Protein AF-A0A7W1PG65-F1 (afdb_monomer)

Radius of gyration: 30.09 Å; Cα contacts (8 Å, |Δi|>4): 967; chains: 1; bounding box: 56×56×86 Å

pLDDT: mean 92.21, std 12.31, range [27.03, 98.88]

Solvent-accessible surface area (backbone atoms only — not comparable to full-atom values): 22136 Å² total; per-residue (Å²): 130,80,83,74,76,66,41,77,38,62,62,54,50,77,65,29,26,29,30,35,31,19,58,15,12,37,74,85,54,93,57,28,61,59,46,25,44,50,52,31,43,74,68,37,28,43,66,41,75,30,93,40,30,85,30,73,40,89,72,18,4,36,56,71,66,46,26,41,44,36,52,42,50,47,47,66,37,87,79,42,52,29,37,36,26,39,37,32,68,46,60,35,75,79,37,58,92,73,56,55,49,68,48,34,58,76,48,54,42,35,40,34,22,36,54,37,41,28,44,54,47,28,32,40,37,62,72,45,36,36,35,28,29,42,22,78,34,41,32,52,83,73,35,77,59,20,48,52,12,40,42,21,44,43,46,67,63,45,70,20,60,40,71,31,81,86,34,42,62,59,26,61,46,70,32,67,20,29,30,31,70,38,23,42,71,52,54,42,70,28,58,94,45,92,39,29,67,73,28,77,42,9,30,37,34,37,18,42,66,61,53,41,56,71,56,55,45,52,41,52,50,50,36,45,74,71,50,42,56,77,36,39,35,26,41,38,29,22,35,75,36,75,54,56,88,75,65,98,81,63,85,72,52,67,65,54,54,50,33,53,50,25,62,74,72,72,24,19,18,30,37,46,35,48,33,52,89,58,65,57,26,37,20,43,54,33,56,40,43,27,38,40,32,13,74,75,29,28,37,41,58,62,39,76,86,54,63,80,66,71,84,88,81,68,79,88,72,49,75,67,51,52,42,53,52,27,51,74,74,38,54,68,42,48,51,67,54,53,50,52,37,58,76,70,65,58,87,62,46,43,36,35,35,42,52,70,77,58,48,77,77,39,38,58,72,85,50,47,80,47,34,62,95,51,32,90,84,42,44,76,84,74,46,65,51,83,47,38,34,41,25,24,17,66,60,20,54,66,13,19,51,49,33,54,49,40,42,76,74,57,29,78,40,49,27,17,26,47,43,14,51,53,44,29,52,72,76,71,59,68,70,77

Structure (mmCIF, N/CA/C/O backbone):
data_AF-A0A7W1PG65-F1
#
_entry.id   AF-A0A7W1PG65-F1
#
loop_
_atom_site.group_PDB
_atom_site.id
_atom_site.type_symbol
_atom_site.label_atom_id
_atom_site.label_alt_id
_atom_site.label_comp_id
_atom_site.label_asym_id
_atom_site.label_entity_id
_atom_site.label_seq_id
_atom_site.pdbx_PDB_ins_code
_atom_site.Cartn_x
_atom_site.Cartn_y
_atom_site.Cartn_z
_atom_site.occupancy
_atom_site.B_iso_or_equiv
_atom_site.auth_seq_id
_atom_site.auth_comp_id
_atom_site.auth_asym_id
_atom_site.auth_atom_id
_atom_site.pdbx_PDB_model_num
ATOM 1 N N . MET A 1 1 ? -21.928 -4.713 -13.321 1.00 31.09 1 MET A N 1
ATOM 2 C CA . MET A 1 1 ? -21.247 -5.974 -12.970 1.00 31.09 1 MET A CA 1
ATOM 3 C C . MET A 1 1 ? -21.295 -6.088 -11.460 1.00 31.09 1 MET A C 1
ATOM 5 O O . MET A 1 1 ? -20.977 -5.119 -10.789 1.00 31.09 1 MET A O 1
ATOM 9 N N . THR A 1 2 ? -21.825 -7.189 -10.935 1.00 27.03 2 THR A N 1
ATOM 10 C CA . THR A 1 2 ? -21.865 -7.468 -9.493 1.00 27.03 2 THR A CA 1
ATOM 11 C C . THR A 1 2 ? -20.446 -7.431 -8.938 1.00 27.03 2 THR A C 1
ATOM 13 O O . THR A 1 2 ? -19.561 -8.009 -9.564 1.00 27.03 2 THR A O 1
ATOM 16 N N . ALA A 1 3 ? -20.232 -6.740 -7.814 1.00 34.78 3 ALA A N 1
ATOM 17 C CA . ALA A 1 3 ? -18.939 -6.634 -7.149 1.00 34.78 3 ALA A CA 1
ATOM 18 C C . ALA A 1 3 ? -18.306 -8.028 -7.017 1.00 34.78 3 ALA A C 1
ATOM 20 O O . ALA A 1 3 ? -18.750 -8.833 -6.201 1.00 34.78 3 ALA A O 1
ATOM 21 N N . SER A 1 4 ? -17.309 -8.325 -7.855 1.00 45.22 4 SER A N 1
ATOM 22 C CA . SER A 1 4 ? -16.544 -9.562 -7.743 1.00 45.22 4 SER A CA 1
ATOM 23 C C . SER A 1 4 ? -15.959 -9.591 -6.334 1.00 45.22 4 SER A C 1
ATOM 25 O O . SER A 1 4 ? -15.348 -8.610 -5.881 1.00 45.22 4 SER A O 1
ATOM 27 N N . SER A 1 5 ? -16.212 -10.677 -5.604 1.00 55.34 5 SER A N 1
ATOM 28 C CA . SER A 1 5 ? -15.537 -10.947 -4.340 1.00 55.34 5 SER A CA 1
ATOM 29 C C . SER A 1 5 ? -14.040 -10.919 -4.624 1.00 55.34 5 SER A C 1
ATOM 31 O O . SER A 1 5 ? -13.564 -11.672 -5.475 1.00 55.34 5 SER A O 1
ATOM 33 N N . LEU A 1 6 ? -13.322 -9.985 -4.002 1.00 72.56 6 LEU A N 1
ATOM 34 C CA . LEU A 1 6 ? -11.877 -9.927 -4.162 1.00 72.56 6 LEU A CA 1
ATOM 35 C C . LEU A 1 6 ? -11.263 -11.087 -3.381 1.00 72.56 6 LEU A C 1
ATOM 37 O O . LEU A 1 6 ? -11.648 -11.323 -2.235 1.00 72.56 6 LEU A O 1
ATOM 41 N N . HIS A 1 7 ? -10.329 -11.797 -3.995 1.00 85.50 7 HIS A N 1
ATOM 42 C CA . HIS A 1 7 ? -9.645 -12.924 -3.380 1.00 85.50 7 HIS A CA 1
ATOM 43 C C . HIS A 1 7 ? -8.402 -12.419 -2.648 1.00 85.50 7 HIS A C 1
ATOM 45 O O . HIS A 1 7 ? -7.651 -11.604 -3.181 1.00 85.50 7 HIS A O 1
ATOM 51 N N . LEU A 1 8 ? -8.192 -12.890 -1.422 1.00 89.81 8 LEU A N 1
ATOM 52 C CA . LEU A 1 8 ? -6.935 -12.693 -0.704 1.00 89.81 8 LEU A CA 1
ATOM 53 C C . LEU A 1 8 ? -5.980 -13.834 -1.073 1.00 89.81 8 LEU A C 1
ATOM 55 O O . LEU A 1 8 ? -6.418 -14.989 -1.078 1.00 89.81 8 LEU A O 1
ATOM 59 N N . PRO A 1 9 ? -4.704 -13.549 -1.376 1.00 92.56 9 PRO A N 1
ATOM 60 C CA . PRO A 1 9 ? -3.720 -14.605 -1.535 1.00 92.56 9 PRO A CA 1
ATOM 61 C C . PRO A 1 9 ? -3.403 -15.273 -0.180 1.00 92.56 9 PRO A C 1
ATOM 63 O O . PRO A 1 9 ? -3.652 -14.682 0.877 1.00 92.56 9 PRO A O 1
ATOM 66 N N . PRO A 1 10 ? -2.839 -16.494 -0.187 1.00 93.31 10 PRO A N 1
ATOM 67 C CA . PRO A 1 10 ? -2.336 -17.144 1.020 1.00 93.31 10 PRO A CA 1
ATOM 68 C C . PRO A 1 10 ? -1.275 -16.296 1.733 1.00 93.31 10 PRO A C 1
ATOM 70 O O . PRO A 1 10 ? -0.536 -15.544 1.101 1.00 93.31 10 PRO A O 1
ATOM 73 N N . ARG A 1 11 ? -1.171 -16.445 3.057 1.00 94.62 11 ARG A N 1
ATOM 74 C CA . ARG A 1 11 ? -0.132 -15.782 3.862 1.00 94.62 11 ARG A CA 1
ATOM 75 C C . ARG A 1 11 ? 1.231 -16.446 3.647 1.00 94.62 11 ARG A C 1
ATOM 77 O O . ARG A 1 11 ? 1.309 -17.663 3.488 1.00 94.62 11 ARG A O 1
ATOM 84 N N . LEU A 1 12 ? 2.306 -15.665 3.726 1.00 96.19 12 LEU A N 1
ATOM 85 C CA . LEU A 1 12 ? 3.687 -16.148 3.648 1.00 96.19 12 LEU A CA 1
ATOM 86 C C . LEU A 1 12 ? 4.168 -16.627 5.021 1.00 96.19 12 LEU A C 1
ATOM 88 O O . LEU A 1 12 ? 4.660 -15.844 5.834 1.00 96.19 12 LEU A O 1
ATOM 92 N N . ALA A 1 13 ? 4.023 -17.924 5.285 1.00 91.12 13 ALA A N 1
ATOM 93 C CA . ALA A 1 13 ? 4.517 -18.549 6.509 1.00 91.12 13 ALA A CA 1
ATOM 94 C C . ALA A 1 13 ? 6.058 -18.634 6.551 1.00 91.12 13 ALA A C 1
ATOM 96 O O . ALA A 1 13 ? 6.752 -18.426 5.554 1.00 91.12 13 ALA A O 1
ATOM 97 N N . ALA A 1 14 ? 6.612 -18.986 7.714 1.00 94.62 14 ALA A N 1
ATOM 98 C CA . ALA A 1 14 ? 8.021 -19.360 7.802 1.00 94.62 14 ALA A CA 1
ATOM 99 C C . ALA A 1 14 ? 8.307 -20.568 6.889 1.00 94.62 14 ALA A C 1
ATOM 101 O O . ALA A 1 14 ? 7.537 -21.526 6.856 1.00 94.62 14 ALA A O 1
ATOM 102 N N . GLY A 1 15 ? 9.413 -20.513 6.152 1.00 97.00 15 GLY A N 1
ATOM 103 C CA . GLY A 1 15 ? 9.781 -21.466 5.107 1.00 97.00 15 GLY A CA 1
ATOM 104 C C . GLY A 1 15 ? 9.175 -21.171 3.732 1.00 97.00 15 GLY A C 1
ATOM 105 O O . GLY A 1 15 ? 9.498 -21.894 2.795 1.00 97.00 15 GLY A O 1
ATOM 106 N N . ALA A 1 16 ? 8.335 -20.136 3.589 1.00 98.06 16 ALA A N 1
ATOM 107 C CA . ALA A 1 16 ? 7.751 -19.776 2.298 1.00 98.06 16 ALA A CA 1
ATOM 108 C C . ALA A 1 16 ? 8.834 -19.467 1.260 1.00 98.06 16 ALA A C 1
ATOM 110 O O . ALA A 1 16 ? 9.805 -18.762 1.542 1.00 98.06 16 ALA A O 1
ATOM 111 N N . ARG A 1 17 ? 8.642 -19.967 0.045 1.00 98.62 17 ARG A N 1
ATOM 112 C CA . ARG A 1 17 ? 9.521 -19.743 -1.098 1.00 98.62 17 ARG A CA 1
ATOM 113 C C . ARG A 1 17 ? 9.091 -18.495 -1.840 1.00 98.62 17 ARG A C 1
ATOM 115 O O . ARG A 1 17 ? 8.013 -18.454 -2.431 1.00 98.62 17 ARG A O 1
ATOM 122 N N . VAL A 1 18 ? 9.934 -17.471 -1.817 1.00 98.75 18 VAL A N 1
ATOM 123 C CA . VAL A 1 18 ? 9.610 -16.162 -2.388 1.00 98.75 18 VAL A CA 1
ATOM 124 C C . VAL A 1 18 ? 10.493 -15.889 -3.592 1.00 98.75 18 VAL A C 1
ATOM 126 O O . VAL A 1 18 ? 11.718 -15.850 -3.485 1.00 98.75 18 VAL A O 1
ATOM 129 N N . ALA A 1 19 ? 9.858 -15.674 -4.740 1.00 98.75 19 ALA A N 1
ATOM 130 C CA . ALA A 1 19 ? 10.539 -15.279 -5.959 1.00 98.75 19 ALA A CA 1
ATOM 131 C C . ALA A 1 19 ? 10.988 -13.818 -5.875 1.00 98.75 19 ALA A C 1
ATOM 133 O O . ALA A 1 19 ? 10.170 -12.926 -5.641 1.00 98.75 19 ALA A O 1
ATOM 134 N N . LEU A 1 20 ? 12.272 -13.572 -6.112 1.00 98.81 20 LEU A N 1
ATOM 135 C CA . LEU A 1 20 ? 12.859 -12.245 -6.235 1.00 98.81 20 LEU A CA 1
ATOM 136 C C . LEU A 1 20 ? 13.036 -11.923 -7.718 1.00 98.81 20 LEU A C 1
ATOM 138 O O . LEU A 1 20 ? 13.908 -12.486 -8.380 1.00 98.81 20 LEU A O 1
ATOM 142 N N . ILE A 1 21 ? 12.204 -11.020 -8.236 1.00 98.69 21 ILE A N 1
ATOM 143 C CA . ILE A 1 21 ? 12.174 -10.668 -9.664 1.00 98.69 21 ILE A CA 1
ATOM 144 C C . ILE A 1 21 ? 12.350 -9.165 -9.876 1.00 98.69 21 ILE A C 1
ATOM 146 O O . ILE A 1 21 ? 11.999 -8.357 -9.015 1.00 98.69 21 ILE A O 1
ATOM 150 N N . ALA A 1 22 ? 12.843 -8.765 -11.045 1.00 98.12 22 ALA A N 1
ATOM 151 C CA . ALA A 1 22 ? 12.948 -7.364 -11.445 1.00 98.12 22 ALA A CA 1
ATOM 152 C C . ALA A 1 22 ? 12.111 -7.128 -12.716 1.00 98.12 22 ALA A C 1
ATOM 154 O O . ALA A 1 22 ? 12.645 -7.245 -13.814 1.00 98.12 22 ALA A O 1
ATOM 155 N N . PRO A 1 23 ? 10.808 -6.802 -12.620 1.00 97.88 23 PRO A N 1
ATOM 156 C CA . PRO A 1 23 ? 9.946 -6.661 -13.801 1.00 97.88 23 PRO A CA 1
ATOM 157 C C . PRO A 1 23 ? 10.122 -5.314 -14.535 1.00 97.88 23 PRO A C 1
ATOM 159 O O . PRO A 1 23 ? 9.550 -5.101 -15.606 1.00 97.88 23 PRO A O 1
ATOM 162 N N . ALA A 1 24 ? 10.907 -4.398 -13.964 1.00 97.62 24 ALA A N 1
ATOM 163 C CA . ALA A 1 24 ? 11.056 -3.013 -14.400 1.00 97.62 24 ALA A CA 1
ATOM 164 C C . ALA A 1 24 ? 12.532 -2.674 -14.709 1.00 97.62 24 ALA A C 1
ATOM 166 O O . ALA A 1 24 ? 13.124 -3.223 -15.641 1.00 97.62 24 ALA A O 1
ATOM 167 N N . GLY A 1 25 ? 13.128 -1.760 -13.935 1.00 96.75 25 GLY A N 1
ATOM 168 C CA . GLY A 1 25 ? 14.518 -1.340 -14.078 1.00 96.75 25 GLY A CA 1
ATOM 169 C C . GLY A 1 25 ? 15.526 -2.301 -13.430 1.00 96.75 25 GLY A C 1
ATOM 170 O O . GLY A 1 25 ? 15.161 -3.088 -12.555 1.00 96.75 25 GLY A O 1
ATOM 171 N N . PRO A 1 26 ? 16.813 -2.212 -13.815 1.00 96.50 26 PRO A N 1
ATOM 172 C CA . PRO A 1 26 ? 17.882 -3.054 -13.281 1.00 96.50 26 PRO A CA 1
ATOM 173 C C . PRO A 1 26 ? 18.218 -2.664 -11.842 1.00 96.50 26 PRO A C 1
ATOM 175 O O . PRO A 1 26 ? 18.005 -1.518 -11.445 1.00 96.50 26 PRO A O 1
ATOM 178 N N . LEU A 1 27 ? 18.825 -3.560 -11.067 1.00 95.31 27 LEU A N 1
ATOM 179 C CA . LEU A 1 27 ? 19.454 -3.186 -9.793 1.00 95.31 27 LEU A CA 1
ATOM 180 C C . LEU A 1 27 ? 20.550 -2.120 -10.018 1.00 95.31 27 LEU A C 1
ATOM 182 O O . LEU A 1 27 ? 21.120 -2.023 -11.111 1.00 95.31 27 LEU A O 1
ATOM 186 N N . ALA A 1 28 ? 20.778 -1.240 -9.038 1.00 87.81 28 ALA A N 1
ATOM 187 C CA . ALA A 1 28 ? 21.775 -0.163 -9.163 1.00 87.81 28 ALA A CA 1
ATOM 188 C C . ALA A 1 28 ? 22.987 -0.365 -8.259 1.00 87.81 28 ALA A C 1
ATOM 190 O O . ALA A 1 28 ? 24.082 -0.003 -8.676 1.00 87.81 28 ALA A O 1
ATOM 191 N N . GLY A 1 29 ? 22.782 -0.885 -7.050 1.00 85.06 29 GLY A N 1
ATOM 192 C CA . GLY A 1 29 ? 23.858 -1.193 -6.119 1.00 85.06 29 GLY A CA 1
ATOM 193 C C . GLY A 1 29 ? 24.353 -2.621 -6.296 1.00 85.06 29 GLY A C 1
ATOM 194 O O . GLY A 1 29 ? 23.552 -3.524 -6.539 1.00 85.06 29 GLY A O 1
ATOM 195 N N . ASP A 1 30 ? 25.657 -2.815 -6.120 1.00 82.75 30 ASP A N 1
ATOM 196 C CA . ASP A 1 30 ? 26.291 -4.136 -6.194 1.00 82.75 30 ASP A CA 1
ATOM 197 C C . ASP A 1 30 ? 25.733 -5.093 -5.118 1.00 82.75 30 ASP A C 1
ATOM 199 O O . ASP A 1 30 ? 25.504 -6.265 -5.400 1.00 82.75 30 ASP A O 1
ATOM 203 N N . ASP A 1 31 ? 25.369 -4.563 -3.944 1.00 92.69 31 ASP A N 1
ATOM 204 C CA . ASP A 1 31 ? 24.824 -5.335 -2.815 1.00 92.69 31 ASP A CA 1
ATOM 205 C C . ASP A 1 31 ? 23.279 -5.403 -2.800 1.00 92.69 31 ASP A C 1
ATOM 207 O O . ASP A 1 31 ? 22.676 -5.907 -1.849 1.00 92.69 31 ASP A O 1
ATOM 211 N N . ASP A 1 32 ? 22.592 -4.859 -3.815 1.00 95.06 32 ASP A N 1
ATOM 212 C CA . ASP A 1 32 ? 21.120 -4.786 -3.827 1.00 95.06 32 ASP A CA 1
ATOM 213 C C . ASP A 1 32 ? 20.474 -6.181 -3.750 1.00 95.06 32 ASP A C 1
ATOM 215 O O . ASP A 1 32 ? 19.460 -6.363 -3.068 1.00 95.06 32 ASP A O 1
ATOM 219 N N . LEU A 1 33 ? 21.048 -7.158 -4.461 1.00 96.56 33 LEU A N 1
ATOM 220 C CA . LEU A 1 33 ? 20.536 -8.527 -4.500 1.00 96.56 33 LEU A CA 1
ATOM 221 C C . LEU A 1 33 ? 20.838 -9.277 -3.202 1.00 96.56 33 LEU A C 1
ATOM 223 O O . LEU A 1 33 ? 19.946 -9.929 -2.658 1.00 96.56 33 LEU A O 1
ATOM 227 N N . ASP A 1 34 ? 22.057 -9.142 -2.684 1.00 96.94 34 ASP A N 1
ATOM 228 C CA . ASP A 1 34 ? 22.465 -9.769 -1.426 1.00 96.94 34 ASP A CA 1
ATOM 229 C C . ASP A 1 34 ? 21.595 -9.273 -0.271 1.00 96.94 34 ASP A C 1
ATOM 231 O O . ASP A 1 34 ? 21.036 -10.077 0.477 1.00 96.94 34 ASP A O 1
ATOM 235 N N . ARG A 1 35 ? 21.335 -7.962 -0.208 1.00 96.75 35 ARG A N 1
ATOM 236 C CA . ARG A 1 35 ? 20.408 -7.383 0.771 1.00 96.75 35 ARG A CA 1
ATOM 237 C C . ARG A 1 35 ? 18.989 -7.938 0.630 1.00 96.75 35 ARG A C 1
ATOM 239 O O . ARG A 1 35 ? 18.352 -8.240 1.639 1.00 96.75 35 ARG A O 1
ATOM 246 N N . ALA A 1 36 ? 18.486 -8.115 -0.592 1.00 97.94 36 ALA A N 1
ATOM 247 C CA . ALA A 1 36 ? 17.164 -8.709 -0.813 1.00 97.94 36 ALA A CA 1
ATOM 248 C C . ALA A 1 36 ? 17.087 -10.167 -0.327 1.00 97.94 36 ALA A C 1
ATOM 250 O O . ALA A 1 36 ? 16.095 -10.577 0.289 1.00 97.94 36 ALA A O 1
ATOM 251 N N . VAL A 1 37 ? 18.146 -10.944 -0.563 1.00 98.38 37 VAL A N 1
ATOM 252 C CA . VAL A 1 37 ? 18.284 -12.326 -0.087 1.00 98.38 37 VAL A CA 1
ATOM 253 C C . VAL A 1 37 ? 18.341 -12.373 1.441 1.00 98.38 37 VAL A C 1
ATOM 255 O O . VAL A 1 37 ? 17.622 -13.162 2.059 1.00 98.38 37 VAL A O 1
ATOM 258 N N . GLU A 1 38 ? 19.151 -11.521 2.066 1.00 97.88 38 GLU A N 1
ATOM 259 C CA . GLU A 1 38 ? 19.276 -11.429 3.524 1.00 97.88 38 GLU A CA 1
ATOM 260 C C . GLU A 1 38 ? 17.960 -11.025 4.189 1.00 97.88 38 GLU A C 1
ATOM 262 O O . GLU A 1 38 ? 17.533 -11.668 5.149 1.00 97.88 38 GLU A O 1
ATOM 267 N N . GLN A 1 39 ? 17.270 -10.019 3.650 1.00 97.25 39 GLN A N 1
ATOM 268 C CA . GLN A 1 39 ? 15.973 -9.575 4.161 1.00 97.25 39 GLN A CA 1
ATOM 269 C C . GLN A 1 39 ? 14.904 -10.665 4.041 1.00 97.25 39 GLN A C 1
ATOM 271 O O . GLN A 1 39 ? 14.134 -10.870 4.980 1.00 97.25 39 GLN A O 1
ATOM 276 N N . SER A 1 40 ? 14.887 -11.409 2.932 1.00 97.94 40 SER A N 1
ATOM 277 C CA . SER A 1 40 ? 13.977 -12.548 2.756 1.00 97.94 40 SER A CA 1
ATOM 278 C C . SER A 1 40 ? 14.241 -13.636 3.800 1.00 97.94 40 SER A C 1
ATOM 280 O O . SER A 1 40 ? 13.318 -14.095 4.471 1.00 97.94 40 SER A O 1
ATOM 282 N N . ARG A 1 41 ? 15.512 -13.986 4.029 1.00 98.00 41 ARG A N 1
ATOM 283 C CA . ARG A 1 41 ? 15.900 -14.956 5.067 1.00 98.00 41 ARG A CA 1
ATOM 284 C C . ARG A 1 41 ? 15.568 -14.466 6.477 1.00 98.00 41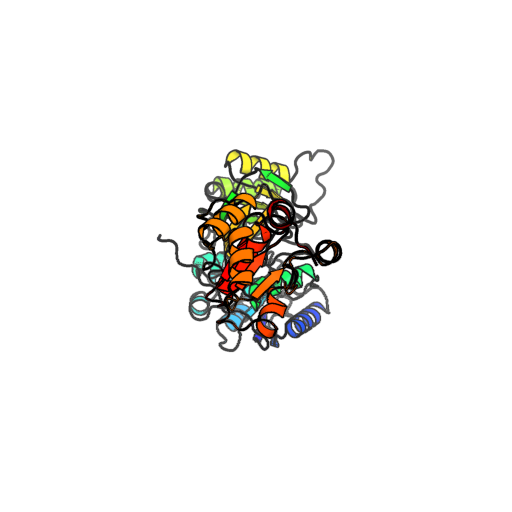 ARG A C 1
ATOM 286 O O . ARG A 1 41 ? 15.125 -15.259 7.302 1.00 98.00 41 ARG A O 1
ATOM 293 N N . ALA A 1 42 ? 15.720 -13.171 6.753 1.00 95.88 42 ALA A N 1
ATOM 294 C CA . ALA A 1 42 ? 15.357 -12.564 8.037 1.00 95.88 42 ALA A CA 1
ATOM 295 C C . ALA A 1 42 ? 13.840 -12.584 8.307 1.00 95.88 42 ALA A C 1
ATOM 297 O O . ALA A 1 42 ? 13.411 -12.586 9.464 1.00 95.88 42 ALA A O 1
ATOM 298 N N . LEU A 1 43 ? 13.024 -12.632 7.251 1.00 96.44 43 LEU A N 1
ATOM 299 C CA . LEU A 1 43 ? 11.579 -12.873 7.321 1.00 96.44 43 LEU A CA 1
ATOM 300 C C . LEU A 1 43 ? 11.225 -14.363 7.468 1.00 96.44 43 LEU A C 1
ATOM 302 O O . LEU A 1 43 ? 10.059 -14.699 7.662 1.00 96.44 43 LEU A O 1
ATOM 306 N N . GLY A 1 44 ? 12.225 -15.249 7.440 1.00 97.12 44 GLY A N 1
ATOM 307 C CA . GLY A 1 44 ? 12.053 -16.696 7.501 1.00 97.12 44 GLY A CA 1
ATOM 308 C C . GLY A 1 44 ? 11.696 -17.321 6.155 1.00 97.12 44 GLY A C 1
ATOM 309 O O . GLY A 1 44 ? 11.219 -18.449 6.144 1.00 97.12 44 GLY A O 1
ATOM 310 N N . TRP A 1 45 ? 11.893 -16.617 5.041 1.00 98.38 45 TRP A N 1
ATOM 311 C CA . TRP A 1 45 ? 11.577 -17.097 3.696 1.00 98.38 45 TRP A CA 1
ATOM 312 C C . TRP A 1 45 ? 12.804 -17.686 2.990 1.00 98.38 45 TRP A C 1
ATOM 314 O O . TRP A 1 45 ? 13.948 -17.329 3.279 1.00 98.38 45 TRP A O 1
ATOM 324 N N . GLU A 1 46 ? 12.555 -18.576 2.034 1.00 98.44 46 GLU A N 1
ATOM 325 C CA . GLU A 1 46 ? 13.543 -19.121 1.104 1.00 98.44 46 GLU A CA 1
ATOM 326 C C . GLU A 1 46 ? 13.525 -18.281 -0.191 1.00 98.44 46 GLU A C 1
ATOM 328 O O . GLU A 1 46 ? 12.579 -18.391 -0.975 1.00 98.44 46 GLU A O 1
ATOM 333 N N . PRO A 1 47 ? 14.519 -17.401 -0.430 1.00 98.38 47 PRO A N 1
ATOM 334 C CA . PRO A 1 47 ? 14.542 -16.578 -1.634 1.00 98.38 47 PRO A CA 1
ATOM 335 C C . PRO A 1 47 ? 14.943 -17.397 -2.866 1.00 98.38 47 PRO A C 1
ATOM 337 O O . PRO A 1 47 ? 15.972 -18.075 -2.861 1.00 98.38 47 PRO A O 1
ATOM 340 N N . LEU A 1 48 ? 14.166 -17.267 -3.941 1.00 98.38 48 LEU A N 1
ATOM 341 C CA . LEU A 1 48 ? 14.435 -17.844 -5.258 1.00 98.38 48 LEU A CA 1
ATOM 342 C C . LEU A 1 48 ? 14.616 -16.706 -6.263 1.00 98.38 48 LEU A C 1
ATOM 344 O O . LEU A 1 48 ? 13.695 -15.935 -6.511 1.00 98.38 48 LEU A O 1
ATOM 348 N N . ILE A 1 49 ? 15.815 -16.560 -6.812 1.00 98.44 49 ILE A N 1
ATOM 349 C CA . ILE A 1 49 ? 16.153 -15.437 -7.693 1.00 98.44 49 ILE A CA 1
ATOM 350 C C . ILE A 1 49 ? 15.687 -15.769 -9.115 1.00 98.44 49 ILE A C 1
ATOM 352 O O . ILE A 1 49 ? 15.977 -16.858 -9.603 1.00 98.44 49 ILE A O 1
ATOM 356 N N . GLY A 1 50 ? 14.968 -14.846 -9.761 1.00 97.81 50 GLY A N 1
ATOM 357 C CA . GLY A 1 50 ? 14.575 -14.987 -11.167 1.00 97.81 50 GLY A CA 1
ATOM 358 C C . GLY A 1 50 ? 15.785 -15.033 -12.104 1.00 97.81 50 GLY A C 1
ATOM 359 O O . GLY A 1 50 ? 16.820 -14.423 -11.819 1.00 97.81 50 GLY A O 1
ATOM 360 N N . ASP A 1 51 ? 15.649 -15.724 -13.234 1.00 97.94 51 ASP A N 1
ATOM 361 C CA . ASP A 1 51 ? 16.742 -15.976 -14.183 1.00 97.94 51 ASP A CA 1
ATOM 362 C C . ASP A 1 51 ? 17.366 -14.672 -14.709 1.00 97.94 51 ASP A C 1
ATOM 364 O O . ASP A 1 51 ? 18.569 -14.596 -14.974 1.00 97.94 51 ASP A O 1
ATOM 368 N N . HIS A 1 52 ? 16.552 -13.621 -14.829 1.00 97.31 52 HIS A N 1
ATOM 369 C CA . HIS A 1 52 ? 16.941 -12.315 -15.357 1.00 97.31 52 HIS A CA 1
ATOM 370 C C . HIS A 1 52 ? 16.909 -11.196 -14.306 1.00 97.31 52 HIS A C 1
ATOM 372 O O . HIS A 1 52 ? 17.118 -10.025 -14.631 1.00 97.31 52 HIS A O 1
ATOM 378 N N . ALA A 1 53 ? 16.728 -11.539 -13.029 1.00 95.94 53 ALA A N 1
ATOM 379 C CA . ALA A 1 53 ? 16.550 -10.589 -11.933 1.00 95.94 53 ALA A CA 1
ATOM 380 C C . ALA A 1 53 ? 17.752 -9.646 -11.716 1.00 95.94 53 ALA A C 1
ATOM 382 O O . ALA A 1 53 ? 17.574 -8.490 -11.329 1.00 95.94 53 ALA A O 1
ATOM 383 N N . ALA A 1 54 ? 18.970 -10.127 -11.992 1.00 95.19 54 ALA A N 1
ATOM 384 C CA . ALA A 1 54 ? 20.218 -9.360 -11.903 1.00 95.19 54 ALA A CA 1
ATOM 385 C C . ALA A 1 54 ? 20.669 -8.763 -13.252 1.00 95.19 54 ALA A C 1
ATOM 387 O O . ALA A 1 54 ? 21.765 -8.209 -13.359 1.00 95.19 54 ALA A O 1
ATOM 388 N N . GLY A 1 55 ? 19.857 -8.907 -14.300 1.00 94.56 55 GLY A N 1
ATOM 389 C CA . GLY A 1 55 ? 20.207 -8.460 -15.637 1.00 94.56 55 GLY A CA 1
ATOM 390 C C . GLY A 1 55 ? 20.237 -6.936 -15.783 1.00 94.56 55 GLY A C 1
ATOM 391 O O . GLY A 1 55 ? 19.762 -6.163 -14.943 1.00 94.56 55 GLY A O 1
ATOM 392 N N . ARG A 1 56 ? 20.784 -6.498 -16.919 1.00 95.31 56 ARG A N 1
ATOM 393 C CA . ARG A 1 56 ? 20.722 -5.108 -17.370 1.00 95.31 56 ARG A CA 1
ATOM 394 C C . ARG A 1 56 ? 20.560 -5.061 -18.880 1.00 95.31 56 ARG A C 1
ATOM 396 O O . ARG A 1 56 ? 21.411 -5.543 -19.622 1.00 95.31 56 ARG A O 1
ATOM 403 N N . HIS A 1 57 ? 19.511 -4.389 -19.327 1.00 94.00 57 HIS A N 1
ATOM 404 C CA . HIS A 1 57 ? 19.265 -4.083 -20.726 1.00 94.00 57 HIS A CA 1
ATOM 405 C C . HIS A 1 57 ? 18.802 -2.630 -20.854 1.00 94.00 57 HIS A C 1
ATOM 407 O O . HIS A 1 57 ? 17.624 -2.317 -20.698 1.00 94.00 57 HIS A O 1
ATOM 413 N N . THR A 1 58 ? 19.732 -1.716 -21.145 1.00 93.00 58 THR A N 1
ATOM 414 C CA . THR A 1 58 ? 19.486 -0.260 -21.138 1.00 93.00 58 THR A CA 1
ATOM 415 C C . THR A 1 58 ? 18.970 0.227 -19.770 1.00 93.00 58 THR A C 1
ATOM 417 O O . THR A 1 58 ? 19.666 0.050 -18.770 1.00 93.00 58 THR A O 1
ATOM 420 N N . TYR A 1 59 ? 17.779 0.826 -19.707 1.00 93.56 59 TYR A N 1
ATOM 421 C CA . TYR A 1 59 ? 17.100 1.227 -18.471 1.00 93.56 59 TYR A CA 1
ATOM 422 C C . TYR A 1 59 ? 16.184 0.131 -17.888 1.00 93.56 59 TYR A C 1
ATOM 424 O O . TYR A 1 59 ? 15.538 0.371 -16.870 1.00 93.56 59 TYR A O 1
ATOM 432 N N . PHE A 1 60 ? 16.162 -1.071 -18.478 1.00 97.06 60 PHE A N 1
ATOM 433 C CA . PHE A 1 60 ? 15.441 -2.252 -17.987 1.00 97.06 60 PHE A CA 1
ATOM 434 C C . PHE A 1 60 ? 16.387 -3.277 -17.334 1.00 97.06 60 PHE A C 1
ATOM 436 O O . PHE A 1 60 ? 17.591 -3.279 -17.598 1.00 97.06 60 PHE A O 1
ATOM 443 N N . SER A 1 61 ? 15.855 -4.176 -16.504 1.00 96.06 61 SER A N 1
ATOM 444 C CA . SER A 1 61 ? 16.578 -5.359 -15.987 1.00 96.06 61 SER A CA 1
ATOM 445 C C . SER A 1 61 ? 16.788 -6.453 -17.046 1.00 96.06 61 SER A C 1
ATOM 447 O O . SER A 1 61 ? 17.704 -7.255 -16.949 1.00 96.06 61 SER A O 1
ATOM 449 N N . GLY A 1 62 ? 15.994 -6.454 -18.110 1.00 97.44 62 GLY A N 1
ATOM 450 C CA . GLY A 1 62 ? 16.086 -7.384 -19.234 1.00 97.44 62 GLY A CA 1
ATOM 451 C C . GLY A 1 62 ? 15.207 -6.896 -20.379 1.00 97.44 62 GLY A C 1
ATOM 452 O O . GLY A 1 62 ? 14.493 -5.895 -20.234 1.00 97.44 62 GLY A O 1
ATOM 453 N N . ASP A 1 63 ? 15.233 -7.576 -21.520 1.00 97.94 63 ASP A N 1
ATOM 454 C CA . ASP A 1 63 ? 14.234 -7.305 -22.558 1.00 97.94 63 ASP A CA 1
ATOM 455 C C . ASP A 1 63 ? 12.803 -7.653 -22.073 1.00 97.94 63 ASP A C 1
ATOM 457 O O . ASP A 1 63 ? 12.604 -8.160 -20.963 1.00 97.94 63 ASP A O 1
ATOM 461 N N . ASP A 1 64 ? 11.775 -7.306 -22.857 1.00 98.50 64 ASP A N 1
ATOM 462 C CA . ASP A 1 64 ? 10.380 -7.567 -22.463 1.00 98.50 64 ASP A CA 1
ATOM 463 C C . ASP A 1 64 ? 10.114 -9.067 -22.233 1.00 98.50 64 ASP A C 1
ATOM 465 O O . ASP A 1 64 ? 9.397 -9.419 -21.300 1.00 98.50 64 ASP A O 1
ATOM 469 N N . ALA A 1 65 ? 10.707 -9.951 -23.044 1.00 98.44 65 ALA A N 1
ATOM 470 C CA . ALA A 1 65 ? 10.486 -11.391 -22.953 1.00 98.44 65 ALA A CA 1
ATOM 471 C C . ALA A 1 65 ? 11.139 -11.983 -21.698 1.00 98.44 65 ALA A C 1
ATOM 473 O O . ALA A 1 65 ? 10.522 -12.793 -21.015 1.00 98.44 65 ALA A O 1
ATOM 474 N N . GLN A 1 66 ? 12.346 -11.536 -21.358 1.00 98.62 66 GLN A N 1
ATOM 475 C CA . GLN A 1 66 ? 13.086 -11.945 -20.165 1.00 98.62 66 GLN A CA 1
ATOM 476 C C . GLN A 1 66 ? 12.383 -11.520 -18.874 1.00 98.62 66 GLN A C 1
ATOM 478 O O . GLN A 1 66 ? 12.172 -12.332 -17.975 1.00 98.62 66 GLN A O 1
ATOM 483 N N . ARG A 1 67 ? 11.969 -10.250 -18.782 1.00 98.62 67 ARG A N 1
ATOM 484 C CA . ARG A 1 67 ? 11.260 -9.745 -17.595 1.00 98.62 67 ARG A CA 1
ATOM 485 C C . ARG A 1 67 ? 9.893 -10.401 -17.430 1.00 98.62 67 ARG A C 1
ATOM 487 O O . ARG A 1 67 ? 9.472 -10.672 -16.307 1.00 98.62 67 ARG A O 1
ATOM 494 N N . LEU A 1 68 ? 9.207 -10.662 -18.544 1.00 98.75 68 LEU A N 1
ATOM 495 C CA . LEU A 1 68 ? 7.944 -11.387 -18.529 1.00 98.75 68 LEU A CA 1
ATOM 496 C C . LEU A 1 68 ? 8.131 -12.863 -18.155 1.00 98.75 68 LEU A C 1
ATOM 498 O O . LEU A 1 68 ? 7.305 -13.397 -17.419 1.00 98.75 68 LEU A O 1
ATOM 502 N N . HIS A 1 69 ? 9.203 -13.505 -18.630 1.00 98.69 69 HIS A N 1
ATOM 503 C CA . HIS A 1 69 ? 9.560 -14.879 -18.273 1.00 98.69 69 HIS A CA 1
ATOM 504 C C . HIS A 1 69 ? 9.716 -15.027 -16.763 1.00 98.69 69 HIS A C 1
ATOM 506 O O . HIS A 1 69 ? 9.013 -15.847 -16.185 1.00 98.69 69 HIS A O 1
ATOM 512 N N . ASP A 1 70 ? 10.525 -14.187 -16.110 1.00 98.56 70 ASP A N 1
ATOM 513 C CA . ASP A 1 70 ? 10.710 -14.242 -14.651 1.00 98.56 70 ASP A CA 1
ATOM 514 C C . ASP A 1 70 ? 9.377 -14.117 -13.893 1.00 98.56 70 ASP A C 1
ATOM 516 O O . ASP A 1 70 ? 9.106 -14.872 -12.955 1.00 98.56 70 ASP A O 1
ATOM 520 N N . LEU A 1 71 ? 8.515 -13.184 -14.313 1.00 98.69 71 LEU A N 1
ATOM 521 C CA . LEU A 1 71 ? 7.208 -12.972 -13.691 1.00 98.69 71 LEU A CA 1
ATOM 522 C C . LEU A 1 71 ? 6.271 -14.173 -13.897 1.00 98.69 71 LEU A C 1
ATOM 524 O O . LEU A 1 71 ? 5.706 -14.683 -12.931 1.00 98.69 71 LEU A O 1
ATOM 528 N N . ASN A 1 72 ? 6.112 -14.646 -15.133 1.00 98.69 72 ASN A N 1
ATOM 529 C CA . ASN A 1 72 ? 5.211 -15.757 -15.440 1.00 98.69 72 ASN A CA 1
ATOM 530 C C . ASN A 1 72 ? 5.729 -17.096 -14.900 1.00 98.69 72 ASN A C 1
ATOM 532 O O . ASN A 1 72 ? 4.925 -17.914 -14.457 1.00 98.69 72 ASN A O 1
ATOM 536 N N . ALA A 1 73 ? 7.045 -17.311 -14.867 1.00 98.38 73 ALA A N 1
ATOM 537 C CA . ALA A 1 73 ? 7.651 -18.470 -14.221 1.00 98.38 73 ALA A CA 1
ATOM 538 C C . AL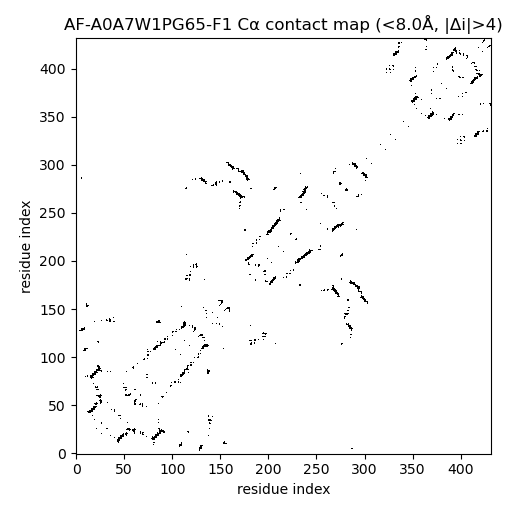A A 1 73 ? 7.342 -18.471 -12.718 1.00 98.38 73 ALA A C 1
ATOM 540 O O . ALA A 1 73 ? 6.906 -19.490 -12.183 1.00 98.38 73 ALA A O 1
ATOM 541 N N . ALA A 1 74 ? 7.469 -17.321 -12.047 1.00 98.31 74 ALA A N 1
ATOM 542 C CA . ALA A 1 74 ? 7.119 -17.200 -10.634 1.00 98.31 74 ALA A CA 1
ATOM 543 C C . ALA A 1 74 ? 5.624 -17.455 -10.365 1.00 98.31 74 ALA A C 1
ATOM 545 O O . ALA A 1 74 ? 5.263 -18.125 -9.391 1.00 98.31 74 ALA A O 1
ATOM 546 N N . ILE A 1 75 ? 4.749 -16.969 -11.250 1.00 98.31 75 ILE A N 1
ATOM 547 C CA . ILE A 1 75 ? 3.305 -17.229 -11.190 1.00 98.31 75 ILE A CA 1
ATOM 548 C C . ILE A 1 75 ? 3.025 -18.732 -11.344 1.00 98.31 75 ILE A C 1
ATOM 550 O O . ILE A 1 75 ? 2.366 -19.314 -10.483 1.00 98.31 75 ILE A O 1
ATOM 554 N N . ALA A 1 76 ? 3.558 -19.367 -12.390 1.00 96.19 76 ALA A N 1
ATOM 555 C CA . ALA A 1 76 ? 3.234 -20.743 -12.770 1.00 96.19 76 ALA A CA 1
ATOM 556 C C . ALA A 1 76 ? 3.876 -21.827 -11.892 1.00 96.19 76 ALA A C 1
ATOM 558 O O . ALA A 1 76 ? 3.403 -22.960 -11.878 1.00 96.19 76 ALA A O 1
ATOM 559 N N . HIS A 1 77 ? 4.956 -21.522 -11.175 1.00 94.81 77 HIS A N 1
ATOM 560 C CA . HIS A 1 77 ? 5.680 -22.533 -10.411 1.00 94.81 77 HIS A CA 1
ATOM 561 C C . HIS A 1 77 ? 4.978 -22.862 -9.082 1.00 94.81 77 HIS A C 1
ATOM 563 O O . HIS A 1 77 ? 4.975 -22.043 -8.163 1.00 94.81 77 HIS A O 1
ATOM 569 N N . ASP A 1 78 ? 4.450 -24.076 -8.923 1.00 91.56 78 ASP A N 1
ATOM 570 C CA . ASP A 1 78 ? 3.687 -24.488 -7.726 1.00 91.56 78 ASP A CA 1
ATOM 571 C C . ASP A 1 78 ? 4.455 -24.349 -6.406 1.00 91.56 78 ASP A C 1
ATOM 573 O O . ASP A 1 78 ? 3.860 -24.105 -5.364 1.00 91.56 78 ASP A O 1
ATOM 577 N N . ALA A 1 79 ? 5.782 -24.485 -6.441 1.00 92.31 79 ALA A N 1
ATOM 578 C CA . ALA A 1 79 ? 6.604 -24.365 -5.238 1.00 92.31 79 ALA A CA 1
ATOM 579 C C . ALA A 1 79 ? 6.958 -22.922 -4.840 1.00 92.31 79 ALA A C 1
ATOM 581 O O . ALA A 1 79 ? 7.726 -22.757 -3.903 1.00 92.31 79 ALA A O 1
ATOM 582 N N . ILE A 1 80 ? 6.502 -21.904 -5.577 1.00 97.38 80 ILE A N 1
ATOM 583 C CA . ILE A 1 80 ? 6.693 -20.494 -5.211 1.00 97.38 80 ILE A CA 1
ATOM 584 C C . ILE A 1 80 ? 5.441 -20.031 -4.472 1.00 97.38 80 ILE A C 1
ATOM 586 O O . ILE A 1 80 ? 4.358 -20.056 -5.044 1.00 97.38 80 ILE A O 1
ATOM 590 N N . ASP A 1 81 ? 5.595 -19.563 -3.241 1.00 98.19 81 ASP A N 1
ATOM 591 C CA . ASP A 1 81 ? 4.493 -19.117 -2.386 1.00 98.19 81 ASP A CA 1
ATOM 592 C C . ASP A 1 81 ? 4.193 -17.622 -2.553 1.00 98.19 81 ASP A C 1
ATOM 594 O O . ASP A 1 81 ? 3.062 -17.191 -2.340 1.00 98.19 81 ASP A O 1
ATOM 598 N N . GLY A 1 82 ? 5.185 -16.820 -2.957 1.00 98.38 82 GLY A N 1
ATOM 599 C CA . GLY A 1 82 ? 5.047 -15.371 -3.120 1.00 98.38 82 GLY A CA 1
ATOM 600 C C . GLY A 1 82 ? 6.042 -14.761 -4.099 1.00 98.38 82 GLY A C 1
ATOM 601 O O . GLY A 1 82 ? 7.046 -15.372 -4.457 1.00 98.38 82 GLY A O 1
ATOM 602 N N . ILE A 1 83 ? 5.763 -13.531 -4.524 1.00 98.88 83 ILE A N 1
ATOM 603 C CA . ILE A 1 83 ? 6.570 -12.763 -5.473 1.00 98.88 83 ILE A CA 1
ATOM 604 C C . ILE A 1 83 ? 6.907 -11.415 -4.840 1.00 98.88 83 ILE A C 1
ATOM 606 O O . ILE A 1 83 ? 6.014 -10.639 -4.492 1.00 98.88 83 ILE A O 1
ATOM 610 N N . TRP A 1 84 ? 8.195 -11.105 -4.727 1.00 98.81 84 TRP A N 1
ATOM 611 C CA . TRP A 1 84 ? 8.671 -9.838 -4.188 1.00 98.81 84 TRP A CA 1
ATOM 612 C C . TRP A 1 84 ? 9.557 -9.126 -5.205 1.00 98.81 84 TRP A C 1
ATOM 614 O O . TRP A 1 84 ? 10.628 -9.597 -5.590 1.00 98.81 84 TRP A O 1
ATOM 624 N N . CYS A 1 85 ? 9.087 -7.970 -5.668 1.00 98.69 85 CYS A N 1
ATOM 625 C CA . CYS A 1 85 ? 9.796 -7.188 -6.664 1.00 98.69 85 CYS A CA 1
ATOM 626 C C . CYS A 1 85 ? 11.060 -6.568 -6.055 1.00 98.69 85 CYS A C 1
ATOM 628 O O . CYS A 1 85 ? 11.024 -5.873 -5.036 1.00 98.69 85 CYS A O 1
ATOM 630 N N . LEU A 1 86 ? 12.185 -6.783 -6.728 1.00 98.19 86 LEU A N 1
ATOM 631 C CA . LEU A 1 86 ? 13.483 -6.222 -6.379 1.00 98.19 86 LEU A CA 1
ATOM 632 C C . LEU A 1 86 ? 13.516 -4.713 -6.603 1.00 98.19 86 LEU A C 1
ATOM 634 O O . LEU A 1 86 ? 14.119 -3.987 -5.818 1.00 98.19 86 LEU A O 1
ATOM 638 N N . ARG A 1 87 ? 12.885 -4.218 -7.670 1.00 94.50 87 ARG A N 1
ATOM 639 C CA . ARG A 1 87 ? 12.890 -2.797 -8.025 1.00 94.50 87 ARG A CA 1
ATOM 640 C C . ARG A 1 87 ? 11.729 -2.443 -8.954 1.00 94.50 87 ARG A C 1
ATOM 642 O O . ARG A 1 87 ? 11.334 -3.244 -9.795 1.00 94.50 87 ARG A O 1
ATOM 649 N N . GLY A 1 88 ? 11.254 -1.204 -8.824 1.00 92.81 88 GLY A N 1
ATOM 650 C CA . GLY A 1 88 ? 10.470 -0.507 -9.844 1.00 92.81 88 GLY A CA 1
ATOM 651 C C . GLY A 1 88 ? 11.374 0.111 -10.919 1.00 92.81 88 GLY A C 1
ATOM 652 O O . GLY A 1 88 ? 12.335 -0.506 -11.376 1.00 92.81 88 GLY A O 1
ATOM 653 N N . GLY A 1 89 ? 11.113 1.356 -11.306 1.00 93.31 89 GLY A N 1
ATOM 654 C CA . GLY A 1 89 ? 11.834 2.031 -12.384 1.00 93.31 89 GLY A CA 1
ATOM 655 C C . GLY A 1 89 ? 10.880 2.341 -13.521 1.00 93.31 89 GLY A C 1
ATOM 656 O O . GLY A 1 89 ? 10.000 3.169 -13.347 1.00 93.31 89 GLY A O 1
ATOM 657 N N . TYR A 1 90 ? 11.060 1.695 -14.666 1.00 96.06 90 TYR A N 1
ATOM 658 C CA . TYR A 1 90 ? 10.184 1.889 -15.813 1.00 96.06 90 TYR A CA 1
ATOM 659 C C . TYR A 1 90 ? 10.118 0.617 -16.657 1.00 96.06 90 TYR A C 1
ATOM 661 O O . TYR A 1 90 ? 11.116 -0.094 -16.794 1.00 96.06 90 TYR A O 1
ATOM 669 N N . GLY A 1 91 ? 8.967 0.376 -17.285 1.00 96.56 91 GLY A N 1
ATOM 670 C CA . GLY A 1 91 ? 8.805 -0.644 -18.319 1.00 96.56 91 GLY A CA 1
ATOM 671 C C . GLY A 1 91 ? 7.778 -1.724 -18.027 1.00 96.56 91 GLY A C 1
ATOM 672 O O . GLY A 1 91 ? 7.567 -2.570 -18.895 1.00 96.56 91 GLY A O 1
ATOM 673 N N . VAL A 1 92 ? 7.130 -1.715 -16.862 1.00 98.25 92 VAL A N 1
ATOM 674 C CA . VAL A 1 92 ? 6.141 -2.741 -16.494 1.00 98.25 92 VAL A CA 1
ATOM 675 C C . VAL A 1 92 ? 4.907 -2.703 -17.394 1.00 98.25 92 VAL A C 1
ATOM 677 O O . VAL A 1 92 ? 4.390 -3.755 -17.760 1.00 98.25 92 VAL A O 1
ATOM 680 N N . MET A 1 93 ? 4.464 -1.517 -17.829 1.00 98.00 93 MET A N 1
ATOM 681 C CA . MET A 1 93 ? 3.302 -1.386 -18.724 1.00 98.00 93 MET A CA 1
ATOM 682 C C . MET A 1 93 ? 3.453 -2.175 -20.036 1.00 98.00 93 MET A C 1
ATOM 684 O O . MET A 1 93 ? 2.458 -2.592 -20.619 1.00 98.00 93 MET A O 1
ATOM 688 N N . ARG A 1 94 ? 4.692 -2.416 -20.486 1.00 97.88 94 ARG A N 1
ATOM 689 C CA . ARG A 1 94 ? 5.003 -3.190 -21.700 1.00 97.88 94 ARG A CA 1
ATOM 690 C C . ARG A 1 94 ? 4.713 -4.683 -21.545 1.00 97.88 94 ARG A C 1
ATOM 692 O O . ARG A 1 94 ? 4.619 -5.388 -22.541 1.00 97.88 94 ARG A O 1
ATOM 699 N N . LEU A 1 95 ? 4.610 -5.157 -20.304 1.00 98.56 95 LEU A N 1
ATOM 700 C CA . LEU A 1 95 ? 4.480 -6.573 -19.978 1.00 98.56 95 LEU A CA 1
ATOM 701 C C . LEU A 1 95 ? 3.023 -7.003 -19.780 1.00 98.56 95 LEU A C 1
ATOM 703 O O . LEU A 1 95 ? 2.751 -8.197 -19.823 1.00 98.56 95 LEU A O 1
ATOM 707 N N . LEU A 1 96 ? 2.097 -6.058 -19.562 1.00 98.69 96 LEU A N 1
ATOM 708 C CA . LEU A 1 96 ? 0.748 -6.347 -19.054 1.00 98.69 96 LEU A CA 1
ATOM 709 C C . LEU A 1 96 ? -0.016 -7.353 -19.925 1.00 98.69 96 LEU A C 1
ATOM 711 O O . LEU A 1 96 ? -0.551 -8.323 -19.405 1.00 98.69 96 LEU A O 1
ATOM 715 N N . ASP A 1 97 ? 0.008 -7.197 -21.249 1.00 98.12 97 ASP A N 1
ATOM 716 C CA . ASP A 1 97 ? -0.696 -8.115 -22.158 1.00 98.12 97 ASP A CA 1
ATOM 717 C C . ASP A 1 97 ? -0.152 -9.553 -22.135 1.00 98.12 97 ASP A C 1
ATOM 719 O O . ASP A 1 97 ? -0.853 -10.479 -22.539 1.00 98.12 97 ASP A O 1
ATOM 723 N N . GLY A 1 98 ? 1.083 -9.748 -21.667 1.00 98.50 98 GLY A N 1
ATOM 724 C CA . GLY A 1 98 ? 1.739 -11.049 -21.613 1.00 98.50 98 GLY A CA 1
ATOM 725 C C . GLY A 1 98 ? 1.649 -11.764 -20.264 1.00 98.50 98 GLY A C 1
ATOM 726 O O . GLY A 1 98 ? 2.069 -12.919 -20.180 1.00 98.50 98 GLY A O 1
ATOM 727 N N . ILE A 1 99 ? 1.154 -11.113 -19.206 1.00 98.69 99 ILE A N 1
ATOM 728 C CA . ILE A 1 99 ? 1.069 -11.724 -17.870 1.00 98.69 99 ILE A CA 1
ATOM 729 C C . ILE A 1 99 ? 0.029 -12.851 -17.884 1.00 98.69 99 ILE A C 1
ATOM 731 O O . ILE A 1 99 ? -1.098 -12.668 -18.350 1.00 98.69 99 ILE A O 1
ATOM 735 N N . ASP A 1 100 ? 0.375 -14.011 -17.324 1.00 98.00 100 ASP A N 1
ATOM 736 C CA . ASP A 1 100 ? -0.537 -15.154 -17.218 1.00 98.00 100 ASP A CA 1
ATOM 737 C C . ASP A 1 100 ? -1.537 -14.978 -16.058 1.00 98.00 100 ASP A C 1
ATOM 739 O O . ASP A 1 100 ? -1.446 -15.580 -14.983 1.00 98.00 100 ASP A O 1
ATOM 743 N N . TYR A 1 101 ? -2.521 -14.103 -16.278 1.00 97.94 101 TYR A N 1
ATOM 744 C CA . TYR A 1 101 ? -3.587 -13.816 -15.316 1.00 97.94 101 TYR A CA 1
ATOM 745 C C . TYR A 1 101 ? -4.461 -15.037 -15.006 1.00 97.94 101 TYR A C 1
ATOM 747 O O . TYR A 1 101 ? -5.023 -15.143 -13.915 1.00 97.94 101 TYR A O 1
ATOM 755 N N . ASP A 1 102 ? -4.605 -15.961 -15.954 1.00 96.62 102 ASP A N 1
ATOM 756 C CA . ASP A 1 102 ? -5.384 -17.182 -15.767 1.00 96.62 102 ASP A CA 1
ATOM 757 C C . ASP A 1 102 ? -4.701 -18.107 -14.765 1.00 96.62 102 ASP A C 1
ATOM 759 O O . ASP A 1 102 ? -5.363 -18.650 -13.876 1.00 96.62 102 ASP A O 1
ATOM 763 N N . MET A 1 103 ? -3.381 -18.254 -14.877 1.00 96.75 103 MET A N 1
ATOM 764 C CA . MET A 1 103 ? -2.585 -18.987 -13.905 1.00 96.75 103 MET A CA 1
ATOM 765 C C . MET A 1 103 ? -2.612 -18.309 -12.536 1.00 96.75 103 MET A C 1
ATOM 767 O O . MET A 1 103 ? -2.899 -18.973 -11.542 1.00 96.75 103 MET A O 1
ATOM 771 N N . LEU A 1 104 ? -2.432 -16.985 -12.479 1.00 96.19 104 LEU A N 1
ATOM 772 C CA . LEU A 1 104 ? -2.457 -16.245 -11.213 1.00 96.19 104 LEU A CA 1
ATOM 773 C C . LEU A 1 104 ? -3.819 -16.328 -10.500 1.00 96.19 104 LEU A C 1
ATOM 775 O O . LEU A 1 104 ? -3.871 -16.367 -9.275 1.00 96.19 104 LEU A O 1
ATOM 779 N N . ARG A 1 105 ? -4.936 -16.401 -11.239 1.00 94.25 105 ARG A N 1
ATOM 780 C CA . ARG A 1 105 ? -6.266 -16.648 -10.649 1.00 94.25 105 ARG A CA 1
ATOM 781 C C . ARG A 1 105 ? -6.410 -18.051 -10.065 1.00 94.25 105 ARG A C 1
ATOM 783 O O . ARG A 1 105 ? -7.090 -18.210 -9.056 1.00 94.25 105 ARG A O 1
ATOM 790 N N . ARG A 1 106 ? -5.831 -19.067 -10.714 1.00 92.38 106 ARG A N 1
ATOM 791 C CA . ARG A 1 106 ? -5.880 -20.462 -10.238 1.00 92.38 106 ARG A CA 1
ATOM 792 C C . ARG A 1 106 ? -4.955 -20.688 -9.044 1.00 92.38 106 ARG A C 1
ATOM 794 O O . ARG A 1 106 ? -5.314 -21.433 -8.139 1.00 92.38 106 ARG A O 1
ATOM 801 N N . HIS A 1 107 ? -3.809 -20.016 -9.040 1.00 92.50 107 HIS A N 1
ATOM 802 C CA . HIS A 1 107 ? -2.770 -20.118 -8.023 1.00 92.50 107 HIS A CA 1
ATOM 803 C C . HIS A 1 107 ? -2.461 -18.719 -7.469 1.00 92.50 107 HIS A C 1
ATOM 805 O O . HIS A 1 107 ? -1.435 -18.129 -7.816 1.00 92.50 107 HIS A O 1
ATOM 811 N N . PRO A 1 108 ? -3.364 -18.149 -6.648 1.00 94.62 108 PRO A N 1
ATOM 812 C CA . PRO A 1 108 ? -3.175 -16.818 -6.090 1.00 94.62 108 PRO A CA 1
ATOM 813 C C . PRO A 1 108 ? -1.968 -16.798 -5.154 1.00 94.62 108 PRO A C 1
ATOM 815 O O . PRO A 1 108 ? -1.834 -17.659 -4.287 1.00 94.62 108 PRO A O 1
ATOM 818 N N . LYS A 1 109 ? -1.108 -15.790 -5.312 1.00 95.81 109 LYS A N 1
ATOM 819 C CA . LYS A 1 109 ? 0.122 -15.608 -4.529 1.00 95.81 109 LYS A CA 1
ATOM 820 C C . LYS A 1 109 ? 0.301 -14.133 -4.167 1.00 95.81 109 LYS A C 1
ATOM 822 O O . LYS A 1 109 ? -0.073 -13.279 -4.978 1.00 95.81 109 LYS A O 1
ATOM 827 N N . PRO A 1 110 ? 0.869 -13.797 -2.995 1.00 97.50 110 PRO A N 1
ATOM 828 C CA . PRO A 1 110 ? 1.204 -12.419 -2.659 1.00 97.50 110 PRO A CA 1
ATOM 829 C C . PRO A 1 110 ? 2.190 -11.837 -3.670 1.00 97.50 110 PRO A C 1
ATOM 831 O O . PRO A 1 110 ? 3.222 -12.444 -3.949 1.00 97.50 110 PRO A O 1
ATOM 834 N N . LEU A 1 111 ? 1.879 -10.650 -4.191 1.00 98.62 111 LEU A N 1
ATOM 835 C CA . LEU A 1 111 ? 2.763 -9.876 -5.060 1.00 98.62 111 LEU A CA 1
ATOM 836 C C . LEU A 1 111 ? 3.077 -8.543 -4.390 1.00 98.62 111 LEU A C 1
ATOM 838 O O . LEU A 1 111 ? 2.163 -7.762 -4.128 1.00 98.62 111 LEU A O 1
ATOM 842 N N . ILE A 1 112 ? 4.356 -8.295 -4.108 1.00 98.75 112 ILE A N 1
ATOM 843 C CA . ILE A 1 112 ? 4.816 -7.178 -3.275 1.00 98.75 112 ILE A CA 1
ATOM 844 C C . ILE A 1 112 ? 5.726 -6.249 -4.089 1.00 98.75 112 ILE A C 1
ATOM 846 O O . ILE A 1 112 ? 6.678 -6.703 -4.728 1.00 98.75 112 ILE A O 1
ATOM 850 N N . GLY A 1 113 ? 5.451 -4.945 -4.045 1.00 98.38 113 GLY A N 1
ATOM 851 C CA . GLY A 1 113 ? 6.282 -3.888 -4.634 1.00 98.38 113 GLY A CA 1
ATOM 852 C C . GLY A 1 113 ? 5.527 -2.561 -4.741 1.00 98.38 113 GLY A C 1
ATOM 853 O O . GLY A 1 113 ? 4.337 -2.510 -4.472 1.00 98.38 113 GLY A O 1
ATOM 854 N N . TYR A 1 114 ? 6.180 -1.482 -5.158 1.00 98.19 114 TYR A N 1
ATOM 855 C CA . TYR A 1 114 ? 5.581 -0.147 -5.339 1.00 98.19 114 TYR A CA 1
ATOM 856 C C . TYR A 1 114 ? 6.109 0.567 -6.603 1.00 98.19 114 TYR A C 1
ATOM 858 O O . TYR A 1 114 ? 6.742 -0.072 -7.445 1.00 98.19 114 TYR A O 1
ATOM 866 N N . SER A 1 115 ? 5.869 1.872 -6.786 1.00 97.44 115 SER A N 1
ATOM 867 C CA . SER A 1 115 ? 6.389 2.627 -7.945 1.00 97.44 115 SER A CA 1
ATOM 868 C C . SER A 1 115 ? 5.872 2.042 -9.279 1.00 97.44 115 SER A C 1
ATOM 870 O O . SER A 1 115 ? 4.673 1.793 -9.393 1.00 97.44 115 SER A O 1
ATOM 872 N N . ASP A 1 116 ? 6.729 1.753 -10.266 1.00 98.25 116 ASP A N 1
ATOM 873 C CA . ASP A 1 116 ? 6.351 1.164 -11.574 1.00 98.25 116 ASP A CA 1
ATOM 874 C C . ASP A 1 116 ? 5.565 -0.164 -11.468 1.00 98.25 116 ASP A C 1
ATOM 876 O O . ASP A 1 116 ? 4.740 -0.487 -12.324 1.00 98.25 116 ASP A O 1
ATOM 880 N N . VAL A 1 117 ? 5.735 -0.911 -10.365 1.00 98.62 117 VAL A N 1
ATOM 881 C CA . VAL A 1 117 ? 4.972 -2.145 -10.073 1.00 98.62 117 VAL A CA 1
ATOM 882 C C . VAL A 1 117 ? 3.474 -1.860 -9.872 1.00 98.62 117 VAL A C 1
ATOM 884 O O . VAL A 1 117 ? 2.651 -2.764 -10.010 1.00 98.62 117 VAL A O 1
ATOM 887 N N . THR A 1 118 ? 3.084 -0.598 -9.654 1.00 98.81 118 THR A N 1
ATOM 888 C CA . THR A 1 118 ? 1.681 -0.141 -9.660 1.00 98.81 118 THR A CA 1
ATOM 889 C C . THR A 1 118 ? 0.920 -0.631 -10.893 1.00 98.81 118 THR A C 1
ATOM 891 O O . THR A 1 118 ? -0.246 -1.002 -10.773 1.00 98.81 118 THR A O 1
ATOM 894 N N . ALA A 1 119 ? 1.567 -0.716 -12.060 1.00 98.75 119 ALA A N 1
ATOM 895 C CA . ALA A 1 119 ? 0.923 -1.230 -13.265 1.00 98.75 119 ALA A CA 1
ATOM 896 C C . ALA A 1 119 ? 0.566 -2.725 -13.179 1.00 98.75 119 ALA A C 1
ATOM 898 O O . ALA A 1 119 ? -0.507 -3.118 -13.639 1.00 98.75 119 ALA A O 1
ATOM 899 N N . ILE A 1 120 ? 1.399 -3.548 -12.529 1.00 98.62 120 ILE A N 1
ATOM 900 C CA . ILE A 1 120 ? 1.042 -4.943 -12.231 1.00 98.62 120 ILE A CA 1
ATOM 901 C C . ILE A 1 120 ? -0.113 -4.979 -11.236 1.00 98.62 120 ILE A C 1
ATOM 903 O O . ILE A 1 120 ? -1.077 -5.698 -11.471 1.00 98.62 120 ILE A O 1
ATOM 907 N N . HIS A 1 121 ? -0.064 -4.184 -10.165 1.00 98.56 121 HIS A N 1
ATOM 908 C CA . HIS A 1 121 ? -1.129 -4.165 -9.156 1.00 98.56 121 HIS A CA 1
ATOM 909 C C . HIS A 1 121 ? -2.495 -3.803 -9.744 1.00 98.56 121 HIS A C 1
ATOM 911 O O . HIS A 1 121 ? -3.488 -4.484 -9.485 1.00 98.56 121 HIS A O 1
ATOM 917 N N . ALA A 1 122 ? -2.540 -2.768 -10.585 1.00 98.06 122 ALA A N 1
ATOM 918 C CA . ALA A 1 122 ? -3.749 -2.361 -11.290 1.00 98.06 122 ALA A CA 1
ATOM 919 C C . ALA A 1 122 ? -4.283 -3.489 -12.185 1.00 98.06 122 ALA A C 1
ATOM 921 O O . ALA A 1 122 ? -5.468 -3.826 -12.134 1.00 98.06 122 ALA A O 1
ATOM 922 N N . ALA A 1 123 ? -3.397 -4.134 -12.948 1.00 97.94 123 ALA A N 1
ATOM 923 C CA . ALA A 1 123 ? -3.780 -5.214 -13.841 1.00 97.94 123 ALA A CA 1
ATOM 924 C C . ALA A 1 123 ? -4.224 -6.484 -13.097 1.00 97.94 123 ALA A C 1
ATOM 926 O O . ALA A 1 123 ? -5.208 -7.106 -13.490 1.00 97.94 123 ALA A O 1
ATOM 927 N N . VAL A 1 124 ? -3.559 -6.853 -12.000 1.00 97.25 124 VAL A N 1
ATOM 928 C CA . VAL A 1 124 ? -3.950 -7.978 -11.135 1.00 97.25 124 VAL A CA 1
ATOM 929 C C . VAL A 1 124 ? -5.328 -7.730 -10.527 1.00 97.25 124 VAL A C 1
ATOM 931 O O . VAL A 1 124 ? -6.182 -8.616 -10.567 1.00 97.25 124 VAL A O 1
ATOM 934 N N . SER A 1 125 ? -5.599 -6.517 -10.044 1.00 95.31 125 SER A N 1
ATOM 935 C CA . SER A 1 125 ? -6.931 -6.155 -9.554 1.00 95.31 125 SER A CA 1
ATOM 936 C C . SER A 1 125 ? -7.989 -6.286 -10.660 1.00 95.31 125 SER A C 1
ATOM 938 O O . SER A 1 125 ? -8.978 -7.000 -10.489 1.00 95.31 125 SER A O 1
ATOM 940 N N . ALA A 1 126 ? -7.744 -5.696 -11.835 1.00 94.00 126 ALA A N 1
ATOM 941 C CA . ALA A 1 126 ? -8.698 -5.669 -12.946 1.00 94.00 126 ALA A CA 1
ATOM 942 C C . ALA A 1 126 ? -8.956 -7.047 -13.586 1.00 94.00 126 ALA A C 1
ATOM 944 O O . ALA A 1 126 ? -10.080 -7.348 -13.990 1.00 94.00 126 ALA A O 1
ATOM 945 N N . ARG A 1 127 ? -7.922 -7.887 -13.711 1.00 95.44 127 ARG A 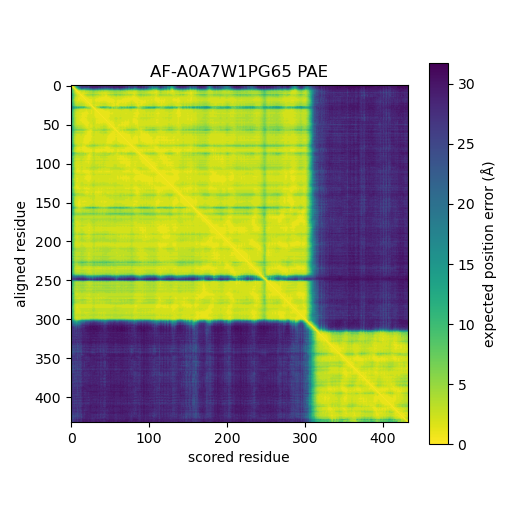N 1
ATOM 946 C CA . ARG A 1 127 ? -7.982 -9.163 -14.446 1.00 95.44 127 ARG A CA 1
ATOM 947 C C . ARG A 1 127 ? -8.203 -10.366 -13.542 1.00 95.44 127 ARG A C 1
ATOM 949 O O . ARG A 1 127 ? -8.816 -11.340 -13.979 1.00 95.44 127 ARG A O 1
ATOM 956 N N . CYS A 1 128 ? -7.720 -10.301 -12.304 1.00 94.56 128 CYS A N 1
ATOM 957 C CA . CYS A 1 128 ? -7.786 -11.416 -11.366 1.00 94.56 128 CYS A CA 1
ATOM 958 C C . CYS A 1 128 ? -8.783 -11.189 -10.230 1.00 94.56 128 CYS A C 1
ATOM 960 O O . CYS A 1 128 ? -9.246 -12.166 -9.644 1.00 94.56 128 CYS A O 1
ATOM 962 N N . GLY A 1 129 ? -9.109 -9.934 -9.899 1.00 93.25 129 GLY A N 1
ATOM 963 C CA . GLY A 1 129 ? -9.831 -9.627 -8.667 1.00 93.25 129 GLY A CA 1
ATOM 964 C C . GLY A 1 129 ? -9.085 -10.166 -7.442 1.00 93.25 129 GLY A C 1
ATOM 965 O O . GLY A 1 129 ? -9.713 -10.734 -6.551 1.00 93.25 129 GLY A O 1
ATOM 966 N N . LEU A 1 130 ? -7.753 -10.062 -7.448 1.00 94.81 130 LEU A N 1
ATOM 967 C CA . LEU A 1 130 ? -6.845 -10.572 -6.420 1.00 94.81 130 LEU A CA 1
ATOM 968 C C . LEU A 1 130 ? -6.198 -9.395 -5.683 1.00 94.81 130 LEU A C 1
ATOM 970 O O . LEU A 1 130 ? -5.826 -8.407 -6.314 1.00 94.81 130 LEU A O 1
ATOM 974 N N . VAL A 1 131 ? -6.050 -9.512 -4.363 1.00 95.81 131 VAL A N 1
ATOM 975 C CA . VAL A 1 131 ? -5.281 -8.553 -3.560 1.00 95.81 131 VAL A CA 1
ATOM 976 C C . VAL A 1 131 ? -3.789 -8.700 -3.845 1.00 95.81 131 VAL A C 1
ATOM 978 O O . VAL A 1 131 ? -3.233 -9.795 -3.762 1.00 95.81 131 VAL A O 1
ATOM 981 N N . SER A 1 132 ? -3.135 -7.577 -4.123 1.00 97.81 132 SER A N 1
ATOM 982 C CA . SER A 1 132 ? -1.679 -7.441 -4.172 1.00 97.81 132 SER A CA 1
ATOM 983 C C . SER A 1 132 ? -1.219 -6.368 -3.184 1.00 97.81 132 SER A C 1
ATOM 985 O O . SER A 1 132 ? -2.038 -5.660 -2.603 1.00 97.81 132 SER A O 1
ATOM 987 N N . TYR A 1 133 ? 0.085 -6.250 -2.949 1.00 98.38 133 TYR A N 1
ATOM 988 C CA . TYR A 1 133 ? 0.616 -5.439 -1.857 1.00 98.38 133 TYR A CA 1
ATOM 989 C C . TYR A 1 133 ? 1.508 -4.316 -2.385 1.00 98.38 133 TYR A C 1
ATOM 991 O O . TYR A 1 133 ? 2.620 -4.557 -2.864 1.00 98.38 133 TYR A O 1
ATOM 999 N N . HIS A 1 134 ? 1.029 -3.074 -2.261 1.00 98.62 134 HIS A N 1
ATOM 1000 C CA . HIS A 1 134 ? 1.875 -1.896 -2.427 1.00 98.62 134 HIS A CA 1
ATOM 1001 C C . HIS A 1 134 ? 2.750 -1.753 -1.191 1.00 98.62 134 HIS A C 1
ATOM 1003 O O . HIS A 1 134 ? 2.265 -1.367 -0.133 1.00 98.62 134 HIS A O 1
ATOM 1009 N N . GLY A 1 135 ? 4.020 -2.112 -1.304 1.00 96.94 135 GLY A N 1
ATOM 1010 C CA . GLY A 1 135 ? 4.922 -2.185 -0.162 1.00 96.94 135 GLY A CA 1
ATOM 1011 C C . GLY A 1 135 ? 6.384 -2.166 -0.586 1.00 96.94 135 GLY A C 1
ATOM 1012 O O . GLY A 1 135 ? 6.673 -2.108 -1.785 1.00 96.94 135 GLY A O 1
ATOM 1013 N N . PRO A 1 136 ? 7.309 -2.218 0.384 1.00 97.00 136 PRO A N 1
ATOM 1014 C CA . PRO A 1 136 ? 8.727 -1.972 0.156 1.00 97.00 136 PRO A CA 1
ATOM 1015 C C . PRO A 1 136 ? 9.322 -2.928 -0.884 1.00 97.00 136 PRO A C 1
ATOM 1017 O O . PRO A 1 136 ? 8.955 -4.099 -0.962 1.00 97.00 136 PRO A O 1
ATOM 1020 N N . MET A 1 137 ? 10.275 -2.433 -1.677 1.00 97.19 137 MET A N 1
ATOM 1021 C CA . MET A 1 137 ? 11.036 -3.258 -2.623 1.00 97.19 137 MET A CA 1
ATOM 1022 C C . MET A 1 137 ? 12.024 -4.150 -1.882 1.00 97.19 137 MET A C 1
ATOM 1024 O O . MET A 1 137 ? 12.682 -3.680 -0.955 1.00 97.19 137 MET A O 1
ATOM 1028 N N . ALA A 1 138 ? 12.214 -5.385 -2.348 1.00 97.44 138 ALA A N 1
ATOM 1029 C CA . ALA A 1 138 ? 13.093 -6.348 -1.685 1.00 97.44 138 ALA A CA 1
ATOM 1030 C C . ALA A 1 138 ? 14.538 -5.845 -1.571 1.00 97.44 138 ALA A C 1
ATOM 1032 O O . ALA A 1 138 ? 15.196 -6.077 -0.561 1.00 97.44 138 ALA A O 1
ATOM 1033 N N . ARG A 1 139 ? 15.019 -5.100 -2.578 1.00 94.88 139 ARG A N 1
ATOM 1034 C CA . ARG A 1 139 ? 16.372 -4.537 -2.559 1.00 94.88 139 ARG A CA 1
ATOM 1035 C C . ARG A 1 139 ? 16.559 -3.445 -1.517 1.00 94.88 139 ARG A C 1
ATOM 1037 O O . ARG A 1 139 ? 17.698 -3.080 -1.287 1.00 94.88 139 ARG A O 1
ATOM 1044 N N . ALA A 1 140 ? 15.511 -2.774 -1.043 1.00 92.56 140 ALA A N 1
ATOM 1045 C CA . ALA A 1 140 ? 15.661 -1.548 -0.259 1.00 92.56 140 ALA A CA 1
ATOM 1046 C C . ALA A 1 140 ? 15.818 -1.890 1.231 1.00 92.56 140 ALA A C 1
ATOM 1048 O O . ALA A 1 140 ? 15.151 -2.825 1.683 1.00 92.56 140 ALA A O 1
ATOM 1049 N N . PRO A 1 141 ? 16.648 -1.150 1.994 1.00 92.06 141 PRO A N 1
ATOM 1050 C CA . PRO A 1 141 ? 16.714 -1.320 3.441 1.00 92.06 141 PRO A CA 1
ATOM 1051 C C . PRO A 1 141 ? 15.325 -1.198 4.072 1.00 92.06 141 PRO A C 1
ATOM 1053 O O . PRO A 1 141 ? 14.591 -0.251 3.796 1.00 92.06 141 PRO A O 1
ATOM 1056 N N . LEU A 1 142 ? 14.964 -2.154 4.927 1.00 93.38 142 LEU A N 1
ATOM 1057 C CA . LEU A 1 142 ? 13.693 -2.132 5.647 1.00 93.38 142 LEU A CA 1
ATOM 1058 C C . LEU A 1 142 ? 13.859 -1.465 7.008 1.00 93.38 142 LEU A C 1
ATOM 1060 O O . LEU A 1 142 ? 14.541 -1.993 7.889 1.00 93.38 142 LEU A O 1
ATOM 1064 N N . SER A 1 143 ? 13.175 -0.341 7.210 1.00 95.62 143 SER A N 1
ATOM 1065 C CA . SER A 1 143 ? 13.053 0.246 8.540 1.00 95.62 143 SER A CA 1
ATOM 1066 C C . SER A 1 143 ? 12.264 -0.680 9.473 1.00 95.62 143 SER A C 1
ATOM 1068 O O . SER A 1 143 ? 11.493 -1.544 9.042 1.00 95.62 143 SER A O 1
ATOM 1070 N N . ALA A 1 144 ? 12.401 -0.481 10.787 1.00 96.12 144 ALA A N 1
ATOM 1071 C CA . ALA A 1 144 ? 11.603 -1.230 11.757 1.00 96.12 144 ALA A CA 1
ATOM 1072 C C . ALA A 1 144 ? 10.092 -1.006 11.557 1.00 96.12 144 ALA A C 1
ATOM 1074 O O . ALA A 1 144 ? 9.298 -1.907 11.824 1.00 96.12 144 ALA A O 1
ATOM 1075 N N . PHE A 1 145 ? 9.692 0.182 11.093 1.00 96.44 145 PHE A N 1
ATOM 1076 C CA . PHE A 1 145 ? 8.307 0.499 10.761 1.00 96.44 145 PHE A CA 1
ATOM 1077 C C . PHE A 1 145 ? 7.833 -0.285 9.533 1.00 96.44 145 PHE A C 1
ATOM 1079 O O . PHE A 1 145 ? 6.847 -1.019 9.634 1.00 96.44 145 PHE A O 1
ATOM 1086 N N . GLY A 1 146 ? 8.574 -0.207 8.422 1.00 96.25 146 GLY A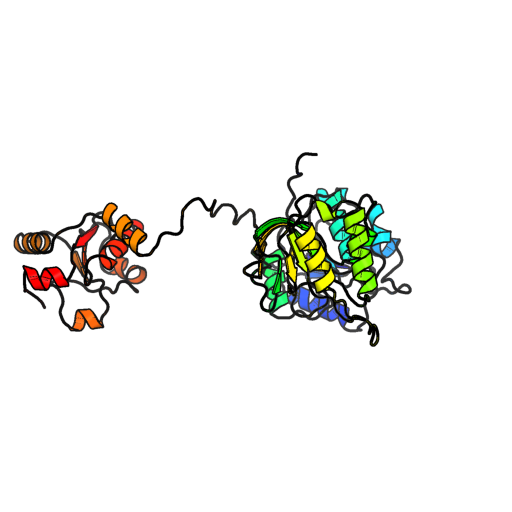 N 1
ATOM 1087 C CA . GLY A 1 146 ? 8.239 -0.921 7.189 1.00 96.25 146 GLY A CA 1
ATOM 1088 C C . GLY A 1 146 ? 8.214 -2.436 7.383 1.00 96.25 146 GLY A C 1
ATOM 1089 O O . GLY A 1 146 ? 7.288 -3.106 6.935 1.00 96.25 146 GLY A O 1
ATOM 1090 N N . MET A 1 147 ? 9.165 -2.974 8.151 1.00 96.25 147 MET A N 1
ATOM 1091 C CA . MET A 1 147 ? 9.215 -4.390 8.523 1.00 96.25 147 MET A CA 1
ATOM 1092 C C . MET A 1 147 ? 7.958 -4.838 9.283 1.00 96.25 147 MET A C 1
ATOM 1094 O O . MET A 1 147 ? 7.397 -5.887 8.973 1.00 96.25 147 MET A O 1
ATOM 1098 N N . ARG A 1 148 ? 7.496 -4.060 10.274 1.00 96.38 148 ARG A N 1
ATOM 1099 C CA . ARG A 1 148 ? 6.266 -4.385 11.017 1.00 96.38 148 ARG A CA 1
ATOM 1100 C C . ARG A 1 148 ? 5.043 -4.369 10.107 1.00 96.38 148 ARG A C 1
ATOM 1102 O O . ARG A 1 148 ? 4.256 -5.306 10.148 1.00 96.38 148 ARG A O 1
ATOM 1109 N N . SER A 1 149 ? 4.908 -3.335 9.278 1.00 97.06 149 SER A N 1
ATOM 1110 C CA . SER A 1 149 ? 3.771 -3.213 8.363 1.00 97.06 149 SER A CA 1
ATOM 1111 C C . SER A 1 149 ? 3.748 -4.333 7.313 1.00 97.06 149 SER A C 1
ATOM 1113 O O . SER A 1 149 ? 2.697 -4.924 7.067 1.00 97.06 149 SER A O 1
ATOM 1115 N N . LEU A 1 150 ? 4.910 -4.696 6.758 1.00 97.44 150 LEU A N 1
ATOM 1116 C CA . LEU A 1 150 ? 5.044 -5.814 5.825 1.00 97.44 150 LEU A CA 1
ATOM 1117 C C . LEU A 1 150 ? 4.613 -7.136 6.472 1.00 97.44 150 LEU A C 1
ATOM 1119 O O . LEU A 1 150 ? 3.776 -7.841 5.913 1.00 97.44 150 LEU A O 1
ATOM 1123 N N . LYS A 1 151 ? 5.132 -7.453 7.667 1.00 96.44 151 LYS A N 1
ATOM 1124 C CA . LYS A 1 151 ? 4.757 -8.670 8.410 1.00 96.44 151 LYS A CA 1
ATOM 1125 C C . LYS A 1 151 ? 3.258 -8.730 8.691 1.00 96.44 151 LYS A C 1
ATOM 1127 O O . LYS A 1 151 ? 2.643 -9.762 8.416 1.00 96.44 151 LYS A O 1
ATOM 1132 N N . ALA A 1 152 ? 2.674 -7.623 9.151 1.00 95.50 152 ALA A N 1
ATOM 1133 C CA . ALA A 1 152 ? 1.238 -7.523 9.387 1.00 95.50 152 ALA A CA 1
ATOM 1134 C C . ALA A 1 152 ? 0.438 -7.868 8.118 1.00 95.50 152 ALA A C 1
ATOM 1136 O O . ALA A 1 152 ? -0.443 -8.727 8.157 1.00 95.50 152 ALA A O 1
ATOM 1137 N N . ALA A 1 153 ? 0.812 -7.284 6.974 1.00 95.19 153 ALA A N 1
ATOM 1138 C CA . ALA A 1 153 ? 0.099 -7.459 5.711 1.00 95.19 153 ALA A CA 1
ATOM 1139 C C . ALA A 1 153 ? 0.180 -8.884 5.141 1.00 95.19 153 ALA A C 1
ATOM 1141 O O . ALA A 1 153 ? -0.842 -9.435 4.725 1.00 95.19 153 ALA A O 1
ATOM 1142 N N . VAL A 1 154 ? 1.386 -9.466 5.074 1.00 95.81 154 VAL A N 1
ATOM 1143 C CA . VAL A 1 154 ? 1.630 -10.672 4.254 1.00 95.81 154 VAL A CA 1
ATOM 1144 C C . VAL A 1 154 ? 1.889 -11.943 5.058 1.00 95.81 154 VAL A C 1
ATOM 1146 O O . VAL A 1 154 ? 1.715 -13.029 4.515 1.00 95.81 154 VAL A O 1
ATOM 1149 N N . ILE A 1 155 ? 2.276 -11.841 6.333 1.00 95.19 155 ILE A N 1
ATOM 1150 C CA . ILE A 1 155 ? 2.533 -13.004 7.204 1.00 95.19 155 ILE A CA 1
ATOM 1151 C C . ILE A 1 155 ? 1.371 -13.207 8.169 1.00 95.19 155 ILE A C 1
ATOM 1153 O O . ILE A 1 155 ? 0.823 -14.301 8.286 1.00 95.19 155 ILE A O 1
ATOM 1157 N N . GLU A 1 156 ? 0.989 -12.145 8.870 1.00 92.25 156 GLU A N 1
ATOM 1158 C CA . GLU A 1 156 ? 0.007 -12.212 9.951 1.00 92.25 156 GLU A CA 1
ATOM 1159 C C . GLU A 1 156 ? -1.422 -12.086 9.423 1.00 92.25 156 GLU A C 1
ATOM 1161 O O . GLU A 1 156 ? -2.341 -12.615 10.042 1.00 92.25 156 GLU A O 1
ATOM 1166 N N . GLY A 1 157 ? -1.615 -11.435 8.270 1.00 83.88 157 GLY A N 1
ATOM 1167 C CA . GLY A 1 157 ? -2.939 -11.114 7.736 1.00 83.88 157 GLY A CA 1
ATOM 1168 C C . GLY A 1 157 ? -3.720 -10.178 8.660 1.00 83.88 157 GLY A C 1
ATOM 1169 O O . GLY A 1 157 ? -4.933 -10.337 8.800 1.00 83.88 157 GLY A O 1
ATOM 1170 N N . GLY A 1 158 ? -3.012 -9.260 9.319 1.00 83.69 158 GLY A N 1
ATOM 1171 C CA . GLY A 1 158 ? -3.540 -8.257 10.236 1.00 83.69 158 GLY A CA 1
ATOM 1172 C C . GLY A 1 158 ? -3.334 -6.833 9.722 1.00 83.69 158 GLY A C 1
ATOM 1173 O O . GLY A 1 158 ? -2.798 -6.616 8.637 1.00 83.69 158 GLY A O 1
ATOM 1174 N N . GLU A 1 159 ? -3.763 -5.866 10.532 1.00 90.38 159 GLU A N 1
ATOM 1175 C CA . GLU A 1 159 ? -3.783 -4.448 10.170 1.00 90.38 159 GLU A CA 1
ATOM 1176 C C . GLU A 1 159 ? -2.370 -3.919 9.873 1.00 90.38 159 GLU A C 1
ATOM 1178 O O . GLU A 1 159 ? -1.550 -3.748 10.777 1.00 90.38 159 GLU A O 1
ATOM 1183 N N . SER A 1 160 ? -2.095 -3.645 8.597 1.00 93.75 160 SER A N 1
ATOM 1184 C CA . SER A 1 160 ? -0.806 -3.126 8.130 1.00 93.75 160 SER A CA 1
ATOM 1185 C C . SER A 1 160 ? -0.757 -1.601 8.033 1.00 93.75 160 SER A C 1
ATOM 1187 O O . SER A 1 160 ? 0.330 -1.034 7.878 1.00 93.75 160 SER A O 1
ATOM 1189 N N . CYS A 1 161 ? -1.907 -0.938 8.149 1.00 95.75 161 CYS A N 1
ATOM 1190 C CA . CYS A 1 161 ? -2.043 0.513 8.204 1.00 95.75 161 CYS A CA 1
ATOM 1191 C C . CYS A 1 161 ? -2.389 0.965 9.636 1.00 95.75 161 CYS A C 1
ATOM 1193 O O . CYS A 1 161 ? -2.261 0.218 10.605 1.00 95.75 161 CYS A O 1
ATOM 1195 N N . GLY A 1 162 ? -2.792 2.218 9.814 1.00 95.44 162 GLY A N 1
ATOM 1196 C CA . GLY A 1 162 ? -3.287 2.696 11.097 1.00 95.44 162 GLY A CA 1
ATOM 1197 C C . GLY A 1 162 ? -3.365 4.208 11.139 1.00 95.44 162 GLY A C 1
ATOM 1198 O O . GLY A 1 162 ? -3.695 4.860 10.148 1.00 95.44 162 GLY A O 1
ATOM 1199 N N . LYS A 1 163 ? -3.047 4.775 12.301 1.00 96.81 163 LYS A N 1
ATOM 1200 C CA . LYS A 1 163 ? -2.897 6.220 12.437 1.00 96.81 163 LYS A CA 1
ATOM 1201 C C . LYS A 1 163 ? -1.637 6.665 11.695 1.00 96.81 163 LYS A C 1
ATOM 1203 O O . LYS A 1 163 ? -0.555 6.145 11.959 1.00 96.81 163 LYS A O 1
ATOM 1208 N N . ALA A 1 164 ? -1.783 7.606 10.770 1.00 95.50 164 ALA A N 1
ATOM 1209 C CA . ALA A 1 164 ? -0.655 8.231 10.094 1.00 95.50 164 ALA A CA 1
ATOM 1210 C C . ALA A 1 164 ? -0.122 9.373 10.966 1.00 95.50 164 ALA A C 1
ATOM 1212 O O . ALA A 1 164 ? -0.612 10.503 10.913 1.00 95.50 164 ALA A O 1
ATOM 1213 N N . ASP A 1 165 ? 0.868 9.078 11.802 1.00 91.31 165 ASP A N 1
ATOM 1214 C CA . ASP A 1 165 ? 1.500 10.106 12.622 1.00 91.31 165 ASP A CA 1
ATOM 1215 C C . ASP A 1 165 ? 2.194 11.150 11.730 1.00 91.31 165 ASP A C 1
ATOM 1217 O O . ASP A 1 165 ? 2.979 10.817 10.846 1.00 91.31 165 ASP A O 1
ATOM 1221 N N . GLY A 1 166 ? 1.879 12.430 11.944 1.00 90.25 166 GLY A N 1
ATOM 1222 C CA . GLY A 1 166 ? 2.382 13.538 11.121 1.00 90.25 166 GLY A CA 1
ATOM 1223 C C . GLY A 1 166 ? 1.557 13.844 9.864 1.00 90.25 166 GLY A C 1
ATOM 1224 O O . GLY A 1 166 ? 1.820 14.861 9.213 1.00 90.25 166 GLY A O 1
ATOM 1225 N N . ALA A 1 167 ? 0.537 13.035 9.553 1.00 96.75 167 ALA A N 1
ATOM 1226 C CA . ALA A 1 167 ? -0.417 13.354 8.499 1.00 96.75 167 ALA A CA 1
ATOM 1227 C C . ALA A 1 167 ? -1.344 14.515 8.891 1.00 96.75 167 ALA A C 1
ATOM 1229 O O . ALA A 1 167 ? -1.501 14.870 10.062 1.00 96.75 167 ALA A O 1
ATOM 1230 N N . ARG A 1 168 ? -1.953 15.125 7.875 1.00 97.94 168 ARG A N 1
ATOM 1231 C CA . ARG A 1 168 ? -2.834 16.287 7.988 1.00 97.94 168 ARG A CA 1
ATOM 1232 C C . ARG A 1 168 ? -4.149 16.029 7.274 1.00 97.94 168 ARG A C 1
ATOM 1234 O O . ARG A 1 168 ? -4.163 15.532 6.149 1.00 97.94 168 ARG A O 1
ATOM 1241 N N . THR A 1 169 ? -5.242 16.467 7.882 1.00 98.62 169 THR A N 1
ATOM 1242 C CA . THR A 1 169 ? -6.555 16.523 7.238 1.00 98.62 169 THR A CA 1
ATOM 1243 C C . THR A 1 169 ? -6.579 17.649 6.203 1.00 98.62 169 THR A C 1
ATOM 1245 O O . THR A 1 169 ? -6.369 18.815 6.540 1.00 98.62 169 THR A O 1
ATOM 1248 N N . LEU A 1 170 ? -6.858 17.314 4.942 1.00 98.31 170 LEU A N 1
ATOM 1249 C CA . LEU A 1 170 ? -7.134 18.291 3.882 1.00 98.31 170 LEU A CA 1
ATOM 1250 C C . LEU A 1 170 ? -8.639 18.533 3.724 1.00 98.31 170 LEU A C 1
ATOM 1252 O O . LEU A 1 170 ? -9.055 19.663 3.474 1.00 98.31 170 LEU A O 1
ATOM 1256 N N . HIS A 1 171 ? -9.443 17.484 3.912 1.00 98.69 171 HIS A N 1
ATOM 1257 C CA . HIS A 1 171 ? -10.900 17.543 3.975 1.00 98.69 171 HIS A CA 1
ATOM 1258 C C . HIS A 1 171 ? -11.403 16.478 4.956 1.00 98.69 171 HIS A C 1
ATOM 1260 O O . HIS A 1 171 ? -11.000 15.320 4.858 1.00 98.69 171 HIS A O 1
ATOM 1266 N N . GLY A 1 172 ? -12.244 16.871 5.912 1.00 98.38 172 GLY A N 1
ATOM 1267 C CA . GLY A 1 172 ? -12.701 15.993 6.991 1.00 98.38 172 GLY A CA 1
ATOM 1268 C C . GLY A 1 172 ? -13.709 14.927 6.555 1.00 98.38 172 GLY A C 1
ATOM 1269 O O . GLY A 1 172 ? -14.166 14.902 5.406 1.00 98.38 172 GLY A O 1
ATOM 1270 N N . GLY A 1 173 ? -14.075 14.076 7.510 1.00 98.25 173 GLY A N 1
ATOM 1271 C CA . GLY A 1 173 ? -15.069 13.017 7.361 1.00 98.25 173 GLY A CA 1
ATOM 1272 C C . GLY A 1 173 ? -14.494 11.601 7.299 1.00 98.25 173 GLY A C 1
ATOM 1273 O O . GLY A 1 173 ? -13.288 11.366 7.398 1.00 98.25 173 GLY A O 1
ATOM 1274 N N . THR A 1 174 ? -15.390 10.634 7.111 1.00 98.44 174 THR A N 1
ATOM 1275 C CA . THR A 1 174 ? -15.065 9.205 7.088 1.00 98.44 174 THR A CA 1
ATOM 1276 C C . THR A 1 174 ? -15.592 8.567 5.810 1.00 98.44 174 THR A C 1
ATOM 1278 O O . THR A 1 174 ? -16.708 8.860 5.381 1.00 98.44 174 THR A O 1
ATOM 1281 N N . ALA A 1 175 ? -14.821 7.656 5.226 1.00 97.88 175 ALA A N 1
ATOM 1282 C CA . ALA A 1 175 ? -15.251 6.849 4.092 1.00 97.88 175 ALA A CA 1
ATOM 1283 C C . ALA A 1 175 ? -14.786 5.404 4.240 1.00 97.88 175 ALA A C 1
ATOM 1285 O O . ALA A 1 175 ? -13.720 5.133 4.786 1.00 97.88 175 ALA A O 1
ATOM 1286 N N . THR A 1 176 ? -15.573 4.479 3.698 1.00 97.56 176 THR A N 1
ATOM 1287 C CA . THR A 1 176 ? -15.208 3.068 3.569 1.00 97.56 176 THR A CA 1
ATOM 1288 C C . THR A 1 176 ? -15.264 2.692 2.099 1.00 97.56 176 THR A C 1
ATOM 1290 O O . THR A 1 176 ? -16.252 2.973 1.424 1.00 97.56 176 THR A O 1
ATOM 1293 N N . GLY A 1 177 ? -14.214 2.046 1.608 1.00 95.81 177 GLY A N 1
ATOM 1294 C CA . GLY A 1 177 ? -14.069 1.698 0.201 1.00 95.81 177 GLY A CA 1
ATOM 1295 C C . GLY A 1 177 ? -12.916 0.733 -0.017 1.00 95.81 177 GLY A C 1
ATOM 1296 O O . GLY A 1 177 ? -12.131 0.475 0.893 1.00 95.81 177 GLY A O 1
ATOM 1297 N N . ARG A 1 178 ? -12.805 0.170 -1.220 1.00 95.31 178 ARG A N 1
ATOM 1298 C CA . ARG A 1 178 ? -11.635 -0.648 -1.575 1.00 95.31 178 ARG A CA 1
ATOM 1299 C C . ARG A 1 178 ? -10.410 0.247 -1.710 1.00 95.31 178 ARG A C 1
ATOM 1301 O O . ARG A 1 178 ? -10.515 1.318 -2.299 1.00 95.31 178 ARG A O 1
ATOM 1308 N N . LEU A 1 179 ? -9.265 -0.187 -1.196 1.00 97.50 179 LEU A N 1
ATOM 1309 C CA . LEU A 1 179 ? -8.000 0.484 -1.469 1.00 97.50 179 LEU A CA 1
ATOM 1310 C C . LEU A 1 179 ? -7.669 0.353 -2.951 1.00 97.50 179 LEU A C 1
ATOM 1312 O O . LEU A 1 179 ? -7.650 -0.750 -3.490 1.00 97.50 179 LEU A O 1
ATOM 1316 N N . ALA A 1 180 ? -7.381 1.463 -3.609 1.00 97.75 180 ALA A N 1
ATOM 1317 C CA . ALA A 1 180 ? -6.934 1.475 -4.993 1.00 97.75 180 ALA A CA 1
ATOM 1318 C C . ALA A 1 180 ? -5.914 2.597 -5.182 1.00 97.75 180 ALA A C 1
ATOM 1320 O O . ALA A 1 180 ? -5.969 3.595 -4.471 1.00 97.75 180 ALA A O 1
ATOM 1321 N N . GLY A 1 181 ? -4.985 2.449 -6.123 1.00 97.88 181 GLY A N 1
ATOM 1322 C CA . GLY A 1 181 ? -3.992 3.482 -6.417 1.00 97.88 181 GLY A CA 1
ATOM 1323 C C . GLY A 1 181 ? -2.560 2.967 -6.424 1.00 97.88 181 GLY A C 1
ATOM 1324 O O . GLY A 1 181 ? -2.309 1.831 -6.828 1.00 97.88 181 GLY A O 1
ATOM 1325 N N . GLY A 1 182 ? -1.627 3.827 -6.023 1.00 98.44 182 GLY A N 1
ATOM 1326 C CA . GLY A 1 182 ? -0.186 3.604 -6.125 1.00 98.44 182 GLY A CA 1
ATOM 1327 C C . GLY A 1 182 ? 0.532 4.845 -6.640 1.00 98.44 182 GLY A C 1
ATOM 1328 O O . GLY A 1 182 ? 0.192 5.965 -6.261 1.00 98.44 182 GLY A O 1
ATOM 1329 N N . ASN A 1 183 ? 1.510 4.641 -7.519 1.00 98.69 183 ASN A N 1
ATOM 1330 C CA . ASN A 1 183 ? 2.231 5.740 -8.148 1.00 98.69 183 ASN A CA 1
ATOM 1331 C C . ASN A 1 183 ? 1.313 6.543 -9.087 1.00 98.69 183 ASN A C 1
ATOM 1333 O O . ASN A 1 183 ? 0.728 5.969 -10.011 1.00 98.69 183 ASN A O 1
ATOM 1337 N N . LEU A 1 184 ? 1.187 7.855 -8.873 1.00 98.44 184 LEU A N 1
ATOM 1338 C CA . LEU A 1 184 ? 0.253 8.708 -9.611 1.00 98.44 184 LEU A CA 1
ATOM 1339 C C . LEU A 1 184 ? 0.523 8.711 -11.119 1.00 98.44 184 LEU A C 1
ATOM 1341 O O . LEU A 1 184 ? -0.432 8.568 -11.889 1.00 98.44 184 LEU A O 1
ATOM 1345 N N . ALA A 1 185 ? 1.779 8.819 -11.551 1.00 98.31 185 ALA A N 1
ATOM 1346 C CA . ALA A 1 185 ? 2.123 8.757 -12.967 1.00 98.31 185 ALA A CA 1
ATOM 1347 C C . ALA A 1 185 ? 1.645 7.464 -13.635 1.00 98.31 185 ALA A C 1
ATOM 1349 O O . ALA A 1 185 ? 1.080 7.513 -14.734 1.00 98.31 185 ALA A O 1
ATOM 1350 N N . LEU A 1 186 ? 1.773 6.317 -12.964 1.00 98.50 186 LEU A N 1
ATOM 1351 C CA . LEU A 1 186 ? 1.267 5.042 -13.477 1.00 98.50 186 LEU A CA 1
ATOM 1352 C C . LEU A 1 186 ? -0.266 4.971 -13.448 1.00 98.50 186 LEU A C 1
ATOM 1354 O O . LEU A 1 186 ? -0.869 4.562 -14.441 1.00 98.50 186 LEU A O 1
ATOM 1358 N N . VAL A 1 187 ? -0.913 5.404 -12.360 1.00 98.31 187 VAL A N 1
ATOM 1359 C CA . VAL A 1 187 ? -2.386 5.430 -12.259 1.00 98.31 187 VAL A CA 1
ATOM 1360 C C . VAL A 1 187 ? -2.990 6.291 -13.376 1.00 98.31 187 VAL A C 1
ATOM 1362 O O . VAL A 1 187 ? -3.935 5.870 -14.046 1.00 98.31 187 VAL A O 1
ATOM 1365 N N . ALA A 1 188 ? -2.416 7.469 -13.632 1.00 98.06 188 ALA A N 1
ATOM 1366 C CA . ALA A 1 188 ? -2.832 8.338 -14.724 1.00 98.06 188 ALA A CA 1
ATOM 1367 C C . ALA A 1 188 ? -2.563 7.696 -16.094 1.00 98.06 188 ALA A C 1
ATOM 1369 O O . ALA A 1 188 ? -3.461 7.657 -16.935 1.00 98.06 188 ALA A O 1
ATOM 1370 N N . SER A 1 189 ? -1.369 7.136 -16.313 1.00 97.94 189 SER A N 1
ATOM 1371 C CA . SER A 1 189 ? -0.974 6.538 -17.601 1.00 97.94 189 SER A CA 1
ATOM 1372 C C . SER A 1 189 ? -1.818 5.326 -18.007 1.00 97.94 189 SER A C 1
ATOM 1374 O O . SER A 1 189 ? -1.953 5.046 -19.196 1.00 97.94 189 SER A O 1
ATOM 1376 N N . LEU A 1 190 ? -2.415 4.618 -17.045 1.00 97.69 190 LEU A N 1
ATOM 1377 C CA . LEU A 1 190 ? -3.293 3.472 -17.304 1.00 97.69 190 LEU A CA 1
ATOM 1378 C C . LEU A 1 190 ? -4.733 3.864 -17.660 1.00 97.69 190 LEU A C 1
ATOM 1380 O O . LEU A 1 190 ? -5.518 2.997 -18.058 1.00 97.69 190 LEU A O 1
ATOM 1384 N N . CYS A 1 191 ? -5.106 5.140 -17.538 1.00 95.19 191 CYS A N 1
ATOM 1385 C CA . CYS A 1 191 ? -6.448 5.607 -17.880 1.00 95.19 191 CYS A CA 1
ATOM 1386 C C . CYS A 1 191 ? -6.817 5.272 -19.329 1.00 95.19 191 CYS A C 1
ATOM 1388 O O . CYS A 1 191 ? -6.055 5.522 -20.258 1.00 95.19 191 CYS A O 1
ATOM 1390 N N . GLY A 1 192 ? -8.021 4.729 -19.523 1.00 93.25 192 GLY A N 1
ATOM 1391 C CA . GLY A 1 192 ? -8.514 4.335 -20.846 1.00 93.25 192 GLY A CA 1
ATOM 1392 C C . GLY A 1 192 ? -7.964 3.002 -21.364 1.00 93.25 192 GLY A C 1
ATOM 1393 O O . GLY A 1 192 ? -8.339 2.584 -22.456 1.00 93.25 192 GLY A O 1
ATOM 1394 N N . THR A 1 193 ? -7.121 2.310 -20.593 1.00 96.88 193 THR A N 1
ATOM 1395 C CA . THR A 1 193 ? -6.666 0.948 -20.910 1.00 96.88 193 THR A CA 1
ATOM 1396 C C . THR A 1 193 ? -7.539 -0.107 -20.211 1.00 96.88 193 THR A C 1
ATOM 1398 O O . THR A 1 193 ? -8.209 0.209 -19.224 1.00 96.88 193 THR A O 1
ATOM 1401 N N . PRO A 1 194 ? -7.498 -1.387 -20.637 1.00 96.50 194 PRO A N 1
ATOM 1402 C CA . PRO A 1 194 ? -8.128 -2.494 -19.904 1.00 96.50 194 PRO A CA 1
ATOM 1403 C C . PRO A 1 194 ? -7.570 -2.728 -18.490 1.00 96.50 194 PRO A C 1
ATOM 1405 O O . PRO A 1 194 ? -8.126 -3.528 -17.742 1.00 96.50 194 PRO A O 1
ATOM 1408 N N . TYR A 1 195 ? -6.465 -2.064 -18.144 1.00 97.62 195 TYR A N 1
ATOM 1409 C CA . TYR A 1 195 ? -5.766 -2.164 -16.864 1.00 97.62 195 TYR A CA 1
ATOM 1410 C C . TYR A 1 195 ? -5.945 -0.905 -16.005 1.00 97.62 195 TYR A C 1
ATOM 1412 O O . TYR A 1 195 ? -5.236 -0.734 -15.016 1.00 97.62 195 TYR A O 1
ATOM 1420 N N . ALA A 1 196 ? -6.856 -0.004 -16.395 1.00 96.81 196 ALA A N 1
ATOM 1421 C CA . ALA A 1 196 ? -7.178 1.184 -15.618 1.00 96.81 196 ALA A CA 1
ATOM 1422 C C . ALA A 1 196 ? -7.599 0.800 -14.192 1.00 96.81 196 ALA A C 1
ATOM 1424 O O . ALA A 1 196 ? -8.346 -0.158 -13.983 1.00 96.81 196 ALA A O 1
ATOM 1425 N N . VAL A 1 197 ? -7.126 1.570 -13.213 1.00 96.75 197 VAL A N 1
ATOM 1426 C CA . VAL A 1 197 ? -7.496 1.376 -11.809 1.00 96.75 197 VAL A CA 1
ATOM 1427 C C . VAL A 1 197 ? -8.991 1.650 -11.644 1.00 96.75 197 VAL A C 1
ATOM 1429 O O . VAL A 1 197 ? -9.475 2.710 -12.043 1.00 96.75 197 VAL A O 1
ATOM 1432 N N . ASP A 1 198 ? -9.717 0.706 -11.045 1.00 94.25 198 ASP A N 1
ATOM 1433 C CA . ASP A 1 198 ? -11.123 0.905 -10.700 1.00 94.25 198 ASP A CA 1
ATOM 1434 C C . ASP A 1 198 ? -11.237 1.820 -9.476 1.00 94.25 198 ASP A C 1
ATOM 1436 O O . ASP A 1 198 ? -10.766 1.497 -8.384 1.00 94.25 198 ASP A O 1
ATOM 1440 N N . LEU A 1 199 ? -11.838 2.987 -9.694 1.00 95.88 199 LEU A N 1
ATOM 1441 C CA . LEU A 1 199 ? -11.991 4.047 -8.703 1.00 95.88 199 LEU A CA 1
ATOM 1442 C C . LEU A 1 199 ? -13.419 4.142 -8.147 1.00 95.88 199 LEU A C 1
ATOM 1444 O O . LEU A 1 199 ? -13.682 4.976 -7.282 1.00 95.88 199 LEU A O 1
ATOM 1448 N N . ASP A 1 200 ? -14.350 3.307 -8.621 1.00 94.94 200 ASP A N 1
ATOM 1449 C CA . ASP A 1 200 ? -15.753 3.360 -8.206 1.00 94.94 200 ASP A CA 1
ATOM 1450 C C . ASP A 1 200 ? -15.912 2.943 -6.732 1.00 94.94 200 ASP A C 1
ATOM 1452 O O . ASP A 1 200 ? -15.703 1.788 -6.353 1.00 94.94 200 ASP A O 1
ATOM 1456 N N . GLY A 1 201 ? -16.223 3.913 -5.867 1.00 95.94 201 GLY A N 1
ATOM 1457 C CA . GLY A 1 201 ? -16.309 3.731 -4.418 1.00 95.94 201 GLY A CA 1
ATOM 1458 C C . GLY A 1 201 ? -14.969 3.433 -3.735 1.00 95.94 201 GLY A C 1
ATOM 1459 O O . GLY A 1 201 ? -14.956 2.941 -2.605 1.00 95.94 201 GLY A O 1
ATOM 1460 N N . ALA A 1 202 ? -13.837 3.687 -4.397 1.00 97.38 202 ALA A N 1
ATOM 1461 C CA . ALA A 1 202 ? -12.516 3.380 -3.858 1.00 97.38 202 ALA A CA 1
ATOM 1462 C C . ALA A 1 202 ? -12.023 4.441 -2.860 1.00 97.38 202 ALA A C 1
ATOM 1464 O O . ALA A 1 202 ? -12.319 5.630 -2.989 1.00 97.38 202 ALA A O 1
ATOM 1465 N N . ILE A 1 203 ? -11.204 4.020 -1.896 1.00 98.44 203 ILE A N 1
ATOM 1466 C CA . ILE A 1 203 ? -10.276 4.919 -1.206 1.00 98.44 203 ILE A CA 1
ATOM 1467 C C . ILE A 1 203 ? -9.006 4.945 -2.052 1.00 98.44 203 ILE A C 1
ATOM 1469 O O . ILE A 1 203 ? -8.248 3.971 -2.085 1.00 98.44 203 ILE A O 1
ATOM 1473 N N . LEU A 1 204 ? -8.811 6.051 -2.765 1.00 98.56 204 LEU A N 1
ATOM 1474 C CA . LEU A 1 204 ? -7.683 6.233 -3.663 1.00 98.56 204 LEU A CA 1
ATOM 1475 C C . LEU A 1 204 ? -6.470 6.745 -2.887 1.00 98.56 204 LEU A C 1
ATOM 1477 O O . LEU A 1 204 ? -6.511 7.841 -2.326 1.00 98.56 204 LEU A O 1
ATOM 1481 N N . PHE A 1 205 ? -5.384 5.975 -2.886 1.00 98.62 205 PHE A N 1
ATOM 1482 C CA . PHE A 1 205 ? -4.102 6.406 -2.337 1.00 98.62 205 PHE A CA 1
ATOM 1483 C C . PHE A 1 205 ? -3.095 6.706 -3.446 1.00 98.62 205 PHE A C 1
ATOM 1485 O O . PHE A 1 205 ? -3.013 5.977 -4.437 1.00 98.62 205 PHE A O 1
ATOM 1492 N N . LEU A 1 206 ? -2.341 7.792 -3.298 1.00 98.62 206 LEU A N 1
ATOM 1493 C CA . LEU A 1 206 ? -1.435 8.273 -4.338 1.00 98.62 206 LEU A CA 1
ATOM 1494 C C . LEU A 1 206 ? -0.120 8.768 -3.754 1.00 98.62 206 LEU A C 1
ATOM 1496 O O . LEU A 1 206 ? -0.102 9.495 -2.764 1.00 98.62 206 LEU A O 1
ATOM 1500 N N . GLU A 1 207 ? 0.965 8.396 -4.413 1.00 98.38 207 GLU A N 1
ATOM 1501 C CA . GLU A 1 207 ? 2.332 8.837 -4.144 1.00 98.38 207 GLU A CA 1
ATOM 1502 C C . GLU A 1 207 ? 3.044 9.096 -5.472 1.00 98.38 207 GLU A C 1
ATOM 1504 O O . GLU A 1 207 ? 2.612 8.589 -6.510 1.00 98.38 207 GLU A O 1
ATOM 1509 N N . ASP A 1 208 ? 4.109 9.892 -5.469 1.00 98.06 208 ASP A N 1
ATOM 1510 C CA . ASP A 1 208 ? 4.959 10.037 -6.652 1.00 98.06 208 ASP A CA 1
ATOM 1511 C C . ASP A 1 208 ? 6.365 10.527 -6.289 1.00 98.06 208 ASP A C 1
ATOM 1513 O O . ASP A 1 208 ? 6.628 10.953 -5.163 1.00 98.06 208 ASP A O 1
ATOM 1517 N N . VAL A 1 209 ? 7.281 10.481 -7.253 1.00 96.88 209 VAL A N 1
ATOM 1518 C CA . VAL A 1 209 ? 8.666 10.925 -7.079 1.00 96.88 209 VAL A CA 1
ATOM 1519 C C . VAL A 1 209 ? 9.147 11.673 -8.316 1.00 96.88 209 VAL A C 1
ATOM 1521 O O . VAL A 1 209 ? 8.863 11.274 -9.442 1.00 96.88 209 VAL A O 1
ATOM 1524 N N . ASN A 1 210 ? 9.921 12.741 -8.113 1.00 95.12 210 ASN A N 1
ATOM 1525 C CA . ASN A 1 210 ? 10.597 13.477 -9.184 1.00 95.12 210 ASN A CA 1
ATOM 1526 C C . ASN A 1 210 ? 9.647 14.072 -10.248 1.00 95.12 210 ASN A C 1
ATOM 1528 O O . ASN A 1 210 ? 9.998 14.203 -11.423 1.00 95.12 210 ASN A O 1
ATOM 1532 N N . GLU A 1 211 ? 8.443 14.480 -9.843 1.00 94.88 211 GLU A N 1
ATOM 1533 C CA . GLU A 1 211 ? 7.477 15.125 -10.735 1.00 94.88 211 GLU A CA 1
ATOM 1534 C C . GLU A 1 211 ? 7.216 16.575 -10.312 1.00 94.88 211 GLU A C 1
ATOM 1536 O O . GLU A 1 211 ? 6.870 16.829 -9.171 1.00 94.88 211 GLU A O 1
ATOM 1541 N N . PRO A 1 212 ? 7.342 17.581 -11.188 1.00 93.75 212 PRO A N 1
ATOM 1542 C CA . PRO A 1 212 ? 6.985 18.955 -10.850 1.00 93.75 212 PRO A CA 1
ATOM 1543 C C . PRO A 1 212 ? 5.479 19.124 -10.562 1.00 93.75 212 PRO A C 1
ATOM 1545 O O . PRO A 1 212 ? 4.639 18.455 -11.169 1.00 93.75 212 PRO A O 1
ATOM 1548 N N . VAL A 1 213 ? 5.107 20.084 -9.701 1.00 93.06 213 VAL A N 1
ATOM 1549 C CA . VAL A 1 213 ? 3.712 20.260 -9.225 1.00 93.06 213 VAL A CA 1
ATOM 1550 C C . VAL A 1 213 ? 2.700 20.421 -10.366 1.00 93.06 213 VAL A C 1
ATOM 1552 O O . VAL A 1 213 ? 1.607 19.862 -10.299 1.00 93.06 213 VAL A O 1
ATOM 1555 N N . TYR A 1 214 ? 3.051 21.125 -11.448 1.00 92.38 214 TYR A N 1
ATOM 1556 C CA . TYR A 1 214 ? 2.146 21.294 -12.595 1.00 92.38 214 TYR A CA 1
ATOM 1557 C C . TYR A 1 214 ? 1.842 19.969 -13.320 1.00 92.38 214 TYR A C 1
ATOM 1559 O O . TYR A 1 214 ? 0.790 19.825 -13.942 1.00 92.38 214 TYR A O 1
ATOM 1567 N N . ARG A 1 215 ? 2.751 18.984 -13.267 1.00 94.94 215 ARG A N 1
ATOM 1568 C CA . ARG A 1 215 ? 2.497 17.647 -13.819 1.00 94.94 215 ARG A CA 1
ATOM 1569 C C . ARG A 1 215 ? 1.615 16.828 -12.898 1.00 94.94 215 ARG A C 1
ATOM 1571 O O . ARG A 1 215 ? 0.727 16.153 -13.407 1.00 94.94 215 ARG A O 1
ATOM 1578 N N . ILE A 1 216 ? 1.810 16.942 -11.584 1.00 95.38 216 ILE A N 1
ATOM 1579 C CA . ILE A 1 216 ? 0.902 16.355 -10.591 1.00 95.38 216 ILE A CA 1
ATOM 1580 C C . ILE A 1 216 ? -0.525 16.861 -10.822 1.00 95.38 216 ILE A C 1
ATOM 1582 O O . ILE A 1 216 ? -1.437 16.050 -10.965 1.00 95.38 216 ILE A O 1
ATOM 1586 N N . ASP A 1 217 ? -0.710 18.181 -10.949 1.00 94.62 217 ASP A N 1
ATOM 1587 C CA . ASP A 1 217 ? -2.015 18.778 -11.266 1.00 94.62 217 ASP A CA 1
ATOM 1588 C C . ASP A 1 217 ? -2.577 18.218 -12.579 1.00 94.62 217 ASP A C 1
ATOM 1590 O O . ASP A 1 217 ? -3.683 17.687 -12.608 1.00 94.62 217 ASP A O 1
ATOM 1594 N N . ARG A 1 218 ? -1.788 18.211 -13.661 1.00 96.00 218 ARG A N 1
ATOM 1595 C CA . ARG A 1 218 ? -2.226 17.650 -14.948 1.00 96.00 218 ARG A CA 1
ATOM 1596 C C . ARG A 1 218 ? -2.685 16.191 -14.842 1.00 96.00 218 ARG A C 1
ATOM 1598 O O . ARG A 1 218 ? -3.685 15.829 -15.460 1.00 96.00 218 ARG A O 1
ATOM 1605 N N . MET A 1 219 ? -1.977 15.359 -14.080 1.00 97.00 219 MET A N 1
ATOM 1606 C CA . MET A 1 219 ? -2.356 13.960 -13.855 1.00 97.00 219 MET A CA 1
ATOM 1607 C C . MET A 1 219 ? -3.654 13.858 -13.047 1.00 97.00 219 MET A C 1
ATOM 1609 O O . MET A 1 219 ? -4.532 13.073 -13.396 1.00 97.00 219 MET A O 1
ATOM 1613 N N . PHE A 1 220 ? -3.839 14.722 -12.050 1.00 93.19 220 PHE A N 1
ATOM 1614 C CA . PHE A 1 220 ? -5.101 14.863 -11.322 1.00 93.19 220 PHE A CA 1
ATOM 1615 C C . PHE A 1 220 ? -6.270 15.249 -12.224 1.00 93.19 220 PHE A C 1
ATOM 1617 O O . PHE A 1 220 ? -7.325 14.609 -12.191 1.00 93.19 220 PHE A O 1
ATOM 1624 N N . GLN A 1 221 ? -6.072 16.250 -13.082 1.00 94.50 221 GLN A N 1
ATOM 1625 C CA . GLN A 1 221 ? -7.079 16.667 -14.051 1.00 94.50 221 GLN A CA 1
ATOM 1626 C C . GLN A 1 221 ? -7.418 15.534 -15.022 1.00 94.50 221 GLN A C 1
ATOM 1628 O O . GLN A 1 221 ? -8.589 15.324 -15.327 1.00 94.50 221 GLN A O 1
ATOM 1633 N N . GLN A 1 222 ? -6.437 14.743 -15.461 1.00 96.25 222 GLN A N 1
ATOM 1634 C CA . GLN A 1 222 ? -6.692 13.564 -16.289 1.00 96.25 222 GLN A CA 1
ATOM 1635 C C . GLN A 1 222 ? -7.590 12.543 -15.572 1.00 96.25 222 GLN A C 1
ATOM 1637 O O . GLN A 1 222 ? -8.570 12.077 -16.159 1.00 96.25 222 GLN A O 1
ATOM 1642 N N . LEU A 1 223 ? -7.325 12.242 -14.296 1.00 95.19 223 LEU A N 1
ATOM 1643 C CA . LEU A 1 223 ? -8.172 11.345 -13.500 1.00 95.19 223 LEU A CA 1
ATOM 1644 C C . LEU A 1 223 ? -9.597 11.899 -13.321 1.00 95.19 223 LEU A C 1
ATOM 1646 O O . LEU A 1 223 ? -10.564 11.140 -13.423 1.00 95.19 223 LEU A O 1
ATOM 1650 N N . LEU A 1 224 ? -9.758 13.212 -13.127 1.00 93.94 224 LEU A N 1
ATOM 1651 C CA . LEU A 1 224 ? -11.071 13.873 -13.064 1.00 93.94 224 LEU A CA 1
ATOM 1652 C C . LEU A 1 224 ? -11.835 13.812 -14.385 1.00 93.94 224 LEU A C 1
ATOM 1654 O O . LEU A 1 224 ? -13.025 13.490 -14.398 1.00 93.94 224 LEU A O 1
ATOM 1658 N N . LEU A 1 225 ? -11.162 14.141 -15.487 1.00 94.50 225 LEU A N 1
ATOM 1659 C CA . LEU A 1 225 ? -11.747 14.197 -16.825 1.00 94.50 225 LEU A CA 1
ATOM 1660 C C . LEU A 1 225 ? -12.088 12.805 -17.359 1.00 94.50 225 LEU A C 1
ATOM 1662 O O . LEU A 1 225 ? -13.065 12.662 -18.089 1.00 94.50 225 LEU A O 1
ATOM 1666 N N . SER A 1 226 ? -11.353 11.772 -16.937 1.00 93.44 226 SER A N 1
ATOM 1667 C CA . SER A 1 226 ? -11.708 10.372 -17.211 1.00 93.44 226 SER A CA 1
ATOM 1668 C C . SER A 1 226 ? -13.013 9.936 -16.528 1.00 93.44 226 SER A C 1
ATOM 1670 O O . SER A 1 226 ? -13.580 8.900 -16.866 1.00 93.44 226 SER A O 1
ATOM 1672 N N . GLY A 1 227 ? -13.486 10.709 -15.543 1.00 90.88 227 GLY A N 1
ATOM 1673 C CA . GLY A 1 227 ? -14.654 10.399 -14.727 1.00 90.88 227 GLY A CA 1
ATOM 1674 C C . GLY A 1 227 ? -14.376 9.435 -13.571 1.00 90.88 227 GLY A C 1
ATOM 1675 O O . GLY A 1 227 ? -15.225 9.323 -12.690 1.00 90.88 227 GLY A O 1
ATOM 1676 N N . GLY A 1 228 ? -13.204 8.788 -13.526 1.00 88.38 228 GLY A N 1
ATOM 1677 C CA . GLY A 1 228 ? -12.841 7.846 -12.464 1.00 88.38 228 GLY A CA 1
ATOM 1678 C C . GLY A 1 228 ? -12.788 8.508 -11.089 1.00 88.38 228 GLY A C 1
ATOM 1679 O O . GLY A 1 228 ? -13.466 8.066 -10.165 1.00 88.38 228 GLY A O 1
ATOM 1680 N N . LEU A 1 229 ? -12.072 9.633 -10.969 1.00 92.00 229 LEU A N 1
ATOM 1681 C CA . LEU A 1 229 ? -11.879 10.301 -9.675 1.00 92.00 229 LEU A CA 1
ATOM 1682 C C . LEU A 1 229 ? -13.189 10.811 -9.055 1.00 92.00 229 LEU A C 1
ATOM 1684 O O . LEU A 1 229 ? -13.320 10.857 -7.838 1.00 92.00 229 LEU A O 1
ATOM 1688 N N . ARG A 1 230 ? -14.192 11.134 -9.885 1.00 94.62 230 ARG A N 1
ATOM 1689 C CA . ARG A 1 230 ? -15.521 11.593 -9.436 1.00 94.62 230 ARG A CA 1
ATOM 1690 C C . ARG A 1 230 ? -16.321 10.522 -8.693 1.00 94.62 230 ARG A C 1
ATOM 1692 O O . ARG A 1 230 ? -17.352 10.846 -8.114 1.00 94.62 230 ARG A O 1
ATOM 1699 N N . LYS A 1 231 ? -15.882 9.266 -8.760 1.00 94.06 231 LYS A N 1
ATOM 1700 C CA . LYS A 1 231 ? -16.531 8.126 -8.113 1.00 94.06 231 LYS A CA 1
ATOM 1701 C C . LYS A 1 231 ? -15.778 7.624 -6.881 1.00 94.06 231 LYS A C 1
ATOM 1703 O O . LYS A 1 231 ? -16.270 6.709 -6.228 1.00 94.06 231 LYS A O 1
ATOM 1708 N N . CYS A 1 232 ? -14.618 8.200 -6.556 1.00 96.12 232 CYS A N 1
ATOM 1709 C CA . CYS A 1 232 ? -13.872 7.831 -5.356 1.00 96.12 232 CYS A CA 1
ATOM 1710 C C . CYS A 1 232 ? -14.661 8.174 -4.089 1.00 96.12 232 CYS A C 1
ATOM 1712 O O . CYS A 1 232 ? -15.358 9.183 -4.026 1.00 96.12 232 CYS A O 1
ATOM 1714 N N . ALA A 1 233 ? -14.489 7.353 -3.056 1.00 98.06 233 ALA A N 1
ATOM 1715 C CA . ALA A 1 233 ? -15.056 7.564 -1.731 1.00 98.06 233 ALA A CA 1
ATOM 1716 C C . ALA A 1 233 ? -14.132 8.381 -0.811 1.00 98.06 233 ALA A C 1
ATOM 1718 O O . ALA A 1 233 ? -14.616 9.012 0.121 1.00 98.06 233 ALA A O 1
ATOM 1719 N N . GLY A 1 234 ? -12.817 8.381 -1.049 1.00 98.38 234 GLY A N 1
ATOM 1720 C CA . GLY A 1 234 ? -11.848 9.129 -0.244 1.00 98.38 234 GLY A CA 1
ATOM 1721 C C . GLY A 1 234 ? -10.461 9.184 -0.881 1.00 98.38 234 GLY A C 1
ATOM 1722 O O . GLY A 1 234 ? -10.174 8.430 -1.813 1.00 98.38 234 GLY A O 1
ATOM 1723 N N . LEU A 1 235 ? -9.614 10.083 -0.375 1.00 98.62 235 LEU A N 1
ATOM 1724 C CA . LEU A 1 235 ? -8.261 10.337 -0.875 1.00 98.62 235 LEU A CA 1
ATOM 1725 C C . LEU A 1 235 ? -7.211 10.232 0.239 1.00 98.62 235 LEU A C 1
ATOM 1727 O O . LEU A 1 235 ? -7.373 10.778 1.329 1.00 98.62 235 LEU A O 1
ATOM 1731 N N . VAL A 1 236 ? -6.099 9.561 -0.053 1.00 98.69 236 VAL A N 1
ATOM 1732 C CA . VAL A 1 236 ? -4.948 9.441 0.851 1.00 98.69 236 VAL A CA 1
ATOM 1733 C C . VAL A 1 236 ? -3.677 9.802 0.089 1.00 98.69 236 VAL A C 1
ATOM 1735 O O . VAL A 1 236 ? -3.253 9.066 -0.798 1.00 98.69 236 VAL A O 1
ATOM 1738 N N . LEU A 1 237 ? -3.045 10.926 0.421 1.00 98.25 237 LEU A N 1
ATOM 1739 C CA . LEU A 1 237 ? -1.744 11.264 -0.154 1.00 98.25 237 LEU A CA 1
ATOM 1740 C C . LEU A 1 237 ? -0.641 10.635 0.682 1.00 98.25 237 LEU A C 1
ATOM 1742 O O . LEU A 1 237 ? -0.513 10.924 1.877 1.00 98.25 237 LEU A O 1
ATOM 1746 N N . GLY A 1 238 ? 0.175 9.837 0.008 1.00 97.94 238 GLY A N 1
ATOM 1747 C CA . GLY A 1 238 ? 1.499 9.464 0.459 1.00 97.94 238 GLY A CA 1
ATOM 1748 C C . GLY A 1 238 ? 2.502 10.606 0.320 1.00 97.94 238 GLY A C 1
ATOM 1749 O O . GLY A 1 238 ? 2.160 11.793 0.316 1.00 97.94 238 GLY A O 1
ATOM 1750 N N . ALA A 1 239 ? 3.762 10.226 0.183 1.00 96.50 239 ALA A N 1
ATOM 1751 C CA . ALA A 1 239 ? 4.867 11.129 -0.046 1.00 96.50 239 ALA A CA 1
ATOM 1752 C C . ALA A 1 239 ? 4.991 11.494 -1.534 1.00 96.50 239 ALA A C 1
ATOM 1754 O O . ALA A 1 239 ? 4.893 10.641 -2.415 1.00 96.50 239 ALA A O 1
ATOM 1755 N N . PHE A 1 240 ? 5.240 12.778 -1.785 1.00 96.56 240 PHE A N 1
ATOM 1756 C CA . PHE A 1 240 ? 5.642 13.322 -3.081 1.00 96.56 240 PHE A CA 1
ATOM 1757 C C . PHE A 1 240 ? 7.078 13.820 -2.933 1.00 96.56 240 PHE A C 1
ATOM 1759 O O . PHE A 1 240 ? 7.306 14.881 -2.345 1.00 96.56 240 PHE A O 1
ATOM 1766 N N . THR A 1 241 ? 8.050 13.012 -3.352 1.00 95.88 241 THR A N 1
ATOM 1767 C CA . THR A 1 241 ? 9.471 13.217 -3.022 1.00 95.88 241 THR A CA 1
ATOM 1768 C C . THR A 1 241 ? 10.295 13.669 -4.223 1.00 95.88 241 THR A C 1
ATOM 1770 O O . THR A 1 241 ? 9.854 13.591 -5.367 1.00 95.88 241 THR A O 1
ATOM 1773 N N . GLU A 1 242 ? 11.495 14.198 -3.959 1.00 94.00 242 GLU A N 1
ATOM 1774 C CA . GLU A 1 242 ? 12.457 14.641 -4.989 1.00 94.00 242 GLU A CA 1
ATOM 1775 C C . GLU A 1 242 ? 11.866 15.620 -6.021 1.00 94.00 242 GLU A C 1
ATOM 1777 O O . GLU A 1 242 ? 12.275 15.665 -7.177 1.00 94.00 242 GLU A O 1
ATOM 1782 N N . MET A 1 243 ? 10.881 16.414 -5.602 1.00 90.75 243 MET A N 1
ATOM 1783 C CA . MET A 1 243 ? 10.165 17.346 -6.467 1.00 90.75 243 MET A CA 1
ATOM 1784 C C . MET A 1 243 ? 11.136 18.402 -7.027 1.00 90.75 243 MET A C 1
ATOM 1786 O O . MET A 1 243 ? 11.780 19.097 -6.233 1.00 90.75 243 MET A O 1
ATOM 1790 N N . PRO A 1 244 ? 11.242 18.573 -8.360 1.00 87.88 244 PRO A N 1
ATOM 1791 C CA . PRO A 1 244 ? 12.114 19.587 -8.944 1.00 87.88 244 PRO A CA 1
ATOM 1792 C C . PRO A 1 244 ? 11.732 21.004 -8.499 1.00 87.88 244 PRO A C 1
ATOM 1794 O O . PRO A 1 244 ? 10.542 21.322 -8.387 1.00 87.88 244 PRO A O 1
ATOM 1797 N N . ASP A 1 245 ? 12.738 21.861 -8.304 1.00 78.50 245 ASP A N 1
ATOM 1798 C CA . ASP A 1 245 ? 12.533 23.287 -8.034 1.00 78.50 245 ASP A CA 1
ATOM 1799 C C . ASP A 1 245 ? 11.758 23.937 -9.193 1.00 78.50 245 ASP A C 1
ATOM 1801 O O . ASP A 1 245 ? 12.068 23.734 -10.369 1.00 78.50 245 ASP A O 1
ATOM 1805 N N . GLN A 1 246 ? 10.718 24.693 -8.851 1.00 69.94 246 GLN A N 1
ATOM 1806 C CA . GLN A 1 246 ? 9.843 25.373 -9.805 1.00 69.94 246 GLN A CA 1
ATOM 1807 C C . GLN A 1 246 ? 10.223 26.851 -10.010 1.00 69.94 246 GLN A C 1
ATOM 1809 O O . GLN A 1 246 ? 9.574 27.538 -10.798 1.00 69.94 246 GLN A O 1
ATOM 1814 N N . GLY A 1 247 ? 11.245 27.357 -9.310 1.00 66.00 247 GLY A N 1
ATOM 1815 C CA . GLY A 1 247 ? 11.596 28.777 -9.303 1.00 66.00 247 GLY A CA 1
ATOM 1816 C C . GLY A 1 247 ? 10.629 29.644 -8.479 1.00 66.00 247 GLY A C 1
ATOM 1817 O O . GLY A 1 247 ? 9.694 29.157 -7.845 1.00 66.00 247 GLY A O 1
ATOM 1818 N N . SER A 1 248 ? 10.858 30.963 -8.481 1.00 55.78 248 SER A N 1
ATOM 1819 C CA . SER A 1 248 ? 10.203 31.938 -7.585 1.00 55.78 248 SER A CA 1
ATOM 1820 C C . SER A 1 248 ? 8.706 32.188 -7.825 1.00 55.78 248 SER A C 1
ATOM 1822 O O . SER A 1 248 ? 8.085 32.869 -7.014 1.00 55.78 248 SER A O 1
ATOM 1824 N N . ASP A 1 249 ? 8.126 31.654 -8.903 1.00 54.03 249 ASP A N 1
ATOM 1825 C CA . ASP A 1 249 ? 6.726 31.893 -9.303 1.00 54.03 249 ASP A CA 1
ATOM 1826 C C . ASP A 1 249 ? 5.754 30.769 -8.884 1.00 54.03 249 ASP A C 1
ATOM 1828 O O . ASP A 1 249 ? 4.557 30.825 -9.178 1.00 54.03 249 ASP A O 1
ATOM 1832 N N . ALA A 1 250 ? 6.220 29.735 -8.177 1.00 61.06 250 ALA A N 1
ATOM 1833 C CA . ALA A 1 250 ? 5.387 28.592 -7.807 1.00 61.06 250 ALA A CA 1
ATOM 1834 C C . ALA A 1 250 ? 4.744 28.750 -6.422 1.00 61.06 250 ALA A C 1
ATOM 1836 O O . ALA A 1 250 ? 5.282 28.319 -5.407 1.00 61.06 250 ALA A O 1
ATOM 1837 N N . GLY A 1 251 ? 3.554 29.351 -6.382 1.00 77.69 251 GLY A N 1
ATOM 1838 C CA . GLY A 1 251 ? 2.754 29.451 -5.154 1.00 77.69 251 GLY A CA 1
ATOM 1839 C C . GLY A 1 251 ? 1.891 28.222 -4.836 1.00 77.69 251 GLY A C 1
ATOM 1840 O O . GLY A 1 251 ? 1.365 28.129 -3.732 1.00 77.69 251 GLY A O 1
ATOM 1841 N N . ARG A 1 252 ? 1.707 27.295 -5.786 1.00 86.75 252 ARG A N 1
ATOM 1842 C CA . ARG A 1 252 ? 0.781 26.157 -5.654 1.00 86.75 252 ARG A CA 1
ATOM 1843 C C . ARG A 1 252 ? 1.516 24.897 -5.210 1.00 86.75 252 ARG A C 1
ATOM 1845 O O . ARG A 1 252 ? 2.529 24.531 -5.802 1.00 86.75 252 ARG A O 1
ATOM 1852 N N . THR A 1 253 ? 0.979 24.218 -4.203 1.00 91.88 253 THR A N 1
ATOM 1853 C CA . THR A 1 253 ? 1.524 22.969 -3.657 1.00 91.88 253 THR A CA 1
ATOM 1854 C C . THR A 1 253 ? 0.756 21.742 -4.156 1.00 91.88 253 THR A C 1
ATOM 1856 O O . THR A 1 253 ? -0.339 21.849 -4.711 1.00 91.88 253 THR A O 1
ATOM 1859 N N . VAL A 1 254 ? 1.310 20.544 -3.934 1.00 93.31 254 VAL A N 1
ATOM 1860 C CA . VAL A 1 254 ? 0.582 19.286 -4.181 1.00 93.31 254 VAL A CA 1
ATOM 1861 C C . VAL A 1 254 ? -0.673 19.204 -3.308 1.00 93.31 254 VAL A C 1
ATOM 1863 O O . VAL A 1 254 ? -1.736 18.838 -3.799 1.00 93.31 254 VAL A O 1
ATOM 1866 N N . GLU A 1 255 ? -0.585 19.598 -2.036 1.00 94.81 255 GLU A N 1
ATOM 1867 C CA . GLU A 1 255 ? -1.731 19.579 -1.121 1.00 94.81 255 GLU A CA 1
ATOM 1868 C C . GLU A 1 255 ? -2.860 20.508 -1.573 1.00 94.81 255 GLU A C 1
ATOM 1870 O O . GLU A 1 255 ? -4.024 20.164 -1.379 1.00 94.81 255 GLU A O 1
ATOM 1875 N N . ASP A 1 256 ? -2.549 21.639 -2.216 1.00 94.69 256 ASP A N 1
ATOM 1876 C CA . ASP A 1 256 ? -3.572 22.535 -2.767 1.00 94.69 256 ASP A CA 1
ATOM 1877 C C . ASP A 1 256 ? -4.396 21.843 -3.858 1.00 94.69 256 ASP A C 1
ATOM 1879 O O . ASP A 1 256 ? -5.623 21.934 -3.837 1.00 94.69 256 ASP A O 1
ATOM 1883 N N . ASN A 1 257 ? -3.747 21.087 -4.759 1.00 92.19 257 ASN A N 1
ATOM 1884 C CA . ASN A 1 257 ? -4.443 20.316 -5.798 1.00 92.19 257 ASN A CA 1
ATOM 1885 C C . ASN A 1 257 ? -5.448 19.340 -5.182 1.00 92.19 257 ASN A C 1
ATOM 1887 O O . ASN A 1 257 ? -6.610 19.287 -5.579 1.00 92.19 257 ASN A O 1
ATOM 1891 N N . PHE A 1 258 ? -5.011 18.569 -4.191 1.00 94.38 258 PHE A N 1
ATOM 1892 C CA . PHE A 1 258 ? -5.859 17.546 -3.591 1.00 94.38 258 PHE A CA 1
ATOM 1893 C C . PHE A 1 258 ? -6.938 18.134 -2.693 1.00 94.38 258 PHE A C 1
ATOM 1895 O O . PHE A 1 258 ? -8.058 17.635 -2.706 1.00 94.38 258 PHE A O 1
ATOM 1902 N N . ARG A 1 259 ? -6.636 19.200 -1.945 1.00 96.94 259 ARG A N 1
ATOM 1903 C CA . ARG A 1 259 ? -7.624 19.918 -1.134 1.00 96.94 259 ARG A CA 1
ATOM 1904 C C . ARG A 1 259 ? -8.749 20.462 -2.009 1.00 96.94 259 ARG A C 1
ATOM 1906 O O . ARG A 1 259 ? -9.914 20.296 -1.660 1.00 96.94 259 ARG A O 1
ATOM 1913 N N . GLU A 1 260 ? -8.405 21.068 -3.145 1.00 95.06 260 GLU A N 1
ATOM 1914 C CA . GLU A 1 260 ? -9.376 21.571 -4.119 1.00 95.06 260 GLU A CA 1
ATOM 1915 C C . GLU A 1 260 ? -10.278 20.444 -4.637 1.00 95.06 260 GLU A C 1
ATOM 1917 O O . GLU A 1 260 ? -11.504 20.563 -4.612 1.00 95.06 260 GLU A O 1
ATOM 1922 N N . VAL A 1 261 ? -9.688 19.317 -5.042 1.00 93.44 261 VAL A N 1
ATOM 1923 C CA . VAL A 1 261 ? -10.437 18.166 -5.560 1.00 93.44 261 VAL A CA 1
ATOM 1924 C C . VAL A 1 261 ? -11.296 17.498 -4.489 1.00 93.44 261 VAL A C 1
ATOM 1926 O O . VAL A 1 261 ? -12.463 17.204 -4.740 1.00 93.44 261 VAL A O 1
ATOM 1929 N N . ALA A 1 262 ? -10.763 17.289 -3.288 1.00 97.06 262 ALA A N 1
ATOM 1930 C CA . ALA A 1 262 ? -11.501 16.701 -2.178 1.00 97.06 262 ALA A CA 1
ATOM 1931 C C . ALA A 1 262 ? -12.715 17.556 -1.797 1.00 97.06 262 ALA A C 1
ATOM 1933 O O . ALA A 1 262 ? -13.813 17.024 -1.642 1.00 97.06 262 ALA A O 1
ATOM 1934 N N . ALA A 1 263 ? -12.542 18.881 -1.732 1.00 97.31 263 ALA A N 1
ATOM 1935 C CA . ALA A 1 263 ? -13.630 19.819 -1.477 1.00 97.31 263 ALA A CA 1
ATOM 1936 C C . ALA A 1 263 ? -14.663 19.839 -2.614 1.00 97.31 263 ALA A C 1
ATOM 1938 O O . ALA A 1 263 ? -15.863 19.852 -2.349 1.00 97.31 263 ALA A O 1
ATOM 1939 N N . MET A 1 264 ? -14.218 19.793 -3.876 1.00 95.56 264 MET A N 1
ATOM 1940 C CA . MET A 1 264 ? -15.108 19.720 -5.041 1.00 95.56 264 MET A CA 1
ATOM 1941 C C . MET A 1 264 ? -15.987 18.463 -5.015 1.00 95.56 264 MET A C 1
ATOM 1943 O O . MET A 1 264 ? -17.156 18.520 -5.396 1.00 95.56 264 MET A O 1
ATOM 1947 N N . LEU A 1 265 ? -15.421 17.328 -4.601 1.00 95.62 265 LEU A N 1
ATOM 1948 C CA . LEU A 1 265 ? -16.109 16.037 -4.569 1.00 95.62 265 LEU A CA 1
ATOM 1949 C C . LEU A 1 265 ? -16.844 15.776 -3.243 1.00 95.62 265 LEU A C 1
ATOM 1951 O O . LEU A 1 265 ? -17.690 14.888 -3.192 1.00 95.62 265 LEU A O 1
ATOM 1955 N N . GLY A 1 266 ? -16.549 16.542 -2.189 1.00 97.69 266 GLY A N 1
ATOM 1956 C CA . GLY A 1 266 ? -17.117 16.360 -0.853 1.00 97.69 266 GLY A CA 1
ATOM 1957 C C . GLY A 1 266 ? -16.654 15.074 -0.163 1.00 97.69 266 GLY A C 1
ATOM 1958 O O . GLY A 1 266 ? -17.438 14.460 0.558 1.00 97.69 266 GLY A O 1
ATOM 1959 N N . ILE A 1 267 ? -15.408 14.649 -0.401 1.00 98.31 267 ILE A N 1
ATOM 1960 C CA . ILE A 1 267 ? -14.860 13.375 0.096 1.00 98.31 267 ILE A CA 1
ATOM 1961 C C . ILE A 1 267 ? -13.724 13.590 1.107 1.00 98.31 267 ILE A C 1
ATOM 1963 O O . ILE A 1 267 ? -12.972 14.559 0.982 1.00 98.31 267 ILE A O 1
ATOM 1967 N N . PRO A 1 268 ? -13.557 12.695 2.099 1.00 98.69 268 PRO A N 1
ATOM 1968 C CA . PRO A 1 268 ? -12.467 12.778 3.064 1.00 98.69 268 PRO A CA 1
ATOM 1969 C C . PRO A 1 268 ? -11.102 12.669 2.388 1.00 98.69 268 PRO A C 1
ATOM 1971 O O . PRO A 1 268 ? -10.900 11.863 1.476 1.00 98.69 268 PRO A O 1
ATOM 1974 N N . CYS A 1 269 ? -10.157 13.477 2.861 1.00 98.75 269 CYS A N 1
ATOM 1975 C CA . CYS A 1 269 ? -8.818 13.556 2.308 1.00 98.75 269 CYS A CA 1
ATOM 1976 C C . CYS A 1 269 ? -7.780 13.831 3.393 1.00 98.75 269 CYS A C 1
ATOM 1978 O O . CYS A 1 269 ? -7.894 14.812 4.133 1.00 98.75 269 CYS A O 1
ATOM 1980 N N . ILE A 1 270 ? -6.725 13.017 3.424 1.00 98.75 270 ILE A N 1
ATOM 1981 C CA . ILE A 1 270 ? -5.542 13.242 4.268 1.00 98.75 270 ILE A CA 1
ATOM 1982 C C . ILE A 1 270 ? -4.280 13.302 3.426 1.00 98.75 270 ILE A C 1
ATOM 1984 O O . ILE A 1 270 ? -4.221 12.664 2.378 1.00 98.75 270 ILE A O 1
ATOM 1988 N N . ALA A 1 271 ? -3.262 14.009 3.912 1.00 98.38 271 ALA A N 1
ATOM 1989 C CA . ALA A 1 271 ? -1.940 14.038 3.306 1.00 98.38 271 ALA A CA 1
ATOM 1990 C C . ALA A 1 271 ? -0.816 13.740 4.289 1.00 98.38 271 ALA A C 1
ATOM 1992 O O . ALA A 1 271 ? -0.926 14.059 5.470 1.00 98.38 271 ALA A O 1
ATOM 1993 N N . GLY A 1 272 ? 0.271 13.152 3.786 1.00 97.19 272 GLY A N 1
ATOM 1994 C CA . GLY A 1 272 ? 1.414 12.737 4.600 1.00 97.19 272 GLY A CA 1
ATOM 1995 C C . GLY A 1 272 ? 1.246 11.351 5.221 1.00 97.19 272 GLY A C 1
ATOM 1996 O O . GLY A 1 272 ? 1.830 11.079 6.265 1.00 97.19 272 GLY A O 1
ATOM 1997 N N . ALA A 1 273 ? 0.439 10.479 4.611 1.00 98.12 273 ALA A N 1
ATOM 1998 C CA . ALA A 1 273 ? 0.428 9.071 4.986 1.00 98.12 273 ALA A CA 1
ATOM 1999 C C . ALA A 1 273 ? 1.797 8.432 4.663 1.00 98.1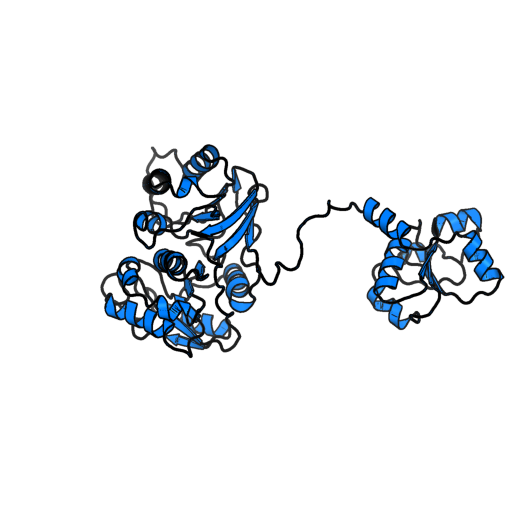2 273 ALA A C 1
ATOM 2001 O O . ALA A 1 273 ? 2.421 8.816 3.670 1.00 98.12 273 ALA A O 1
ATOM 2002 N N . PRO A 1 274 ? 2.276 7.458 5.457 1.00 97.56 274 PRO A N 1
ATOM 2003 C CA . PRO A 1 274 ? 3.569 6.808 5.243 1.00 97.56 274 PRO A CA 1
ATOM 2004 C C . PRO A 1 274 ? 3.491 5.833 4.056 1.00 97.56 274 PRO A C 1
ATOM 2006 O O . PRO A 1 274 ? 3.389 4.622 4.218 1.00 97.56 274 PRO A O 1
ATOM 2009 N N . ILE A 1 275 ? 3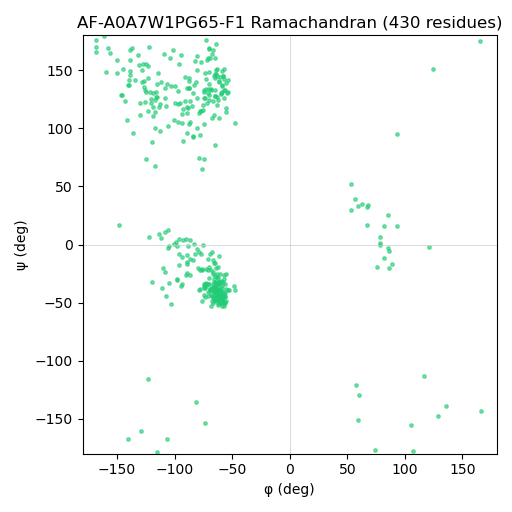.450 6.375 2.841 1.00 97.81 275 ILE A N 1
ATOM 2010 C CA . ILE A 1 275 ? 3.267 5.653 1.578 1.00 97.81 275 ILE A CA 1
ATOM 2011 C C . ILE A 1 275 ? 4.190 6.289 0.537 1.00 97.81 275 ILE A C 1
ATOM 2013 O O . ILE A 1 275 ? 4.248 7.512 0.455 1.00 97.81 275 ILE A O 1
ATOM 2017 N N . GLY A 1 276 ? 4.866 5.485 -0.282 1.00 94.00 276 GLY A N 1
ATOM 2018 C CA . GLY A 1 276 ? 5.660 5.964 -1.417 1.00 94.00 276 GLY A CA 1
ATOM 2019 C C . GLY A 1 276 ? 7.168 5.920 -1.194 1.00 94.00 276 GLY A C 1
ATOM 2020 O O . GLY A 1 276 ? 7.662 5.119 -0.408 1.00 94.00 276 GLY A O 1
ATOM 2021 N N . HIS A 1 277 ? 7.918 6.759 -1.908 1.00 94.69 277 HIS A N 1
ATOM 2022 C CA . HIS A 1 277 ? 9.388 6.724 -1.959 1.00 94.69 277 HIS A CA 1
ATOM 2023 C C . HIS A 1 277 ? 10.054 7.316 -0.696 1.00 94.69 277 HIS A C 1
ATOM 2025 O O . HIS A 1 277 ? 10.733 8.340 -0.755 1.00 94.69 277 HIS A O 1
ATOM 2031 N N . ILE A 1 278 ? 9.839 6.664 0.449 1.00 95.25 278 ILE A N 1
ATOM 2032 C CA . ILE A 1 278 ? 10.356 7.006 1.785 1.00 95.25 278 ILE A CA 1
ATOM 2033 C C . ILE A 1 278 ? 10.798 5.740 2.535 1.00 95.25 278 ILE A C 1
ATOM 2035 O O . ILE A 1 278 ? 10.465 4.633 2.122 1.00 95.25 278 ILE A O 1
ATOM 2039 N N . ASP A 1 279 ? 11.523 5.876 3.644 1.00 92.44 279 ASP A N 1
ATOM 2040 C CA . ASP A 1 279 ? 11.995 4.712 4.414 1.00 92.44 279 ASP A CA 1
ATOM 2041 C C . ASP A 1 279 ? 10.861 4.026 5.196 1.00 92.44 279 ASP A C 1
ATOM 2043 O O . ASP A 1 279 ? 10.715 2.801 5.175 1.00 92.44 279 ASP A O 1
ATOM 2047 N N . ASP A 1 280 ? 10.025 4.820 5.868 1.00 95.31 280 ASP A N 1
ATOM 2048 C CA . ASP A 1 280 ? 8.903 4.337 6.671 1.00 95.31 280 ASP A CA 1
ATOM 2049 C C . ASP A 1 280 ? 7.642 4.216 5.811 1.00 95.31 280 ASP A C 1
ATOM 2051 O O . ASP A 1 280 ? 6.917 5.185 5.601 1.00 95.31 280 ASP A O 1
ATOM 2055 N N . GLN A 1 281 ? 7.380 3.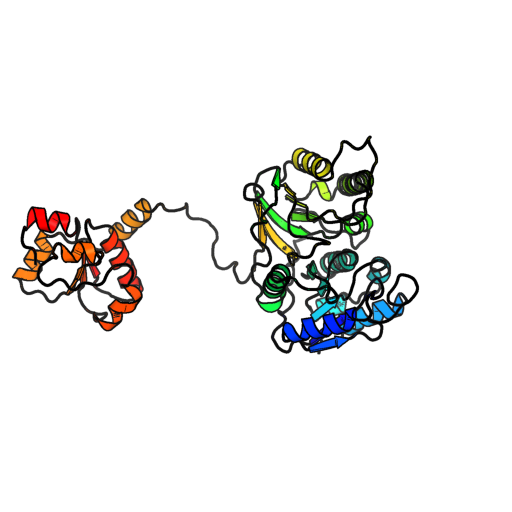005 5.314 1.00 95.38 281 GLN A N 1
ATOM 2056 C CA . GLN A 1 281 ? 6.233 2.711 4.451 1.00 95.38 281 GLN A CA 1
ATOM 2057 C C . GLN A 1 281 ? 5.247 1.742 5.100 1.00 95.38 281 GLN A C 1
ATOM 2059 O O . GLN A 1 281 ? 5.631 0.719 5.672 1.00 95.38 281 GLN A O 1
ATOM 2064 N N . TRP A 1 282 ? 3.957 2.024 4.947 1.00 97.81 282 TRP A N 1
ATOM 2065 C CA . TRP A 1 282 ? 2.919 1.015 5.061 1.00 97.81 282 TRP A CA 1
ATOM 2066 C C . TRP A 1 282 ? 2.973 0.053 3.873 1.00 97.81 282 TRP A C 1
ATOM 2068 O O . TRP A 1 282 ? 3.298 0.433 2.751 1.00 97.81 282 TRP A O 1
ATOM 2078 N N . THR A 1 283 ? 2.593 -1.197 4.117 1.00 98.00 283 THR A N 1
ATOM 2079 C CA . THR A 1 283 ? 2.285 -2.183 3.083 1.00 98.00 283 THR A CA 1
ATOM 2080 C C . THR A 1 283 ? 0.774 -2.217 2.885 1.00 98.00 283 THR A C 1
ATOM 2082 O O . THR A 1 283 ? 0.051 -2.732 3.737 1.00 98.00 283 THR A O 1
ATOM 2085 N N . LEU A 1 284 ? 0.280 -1.651 1.785 1.00 97.94 284 LEU A N 1
ATOM 2086 C CA . LEU A 1 284 ? -1.149 -1.527 1.505 1.00 97.94 284 LEU A CA 1
ATOM 2087 C C . LEU A 1 284 ? -1.666 -2.734 0.706 1.00 97.94 284 LEU A C 1
ATOM 2089 O O . LEU A 1 284 ? -1.175 -2.973 -0.401 1.00 97.94 284 LEU A O 1
ATOM 2093 N N . PRO A 1 285 ? -2.681 -3.460 1.205 1.00 96.75 285 PRO A N 1
ATOM 2094 C CA . PRO A 1 285 ? -3.346 -4.526 0.463 1.00 96.75 285 PRO A CA 1
ATOM 2095 C C . PRO A 1 285 ? -4.326 -3.934 -0.563 1.00 96.75 285 PRO A C 1
ATOM 2097 O O . PRO A 1 285 ? -5.481 -3.623 -0.259 1.00 96.75 285 PRO A O 1
ATOM 2100 N N . ILE A 1 286 ? -3.862 -3.755 -1.799 1.00 97.06 286 ILE A N 1
ATOM 2101 C CA . ILE A 1 286 ? -4.646 -3.186 -2.896 1.00 97.06 286 ILE A CA 1
ATOM 2102 C C . ILE A 1 286 ? -5.881 -4.048 -3.152 1.00 97.06 286 ILE A C 1
ATOM 2104 O O . ILE A 1 286 ? -5.813 -5.263 -3.318 1.00 97.06 286 ILE A O 1
ATOM 2108 N N . GLY A 1 287 ? -7.027 -3.380 -3.200 1.00 93.44 287 GLY A N 1
ATOM 2109 C CA . GLY A 1 287 ? -8.347 -3.936 -3.436 1.00 93.44 287 GLY A CA 1
ATOM 2110 C C . GLY A 1 287 ? -9.073 -4.397 -2.165 1.00 93.44 287 GLY A C 1
ATOM 2111 O O . GLY A 1 287 ? -10.300 -4.542 -2.189 1.00 93.44 287 GLY A O 1
ATOM 2112 N N . GLN A 1 288 ? -8.371 -4.573 -1.041 1.00 92.81 288 GLN A N 1
ATOM 2113 C CA . GLN A 1 288 ? -9.015 -4.852 0.241 1.00 92.81 288 GLN A CA 1
ATOM 2114 C C . GLN A 1 288 ? -9.852 -3.646 0.686 1.00 92.81 288 GLN A C 1
ATOM 2116 O O . GLN A 1 288 ? -9.501 -2.494 0.430 1.00 92.81 288 GLN A O 1
ATOM 2121 N N . VAL A 1 289 ? -10.986 -3.897 1.345 1.00 93.38 289 VAL A N 1
ATOM 2122 C CA . VAL A 1 289 ? -11.816 -2.818 1.896 1.00 93.38 289 VAL A CA 1
ATOM 2123 C C . VAL A 1 289 ? -11.092 -2.182 3.079 1.00 93.38 289 VAL A C 1
ATOM 2125 O O . VAL A 1 289 ? -10.603 -2.887 3.962 1.00 93.38 289 VAL A O 1
ATOM 2128 N N . ALA A 1 290 ? -11.054 -0.858 3.113 1.00 95.44 290 ALA A N 1
ATOM 2129 C CA . ALA A 1 290 ? -10.508 -0.065 4.197 1.00 95.44 290 ALA A CA 1
ATOM 2130 C C . ALA A 1 290 ? -11.483 1.042 4.607 1.00 95.44 290 ALA A C 1
ATOM 2132 O O . ALA A 1 290 ? -12.406 1.387 3.867 1.00 95.44 290 ALA A O 1
ATOM 2133 N N . THR A 1 291 ? -11.255 1.602 5.787 1.00 97.81 291 THR A N 1
ATOM 2134 C CA . THR A 1 291 ? -11.924 2.798 6.286 1.00 97.81 291 THR A CA 1
ATOM 2135 C C . THR A 1 291 ? -10.885 3.887 6.490 1.00 97.81 291 THR A C 1
ATOM 2137 O O . THR A 1 291 ? -9.906 3.680 7.206 1.00 97.81 291 THR A O 1
ATOM 2140 N N . LEU A 1 292 ? -11.115 5.035 5.860 1.00 98.62 292 LEU A N 1
ATOM 2141 C CA . LEU A 1 292 ? -10.397 6.279 6.085 1.00 98.62 292 LEU A CA 1
ATOM 2142 C C . LEU A 1 292 ? -11.216 7.131 7.052 1.00 98.62 292 LEU A C 1
ATOM 2144 O O . LEU A 1 292 ? -12.349 7.489 6.736 1.00 98.62 292 LEU A O 1
ATOM 2148 N N . ASP A 1 293 ? -10.629 7.483 8.186 1.00 98.56 293 ASP A N 1
ATOM 2149 C CA . ASP A 1 293 ? -11.087 8.565 9.050 1.00 98.56 293 ASP A CA 1
ATOM 2150 C C . ASP A 1 293 ? -10.125 9.743 8.872 1.00 98.56 293 ASP A C 1
ATOM 2152 O O . ASP A 1 293 ? -8.990 9.730 9.362 1.00 98.56 293 ASP A O 1
ATOM 2156 N N . ALA A 1 294 ? -10.553 10.744 8.104 1.00 98.50 294 ALA A N 1
ATOM 2157 C CA . ALA A 1 294 ? -9.721 11.902 7.826 1.00 98.50 294 ALA A CA 1
ATOM 2158 C C . ALA A 1 294 ? -9.648 12.868 9.010 1.00 98.50 294 ALA A C 1
ATOM 2160 O O . ALA A 1 294 ? -8.671 13.609 9.105 1.00 98.50 294 ALA A O 1
ATOM 2161 N N . ASP A 1 295 ? -10.611 12.834 9.932 1.00 98.00 295 ASP A N 1
ATOM 2162 C CA . ASP A 1 295 ? -10.616 13.695 11.117 1.00 98.00 295 ASP A CA 1
ATOM 2163 C C . ASP A 1 295 ? -9.559 13.233 12.129 1.00 98.00 295 ASP A C 1
ATOM 2165 O O . ASP A 1 295 ? -8.923 14.056 12.790 1.00 98.00 295 ASP A O 1
ATOM 2169 N N . THR A 1 296 ? -9.307 11.922 12.208 1.00 97.81 296 THR A N 1
ATOM 2170 C CA . THR A 1 296 ? -8.242 11.349 13.051 1.00 97.81 296 THR A CA 1
ATOM 2171 C C . THR A 1 296 ? -6.968 10.971 12.293 1.00 97.81 296 THR A C 1
ATOM 2173 O O . THR A 1 296 ? -6.020 10.488 12.916 1.00 97.81 296 THR A O 1
ATOM 2176 N N . CYS A 1 297 ? -6.927 11.189 10.974 1.00 98.31 297 CYS A N 1
ATOM 2177 C CA . CYS A 1 297 ? -5.834 10.780 10.084 1.00 98.31 297 CYS A CA 1
ATOM 2178 C C . CYS A 1 297 ? -5.487 9.289 10.205 1.00 98.31 297 CYS A C 1
ATOM 2180 O O . CYS A 1 297 ? -4.338 8.901 10.428 1.00 98.31 297 CYS A O 1
ATOM 2182 N N . GLU A 1 298 ? -6.504 8.445 10.078 1.00 98.06 298 GLU A N 1
ATOM 2183 C CA . GLU A 1 298 ? -6.394 7.009 10.291 1.00 98.06 298 GLU A CA 1
ATOM 2184 C C . GLU A 1 298 ? -6.910 6.229 9.081 1.00 98.06 298 GLU A C 1
ATOM 2186 O O . GLU A 1 298 ? -7.992 6.503 8.566 1.00 98.06 298 GLU A O 1
ATOM 2191 N N . LEU A 1 299 ? -6.138 5.238 8.636 1.00 97.94 299 LEU A N 1
ATOM 2192 C CA . LEU A 1 299 ? -6.521 4.300 7.588 1.00 97.94 299 LEU A CA 1
ATOM 2193 C C . LEU A 1 299 ? -6.475 2.886 8.160 1.00 97.94 299 LEU A C 1
ATOM 2195 O O . LEU A 1 299 ? -5.426 2.449 8.627 1.00 97.94 299 LEU A O 1
ATOM 2199 N N . ARG A 1 300 ? -7.598 2.170 8.123 1.00 94.88 300 ARG A N 1
ATOM 2200 C CA . ARG A 1 300 ? -7.701 0.798 8.635 1.00 94.88 300 ARG A CA 1
ATOM 2201 C C . ARG A 1 300 ? -8.212 -0.163 7.588 1.00 94.88 300 ARG A C 1
ATOM 2203 O O . ARG A 1 300 ? -9.246 0.091 6.979 1.00 94.88 300 ARG A O 1
ATOM 2210 N N . THR A 1 301 ? -7.537 -1.283 7.419 1.00 88.38 301 THR A N 1
ATOM 2211 C CA . THR A 1 301 ? -7.922 -2.361 6.515 1.00 88.38 301 THR A CA 1
ATOM 2212 C C . THR A 1 301 ? -8.862 -3.341 7.216 1.00 88.38 301 THR A C 1
ATOM 2214 O O . THR A 1 301 ? -8.683 -3.745 8.363 1.00 88.38 301 THR A O 1
ATOM 2217 N N . THR A 1 302 ? -9.933 -3.733 6.531 1.00 74.19 302 THR A N 1
ATOM 2218 C CA . THR A 1 302 ? -10.890 -4.714 7.054 1.00 74.19 302 THR A CA 1
ATOM 2219 C C . THR A 1 302 ? -10.425 -6.116 6.692 1.00 74.19 302 THR A C 1
ATOM 2221 O O . THR A 1 302 ? -10.534 -6.548 5.545 1.00 74.19 302 THR A O 1
ATOM 2224 N N . HIS A 1 303 ? -9.875 -6.850 7.655 1.00 63.69 303 HIS A N 1
ATOM 2225 C CA . HIS A 1 303 ? -9.528 -8.255 7.444 1.00 63.69 303 HIS A CA 1
ATOM 2226 C C . HIS A 1 303 ? -10.778 -9.123 7.595 1.00 63.69 303 HIS A C 1
ATOM 2228 O O . HIS A 1 303 ? -11.437 -9.036 8.631 1.00 63.69 303 HIS A O 1
ATOM 2234 N N . PRO A 1 304 ? -11.125 -9.974 6.614 1.00 49.34 304 PRO A N 1
ATOM 2235 C CA . PRO A 1 304 ? -12.321 -10.811 6.692 1.00 49.34 304 PRO A CA 1
ATOM 2236 C C . PRO A 1 304 ? -12.313 -11.778 7.887 1.00 49.34 304 PRO A C 1
ATOM 2238 O O . PRO A 1 304 ? -13.376 -12.105 8.403 1.00 49.34 304 PRO A O 1
ATOM 2241 N N . GLU A 1 305 ? -11.142 -12.155 8.407 1.00 45.91 305 GLU A N 1
ATOM 2242 C CA . GLU A 1 305 ? -11.028 -12.950 9.643 1.00 45.91 305 GLU A CA 1
ATOM 2243 C C . GLU A 1 305 ? -11.226 -12.119 10.926 1.00 45.91 305 GLU A C 1
ATOM 2245 O O . GLU A 1 305 ? -11.629 -12.650 11.958 1.00 45.91 305 GLU A O 1
ATOM 2250 N N . ILE A 1 306 ? -11.033 -10.799 10.854 1.00 41.44 306 ILE A N 1
ATOM 2251 C CA . ILE A 1 306 ? -11.354 -9.836 11.924 1.00 41.44 306 ILE A CA 1
ATOM 2252 C C . ILE A 1 306 ? -12.804 -9.324 11.778 1.00 41.44 306 ILE A C 1
ATOM 2254 O O . ILE A 1 306 ? -13.409 -8.845 12.742 1.00 41.44 306 ILE A O 1
ATOM 2258 N N . ALA A 1 307 ? -13.420 -9.502 10.602 1.00 37.62 307 ALA A N 1
ATOM 2259 C CA . ALA A 1 307 ? -14.785 -9.072 10.290 1.00 37.62 307 ALA A CA 1
ATOM 2260 C C . ALA A 1 307 ? -15.875 -9.838 11.066 1.00 37.62 307 ALA A C 1
ATOM 2262 O O . ALA A 1 307 ? -17.046 -9.461 11.019 1.00 37.62 307 ALA A O 1
ATOM 2263 N N . HIS A 1 308 ? -15.517 -10.881 11.822 1.00 34.09 308 HIS A N 1
ATOM 2264 C CA . HIS A 1 308 ? -16.410 -11.517 12.798 1.00 34.09 308 HIS A CA 1
ATOM 2265 C C . HIS A 1 308 ? -16.385 -10.864 14.186 1.00 34.09 308 HIS A C 1
ATOM 2267 O O . HIS A 1 308 ? -17.121 -11.288 15.075 1.00 34.09 308 HIS A O 1
ATOM 2273 N N . SER A 1 309 ? -15.648 -9.764 14.362 1.00 33.94 309 SER A N 1
ATOM 2274 C CA . SER A 1 309 ? -15.784 -8.897 15.530 1.00 33.94 309 SER A CA 1
ATOM 2275 C C . SER A 1 309 ? -16.257 -7.493 15.132 1.00 33.94 309 SER A C 1
ATOM 2277 O O . SER A 1 309 ? -15.473 -6.630 14.759 1.00 33.94 309 SER A O 1
ATOM 2279 N N . HIS A 1 310 ? -17.563 -7.278 15.320 1.00 33.03 310 HIS A N 1
ATOM 2280 C CA . HIS A 1 310 ? -18.298 -6.003 15.388 1.00 33.03 310 HIS A CA 1
ATOM 2281 C C . HIS A 1 310 ? -18.927 -5.441 14.100 1.00 33.03 310 HIS A C 1
ATOM 2283 O O . HIS A 1 310 ? -18.368 -4.549 13.463 1.00 33.03 310 HIS A O 1
ATOM 2289 N N . PRO A 1 311 ? -20.225 -5.716 13.865 1.00 32.81 311 PRO A N 1
ATOM 2290 C CA . PRO A 1 311 ? -21.111 -4.623 13.497 1.00 32.81 311 PRO A CA 1
ATOM 2291 C C . PRO A 1 311 ? -21.204 -3.675 14.707 1.00 32.81 311 PRO A C 1
ATOM 2293 O O . PRO A 1 311 ? -21.755 -4.044 15.747 1.00 32.81 311 PRO A O 1
ATOM 2296 N N . ARG A 1 312 ? -20.657 -2.454 14.607 1.00 40.91 312 ARG A N 1
ATOM 2297 C CA . ARG A 1 312 ? -20.865 -1.398 15.617 1.00 40.91 312 ARG A CA 1
ATOM 2298 C C . ARG A 1 312 ? -22.348 -0.998 15.627 1.00 40.91 312 ARG A C 1
ATOM 2300 O O . ARG A 1 312 ? -22.757 -0.076 14.933 1.00 40.91 312 ARG A O 1
ATOM 2307 N N . LYS A 1 313 ? -23.163 -1.727 16.394 1.00 37.91 313 LYS A N 1
ATOM 2308 C CA . LYS A 1 313 ? -24.587 -1.437 16.651 1.00 37.91 313 LYS A CA 1
ATOM 2309 C C . LYS A 1 313 ? -24.882 -1.022 18.093 1.00 37.91 313 LYS A C 1
ATOM 2311 O O . LYS A 1 313 ? -26.050 -0.851 18.436 1.00 37.91 313 LYS A O 1
ATOM 2316 N N . HIS A 1 314 ? -23.876 -0.850 18.949 1.00 44.12 314 HIS A N 1
ATOM 2317 C CA . HIS A 1 314 ? -24.112 -0.390 20.317 1.00 44.12 314 HIS A CA 1
ATOM 2318 C C . HIS A 1 314 ? -23.473 0.973 20.577 1.00 44.12 314 HIS A C 1
ATOM 2320 O O . HIS A 1 314 ? -22.282 1.133 20.301 1.00 44.12 314 HIS A O 1
ATOM 2326 N N . PRO A 1 315 ? -24.253 1.957 21.076 1.00 46.44 315 PRO A N 1
ATOM 2327 C CA . PRO A 1 315 ? -23.700 3.228 21.516 1.00 46.44 315 PRO A CA 1
ATOM 2328 C C . PRO A 1 315 ? -22.641 2.961 22.587 1.00 46.44 315 PRO A C 1
ATOM 2330 O O . PRO A 1 315 ? -22.785 2.031 23.387 1.00 46.44 315 PRO A O 1
ATOM 2333 N N . MET A 1 316 ? -21.561 3.747 22.573 1.00 53.53 316 MET A N 1
ATOM 2334 C CA . MET A 1 316 ? -20.507 3.650 23.582 1.00 53.53 316 MET A CA 1
ATOM 2335 C C . MET A 1 316 ? -21.138 3.799 24.968 1.00 53.53 316 MET A C 1
ATOM 2337 O O . MET A 1 316 ? -21.673 4.856 25.294 1.00 53.53 316 MET A O 1
ATOM 2341 N N . LYS A 1 317 ? -21.099 2.727 25.763 1.00 73.38 317 LYS A N 1
ATOM 2342 C CA . LYS A 1 317 ? -21.579 2.735 27.144 1.00 73.38 317 LYS A CA 1
ATOM 2343 C C . LYS A 1 317 ? -20.568 3.483 28.004 1.00 73.38 317 LYS A C 1
ATOM 2345 O O . LYS A 1 317 ? -19.383 3.156 28.008 1.00 73.38 317 LYS A O 1
ATOM 2350 N N . SER A 1 318 ? -21.042 4.486 28.726 1.00 81.00 318 SER A N 1
ATOM 2351 C CA . SER A 1 318 ? -20.271 5.176 29.756 1.00 81.00 318 SER A CA 1
ATOM 2352 C C . SER A 1 318 ? -19.989 4.239 30.942 1.00 81.00 318 SER A C 1
ATOM 2354 O O . SER A 1 318 ? -20.655 3.218 31.122 1.00 81.00 318 SER A O 1
ATOM 2356 N N . GLY A 1 319 ? -19.034 4.593 31.811 1.00 75.81 319 GLY A N 1
ATOM 2357 C CA . GLY A 1 319 ? -18.805 3.838 33.052 1.00 75.81 319 GLY A CA 1
ATOM 2358 C C . GLY A 1 319 ? -20.064 3.744 33.927 1.00 75.81 319 GLY A C 1
ATOM 2359 O O . GLY A 1 319 ? -20.316 2.712 34.542 1.00 75.81 319 GLY A O 1
ATOM 2360 N N . THR A 1 320 ? -20.904 4.782 33.919 1.00 82.38 320 THR A N 1
ATOM 2361 C CA . THR A 1 320 ? -22.216 4.789 34.580 1.00 82.38 320 THR A CA 1
ATOM 2362 C C . THR A 1 320 ? -23.194 3.779 33.985 1.00 82.38 320 THR A C 1
ATOM 2364 O O . THR A 1 320 ? -23.871 3.091 34.749 1.00 82.38 320 THR A O 1
ATOM 2367 N N . ASP A 1 321 ? -23.211 3.615 32.660 1.00 84.25 321 ASP A N 1
ATOM 2368 C CA . ASP A 1 321 ? -24.052 2.611 31.994 1.00 84.25 321 ASP A CA 1
ATOM 2369 C C . ASP A 1 321 ? -23.601 1.189 32.348 1.00 84.25 321 ASP A C 1
ATOM 2371 O O . ASP A 1 321 ? -24.434 0.322 32.605 1.00 84.25 321 ASP A O 1
ATOM 2375 N N . LEU A 1 322 ? -22.284 0.959 32.434 1.00 86.75 322 LEU A N 1
ATOM 2376 C CA . LEU A 1 322 ? -21.724 -0.331 32.849 1.00 86.75 322 LEU A CA 1
ATOM 2377 C C . LEU A 1 322 ? -22.089 -0.680 34.297 1.00 86.75 322 LEU A C 1
ATOM 2379 O O . LEU A 1 322 ? -22.426 -1.829 34.579 1.00 86.75 322 LEU A O 1
ATOM 2383 N N . TYR A 1 323 ? -22.058 0.292 35.216 1.00 87.38 323 TYR A N 1
ATOM 2384 C CA . TYR A 1 323 ? -22.489 0.060 36.598 1.00 87.38 323 TYR A CA 1
ATOM 2385 C C . TYR A 1 323 ? -23.984 -0.259 36.683 1.00 87.38 323 TYR A C 1
ATOM 2387 O O . TYR A 1 323 ? -24.361 -1.199 37.381 1.00 87.38 323 TYR A O 1
ATOM 2395 N N . ALA A 1 324 ? -24.829 0.498 35.976 1.00 85.00 324 ALA A N 1
ATOM 2396 C CA . ALA A 1 324 ? -26.274 0.276 35.964 1.00 85.00 324 ALA A CA 1
ATOM 2397 C C . ALA A 1 324 ? -26.627 -1.102 35.382 1.00 85.00 324 ALA A C 1
ATOM 2399 O O . ALA A 1 324 ? -27.417 -1.846 35.962 1.00 85.00 324 ALA A O 1
ATOM 2400 N N . GLU A 1 325 ? -25.979 -1.484 34.282 1.00 88.06 325 GLU A N 1
ATOM 2401 C CA . GLU A 1 325 ? -26.144 -2.801 33.678 1.00 88.06 325 GLU A CA 1
ATOM 2402 C C . GLU A 1 325 ? -25.675 -3.922 34.610 1.00 88.06 325 GLU A C 1
ATOM 2404 O O . GLU A 1 325 ? -26.394 -4.906 34.787 1.00 88.06 325 GLU A O 1
ATOM 2409 N N . ALA A 1 326 ? -24.512 -3.779 35.249 1.00 89.56 326 ALA A N 1
ATOM 2410 C CA . ALA A 1 326 ? -24.012 -4.777 36.190 1.00 89.56 326 ALA A CA 1
ATOM 2411 C C . ALA A 1 326 ? -24.970 -4.977 37.372 1.00 89.56 326 ALA A C 1
ATOM 2413 O O . ALA A 1 326 ? -25.297 -6.115 37.706 1.00 89.56 326 ALA A O 1
ATOM 2414 N N . LYS A 1 327 ? -25.491 -3.889 37.949 1.00 88.19 327 LYS A N 1
ATOM 2415 C CA . LYS A 1 327 ? -26.489 -3.955 39.028 1.00 88.19 327 LYS A CA 1
ATOM 2416 C C . LYS A 1 327 ? -27.825 -4.546 38.584 1.00 88.19 327 LYS A C 1
ATOM 2418 O O . LYS A 1 327 ? -28.486 -5.193 39.379 1.00 88.19 327 LYS A O 1
ATOM 2423 N N . SER A 1 328 ? -28.208 -4.391 37.314 1.00 88.62 328 SER A N 1
ATOM 2424 C CA . SER A 1 328 ? -29.417 -5.041 36.784 1.00 88.62 328 SER A CA 1
ATOM 2425 C C . SER A 1 328 ? -29.278 -6.562 36.616 1.00 88.62 328 SER A C 1
ATOM 2427 O O . SER A 1 328 ? -30.282 -7.268 36.569 1.00 88.62 328 SER A O 1
ATOM 2429 N N . ARG A 1 329 ? -28.041 -7.071 36.508 1.00 89.38 329 ARG A N 1
ATOM 2430 C CA . ARG A 1 329 ? -27.740 -8.496 36.279 1.00 89.38 329 ARG A CA 1
ATOM 2431 C C . ARG A 1 329 ? -27.397 -9.253 37.558 1.00 89.38 329 ARG A C 1
ATOM 2433 O O . ARG A 1 329 ? -27.608 -10.460 37.625 1.00 89.38 329 ARG A O 1
ATOM 2440 N N . ILE A 1 330 ? -26.831 -8.560 38.540 1.00 92.25 330 ILE A N 1
ATOM 2441 C CA . ILE A 1 330 ? -26.367 -9.149 39.793 1.00 92.25 330 ILE A CA 1
ATOM 2442 C C . ILE A 1 330 ? -27.401 -8.923 40.883 1.00 92.25 330 ILE A C 1
ATOM 2444 O O . ILE A 1 330 ? -27.907 -7.820 41.058 1.00 92.25 330 ILE A O 1
ATOM 2448 N N . ARG A 1 331 ? -27.666 -9.967 41.670 1.00 93.81 331 ARG A N 1
ATOM 2449 C CA . ARG A 1 331 ? -28.453 -9.838 42.894 1.00 93.81 331 ARG A CA 1
ATOM 2450 C C . ARG A 1 331 ? -27.720 -8.922 43.874 1.00 93.81 331 ARG A C 1
ATOM 2452 O O . ARG A 1 331 ? -26.602 -9.231 44.294 1.00 93.81 331 ARG A O 1
ATOM 2459 N N . GLU A 1 332 ? -28.355 -7.819 44.254 1.00 94.94 332 GLU A N 1
ATOM 2460 C CA . GLU A 1 332 ? -27.877 -6.982 45.351 1.00 94.94 332 GLU A CA 1
ATOM 2461 C C . GLU A 1 332 ? -28.440 -7.475 46.693 1.00 94.94 332 GLU A C 1
ATOM 2463 O O . GLU A 1 332 ? -29.593 -7.902 46.774 1.00 94.94 332 GLU A O 1
ATOM 2468 N N . VAL A 1 333 ? -27.602 -7.445 47.730 1.00 95.81 333 VAL A N 1
ATOM 2469 C CA . VAL A 1 333 ? -27.968 -7.722 49.128 1.00 95.81 333 VAL A CA 1
ATOM 2470 C C . VAL A 1 333 ? -27.595 -6.525 49.997 1.00 95.81 333 VAL A C 1
ATOM 2472 O O . VAL A 1 333 ? -26.578 -5.875 49.752 1.00 95.81 333 VAL A O 1
ATOM 2475 N N . SER A 1 334 ? -28.399 -6.206 51.005 1.00 96.12 334 SER A N 1
ATOM 2476 C CA . SER A 1 334 ? -28.122 -5.064 51.891 1.00 96.12 334 SER A CA 1
ATOM 2477 C C . SER A 1 334 ? -27.122 -5.413 53.006 1.00 96.12 334 SER A C 1
ATOM 2479 O O . SER A 1 334 ? -27.021 -6.581 53.389 1.00 96.12 334 SER A O 1
ATOM 2481 N N . PRO A 1 335 ? -26.421 -4.430 53.608 1.00 95.75 335 PRO A N 1
ATOM 2482 C CA . PRO A 1 335 ? -25.564 -4.674 54.773 1.00 95.75 335 PRO A CA 1
ATOM 2483 C C . PRO A 1 335 ? -26.279 -5.402 55.924 1.00 95.75 335 PRO A C 1
ATOM 2485 O O . PRO A 1 335 ? -25.720 -6.317 56.525 1.00 95.75 335 PRO A O 1
ATOM 2488 N N . ARG A 1 336 ? -27.548 -5.062 56.191 1.00 94.19 336 ARG A N 1
ATOM 2489 C CA . ARG A 1 336 ? -28.374 -5.728 57.215 1.00 94.19 336 ARG A CA 1
ATOM 2490 C C . ARG A 1 336 ? -28.666 -7.185 56.883 1.00 94.19 336 ARG A C 1
ATOM 2492 O O . ARG A 1 336 ? -28.640 -8.025 57.775 1.00 94.19 336 ARG A O 1
ATOM 2499 N N . GLU A 1 337 ? -28.934 -7.492 55.616 1.00 94.31 337 GLU A N 1
ATOM 2500 C CA . GLU A 1 337 ? -29.123 -8.876 55.172 1.00 94.31 337 GLU A CA 1
ATOM 2501 C C . GLU A 1 337 ? -27.841 -9.682 55.350 1.00 94.31 337 GLU A C 1
ATOM 2503 O O . GLU A 1 337 ? -27.901 -10.776 55.902 1.00 94.31 337 GLU A O 1
ATOM 2508 N N . VAL A 1 338 ? -26.690 -9.121 54.965 1.00 95.19 338 VAL A N 1
ATOM 2509 C CA . VAL A 1 338 ? -25.384 -9.766 55.152 1.00 95.19 338 VAL A CA 1
ATOM 2510 C C . VAL A 1 338 ? -25.100 -10.007 56.636 1.00 95.19 338 VAL A C 1
ATOM 2512 O O . VAL A 1 338 ? -24.730 -11.122 57.000 1.00 95.19 338 VAL A O 1
ATOM 2515 N N . LYS A 1 339 ? -25.343 -9.025 57.517 1.00 94.81 339 LYS A N 1
ATOM 2516 C CA . LYS A 1 339 ? -25.198 -9.207 58.973 1.00 94.81 339 LYS A CA 1
ATOM 2517 C C . LYS A 1 339 ? -26.129 -10.302 59.497 1.00 94.81 339 LYS A C 1
ATOM 2519 O O . LYS A 1 339 ? -25.692 -11.174 60.240 1.00 94.81 339 LYS A O 1
ATOM 2524 N N . ALA A 1 340 ? -27.380 -10.325 59.047 1.00 93.88 340 ALA A N 1
ATOM 2525 C CA . ALA A 1 340 ? -28.332 -11.353 59.445 1.00 93.88 340 ALA A CA 1
ATOM 2526 C C . ALA A 1 340 ? -27.942 -12.752 58.918 1.00 93.88 340 ALA A C 1
ATOM 2528 O O . ALA A 1 340 ? -28.171 -13.745 59.605 1.00 93.88 340 ALA A O 1
ATOM 2529 N N . MET A 1 341 ? -27.334 -12.854 57.728 1.00 93.50 341 MET A N 1
ATOM 2530 C CA . MET A 1 341 ? -26.756 -14.106 57.214 1.00 93.50 341 MET A CA 1
ATOM 2531 C C . MET A 1 341 ? -25.591 -14.583 58.094 1.00 93.50 341 MET A C 1
ATOM 2533 O O . MET A 1 341 ? -25.512 -15.774 58.394 1.00 93.50 341 MET A O 1
ATOM 2537 N N . GLN A 1 342 ? -24.724 -13.667 58.551 1.00 92.38 342 GLN A N 1
ATOM 2538 C CA . GLN A 1 342 ? -23.644 -13.986 59.496 1.00 92.38 342 GLN A CA 1
ATOM 2539 C C . GLN A 1 342 ? -24.197 -14.486 60.838 1.00 92.38 342 GLN A C 1
ATOM 2541 O O . GLN A 1 342 ? -23.749 -15.511 61.342 1.00 92.38 342 GLN A O 1
ATOM 2546 N N . GLU A 1 343 ? -25.198 -13.804 61.399 1.00 92.38 343 GLU A N 1
ATOM 2547 C CA . GLU A 1 343 ? -25.818 -14.167 62.684 1.00 92.38 343 GLU A CA 1
ATOM 2548 C C . GLU A 1 343 ? -26.560 -15.507 62.631 1.00 92.38 343 GLU A C 1
ATOM 2550 O O . GLU A 1 343 ? -26.575 -16.248 63.613 1.00 92.38 343 GLU A O 1
ATOM 2555 N N . ARG A 1 344 ? -27.140 -15.852 61.475 1.00 93.94 344 ARG A N 1
ATOM 2556 C CA . ARG A 1 344 ? -27.752 -17.168 61.233 1.00 93.94 344 ARG A CA 1
ATOM 2557 C C . ARG A 1 344 ? -26.732 -18.279 60.966 1.00 93.94 344 ARG A C 1
ATOM 2559 O O . ARG A 1 344 ? -27.130 -19.440 60.901 1.00 93.94 344 ARG A O 1
ATOM 2566 N N . GLY A 1 345 ? -25.450 -17.948 60.807 1.00 91.00 345 GLY A N 1
ATOM 2567 C CA . GLY A 1 345 ? -24.402 -18.915 60.488 1.00 91.00 345 GLY A CA 1
ATOM 2568 C C . GLY A 1 345 ? -24.546 -19.529 59.093 1.00 91.00 345 GLY A C 1
ATOM 2569 O O . GLY A 1 345 ? -24.218 -20.699 58.903 1.00 91.00 345 GLY A O 1
ATOM 2570 N N . GLU A 1 346 ? -25.070 -18.775 58.122 1.00 93.38 346 GLU A N 1
ATOM 2571 C CA . GLU A 1 346 ? -25.171 -19.246 56.738 1.00 93.38 346 GLU A CA 1
ATOM 2572 C C . GLU A 1 346 ? -23.780 -19.456 56.116 1.00 93.38 346 GLU A C 1
ATOM 2574 O O . GLU A 1 346 ? -22.850 -18.684 56.347 1.00 93.38 346 GLU A O 1
ATOM 2579 N N . ALA A 1 347 ? -23.634 -20.491 55.285 1.00 92.25 347 ALA A N 1
ATOM 2580 C CA . ALA A 1 347 ? -22.380 -20.781 54.597 1.00 92.25 347 ALA A CA 1
ATOM 2581 C C . ALA A 1 347 ? -22.217 -19.891 53.349 1.00 92.25 347 ALA A C 1
ATOM 2583 O O . ALA A 1 347 ? -22.791 -20.171 52.290 1.00 92.25 347 ALA A O 1
ATOM 2584 N N . PHE A 1 348 ? -21.425 -18.822 53.473 1.00 96.25 348 PHE A N 1
ATOM 2585 C CA . PHE A 1 348 ? -21.021 -17.954 52.364 1.00 96.25 348 PHE A CA 1
ATOM 2586 C C . PHE A 1 348 ? -19.639 -17.325 52.602 1.00 96.25 348 PHE A C 1
ATOM 2588 O O . PHE A 1 348 ? -19.170 -17.215 53.734 1.00 96.25 348 PHE A O 1
ATOM 2595 N N . THR A 1 349 ? -18.983 -16.893 51.528 1.00 97.00 349 THR A N 1
ATOM 2596 C CA . THR A 1 349 ? -17.736 -16.125 51.563 1.00 97.00 349 THR A CA 1
ATOM 2597 C C . THR A 1 349 ? -18.042 -14.647 51.366 1.00 97.00 349 THR A C 1
ATOM 2599 O O . THR A 1 349 ? -18.594 -14.254 50.338 1.00 97.00 349 THR A O 1
ATOM 2602 N N . LEU A 1 350 ? -17.655 -13.816 52.333 1.00 97.25 350 LEU A N 1
ATOM 2603 C CA . LEU A 1 350 ? -17.694 -12.365 52.193 1.00 97.25 350 LEU A CA 1
ATOM 2604 C C . LEU A 1 350 ? -16.365 -11.877 51.601 1.00 97.25 350 LEU A C 1
ATOM 2606 O O . LEU A 1 350 ? -15.309 -12.079 52.200 1.00 97.25 350 LEU A O 1
ATOM 2610 N N . LEU A 1 351 ? -16.414 -11.259 50.422 1.00 97.81 351 LEU A N 1
ATOM 2611 C CA . LEU A 1 351 ? -15.244 -10.852 49.647 1.00 97.81 351 LEU A CA 1
ATOM 2612 C C . LEU A 1 351 ? -15.138 -9.324 49.550 1.00 97.81 351 LEU A C 1
ATOM 2614 O O . LEU A 1 351 ? -15.988 -8.663 48.952 1.00 97.81 351 LEU A O 1
ATOM 2618 N N . ASP A 1 352 ? -14.056 -8.771 50.083 1.00 97.75 352 ASP A N 1
ATOM 2619 C CA . ASP A 1 352 ? -13.671 -7.372 49.934 1.00 97.75 352 ASP A CA 1
ATOM 2620 C C . ASP A 1 352 ? -12.815 -7.195 48.675 1.00 97.75 352 ASP A C 1
ATOM 2622 O O . ASP A 1 352 ? -11.718 -7.754 48.582 1.00 97.75 352 ASP A O 1
ATOM 2626 N N . VAL A 1 353 ? -13.302 -6.402 47.716 1.00 97.62 353 VAL A N 1
ATOM 2627 C CA . VAL A 1 353 ? -12.568 -6.077 46.476 1.00 97.62 353 VAL A CA 1
ATOM 2628 C C . VAL A 1 353 ? -12.001 -4.660 46.446 1.00 97.62 353 VAL A C 1
ATOM 2630 O O . VAL A 1 353 ? -11.596 -4.176 45.384 1.00 97.62 353 VAL A O 1
ATOM 2633 N N . ARG A 1 354 ? -11.989 -3.960 47.586 1.00 97.31 354 ARG A N 1
ATOM 2634 C CA . ARG A 1 354 ? -11.335 -2.651 47.717 1.00 97.31 354 ARG A CA 1
ATOM 2635 C C . ARG A 1 354 ? -9.820 -2.774 47.578 1.00 97.31 354 ARG A C 1
ATOM 2637 O O . ARG A 1 354 ? -9.255 -3.867 47.620 1.00 97.31 354 ARG A O 1
ATOM 2644 N N . ASP A 1 355 ? -9.142 -1.648 47.414 1.00 94.19 355 ASP A N 1
ATOM 2645 C CA . ASP A 1 355 ? -7.682 -1.643 47.372 1.00 94.19 355 ASP A CA 1
ATOM 2646 C C . ASP A 1 355 ? -7.082 -1.780 48.774 1.00 94.19 355 ASP A C 1
ATOM 2648 O O . ASP A 1 355 ? -7.724 -1.454 49.772 1.00 94.19 355 ASP A O 1
ATOM 2652 N N . GLN A 1 356 ? -5.835 -2.255 48.857 1.00 92.31 356 GLN A N 1
ATOM 2653 C CA . GLN A 1 356 ? -5.181 -2.567 50.136 1.00 92.31 356 GLN A CA 1
ATOM 2654 C C . GLN A 1 356 ? -5.199 -1.383 51.114 1.00 92.31 356 GLN A C 1
ATOM 2656 O O . GLN A 1 356 ? -5.442 -1.566 52.302 1.00 92.31 356 GLN A O 1
ATOM 2661 N N . ASN A 1 357 ? -5.008 -0.161 50.610 1.00 91.75 357 ASN A N 1
ATOM 2662 C CA . ASN A 1 357 ? -5.037 1.053 51.426 1.00 91.75 357 ASN A CA 1
ATOM 2663 C C . ASN A 1 357 ? -6.398 1.280 52.102 1.00 91.75 357 ASN A C 1
ATOM 2665 O O . ASN A 1 357 ? -6.437 1.778 53.219 1.00 91.75 357 ASN A O 1
ATOM 2669 N N . GLU A 1 358 ? -7.504 0.912 51.447 1.00 94.25 358 GLU A N 1
ATOM 2670 C CA . GLU A 1 358 ? -8.852 1.027 52.015 1.00 94.25 358 GLU A CA 1
ATOM 2671 C C . GLU A 1 358 ? -9.100 -0.051 53.076 1.00 94.25 358 GLU A C 1
ATOM 2673 O O . GLU A 1 358 ? -9.738 0.222 54.087 1.00 94.25 358 GLU A O 1
ATOM 2678 N N . VAL A 1 359 ? -8.588 -1.265 52.855 1.00 92.81 359 VAL A N 1
ATOM 2679 C CA . VAL A 1 359 ? -8.725 -2.392 53.793 1.00 92.81 359 VAL A CA 1
ATOM 2680 C C . VAL A 1 359 ? -7.894 -2.188 55.053 1.00 92.81 359 VAL A C 1
ATOM 2682 O O . VAL A 1 359 ? -8.338 -2.548 56.137 1.00 92.81 359 VAL A O 1
ATOM 2685 N N . ASN A 1 360 ? -6.733 -1.541 54.942 1.00 90.06 360 ASN A N 1
ATOM 2686 C CA . ASN A 1 360 ? -5.902 -1.181 56.094 1.00 90.06 360 ASN A CA 1
ATOM 2687 C C . ASN A 1 360 ? -6.603 -0.214 57.070 1.00 90.06 360 ASN A C 1
ATOM 2689 O O . ASN A 1 360 ? -6.167 -0.089 58.210 1.00 90.06 360 ASN A O 1
ATOM 2693 N N . LEU A 1 361 ? -7.656 0.484 56.627 1.00 88.62 361 LEU A N 1
ATOM 2694 C CA . LEU A 1 361 ? -8.477 1.369 57.463 1.00 88.62 361 LEU A CA 1
ATOM 2695 C C . LEU A 1 361 ? -9.641 0.640 58.149 1.00 88.62 361 LEU A C 1
ATOM 2697 O O . LEU A 1 361 ? -10.408 1.270 58.874 1.00 88.62 361 LEU A O 1
ATOM 2701 N N . GLY A 1 362 ? -9.789 -0.657 57.894 1.00 91.38 362 GLY A N 1
ATOM 2702 C CA . GLY A 1 362 ? -10.823 -1.509 58.454 1.00 91.38 362 GLY A CA 1
ATOM 2703 C C . GLY A 1 362 ? -11.633 -2.220 57.376 1.00 91.38 362 GLY A C 1
ATOM 2704 O O . GLY A 1 362 ? -11.808 -1.732 56.249 1.00 91.38 362 GLY A O 1
ATOM 2705 N N . LYS A 1 363 ? -12.154 -3.394 57.718 1.00 95.44 363 LYS A N 1
ATOM 2706 C CA . LYS A 1 363 ? -12.972 -4.233 56.830 1.00 95.44 363 LYS A CA 1
ATOM 2707 C C . LYS A 1 363 ? -14.175 -4.809 57.565 1.00 95.44 363 LYS A C 1
ATOM 2709 O O . LYS A 1 363 ? -14.302 -4.682 58.777 1.00 95.44 363 LYS A O 1
ATOM 2714 N N . VAL A 1 364 ? -15.102 -5.401 56.818 1.00 94.75 364 VAL A N 1
ATOM 2715 C CA . VAL A 1 364 ? -16.234 -6.091 57.440 1.00 94.75 364 VAL A CA 1
ATOM 2716 C C . VAL A 1 364 ? -15.710 -7.349 58.150 1.00 94.75 364 VAL A C 1
ATOM 2718 O O . VAL A 1 364 ? -14.925 -8.079 57.535 1.00 94.75 364 VAL A O 1
ATOM 2721 N N . PRO A 1 365 ? -16.126 -7.632 59.399 1.00 93.00 365 PRO A N 1
ATOM 2722 C CA . PRO A 1 365 ? -15.650 -8.797 60.133 1.00 93.00 365 PRO A CA 1
ATOM 2723 C C . PRO A 1 365 ? -15.846 -10.099 59.356 1.00 93.00 365 PRO A C 1
ATOM 2725 O O . PRO A 1 365 ? -16.929 -10.374 58.827 1.00 93.00 365 PRO A O 1
ATOM 2728 N N . GLY A 1 366 ? -14.780 -10.896 59.273 1.00 91.31 366 GLY A N 1
ATOM 2729 C CA . GLY A 1 366 ? -14.788 -12.173 58.553 1.00 91.31 366 GLY A CA 1
ATOM 2730 C C . GLY A 1 366 ? -14.672 -12.057 57.028 1.00 91.31 366 GLY A C 1
ATOM 2731 O O . GLY A 1 366 ? -14.763 -13.071 56.336 1.00 91.31 366 GLY A O 1
ATOM 2732 N N . ALA A 1 367 ? -14.446 -10.855 56.484 1.00 95.50 367 ALA A N 1
ATOM 2733 C CA . ALA A 1 367 ? -14.212 -10.676 55.057 1.00 95.50 367 ALA A CA 1
ATOM 2734 C C . ALA A 1 367 ? -12.812 -11.151 54.628 1.00 95.50 367 ALA A C 1
ATOM 2736 O O . ALA A 1 367 ? -11.786 -10.783 55.219 1.00 95.50 367 ALA A O 1
ATOM 2737 N N . MET A 1 368 ? -12.780 -11.921 53.539 1.00 96.31 368 MET A N 1
ATOM 2738 C CA . MET A 1 368 ? -11.579 -12.225 52.765 1.00 96.31 368 MET A CA 1
ATOM 2739 C C . MET A 1 368 ? -11.281 -11.058 51.822 1.00 96.31 368 MET A C 1
ATOM 2741 O O . MET A 1 368 ? -12.199 -10.506 51.224 1.00 96.31 368 MET A O 1
ATOM 2745 N N . HIS A 1 369 ? -10.011 -10.690 51.650 1.00 97.38 369 HIS A N 1
ATOM 2746 C CA . HIS A 1 369 ? -9.623 -9.593 50.759 1.00 97.38 369 HIS A CA 1
ATOM 2747 C C . HIS A 1 369 ? -8.926 -10.092 49.493 1.00 97.38 369 HIS A C 1
ATOM 2749 O O . HIS A 1 369 ? -7.916 -10.791 49.562 1.00 97.38 369 HIS A O 1
ATOM 2755 N N . ILE A 1 370 ? -9.449 -9.682 48.335 1.00 97.12 370 ILE A N 1
ATOM 2756 C CA . ILE A 1 370 ? -8.793 -9.794 47.028 1.00 97.12 370 ILE A CA 1
ATOM 2757 C C . ILE A 1 370 ? -9.120 -8.516 46.252 1.00 97.12 370 ILE A C 1
ATOM 2759 O O . ILE A 1 370 ? -10.244 -8.357 45.784 1.00 97.12 370 ILE A O 1
ATOM 2763 N N . SER A 1 371 ? -8.152 -7.606 46.081 1.00 96.38 371 SER A N 1
ATOM 2764 C CA . SER A 1 371 ? -8.381 -6.357 45.327 1.00 96.38 371 SER A CA 1
ATOM 2765 C C . SER A 1 371 ? -8.940 -6.638 43.932 1.00 96.38 371 SER A C 1
ATOM 2767 O O . SER A 1 371 ? -8.478 -7.556 43.240 1.00 96.38 371 SER A O 1
ATOM 2769 N N . ARG A 1 372 ? -9.880 -5.785 43.493 1.00 95.50 372 ARG A N 1
ATOM 2770 C CA . ARG A 1 372 ? -10.501 -5.842 42.163 1.00 95.50 372 ARG A CA 1
ATOM 2771 C C . ARG A 1 372 ? -9.474 -5.995 41.045 1.00 95.50 372 ARG A C 1
ATOM 2773 O O . ARG A 1 372 ? -9.759 -6.731 40.111 1.00 95.50 372 ARG A O 1
ATOM 2780 N N . GLY A 1 373 ? -8.319 -5.331 41.128 1.00 91.88 373 GLY A N 1
ATOM 2781 C CA . GLY A 1 373 ? -7.292 -5.368 40.077 1.00 91.88 373 GLY A CA 1
ATOM 2782 C C . GLY A 1 373 ? -6.540 -6.699 39.959 1.00 91.88 373 GLY A C 1
ATOM 2783 O O . GLY A 1 373 ? -5.824 -6.907 38.988 1.00 91.88 373 GLY A O 1
ATOM 2784 N N . THR A 1 374 ? -6.687 -7.596 40.937 1.00 94.06 374 THR A N 1
ATOM 2785 C CA . THR A 1 374 ? -6.032 -8.918 40.954 1.00 94.06 374 THR A CA 1
ATOM 2786 C C . THR A 1 374 ? -7.019 -10.078 41.059 1.00 94.06 374 THR A C 1
ATOM 2788 O O . THR A 1 374 ? -6.600 -11.221 41.236 1.00 94.06 374 THR A O 1
ATOM 2791 N N . LEU A 1 375 ? -8.321 -9.786 40.984 1.00 95.75 375 LEU A N 1
ATOM 2792 C CA . LEU A 1 375 ? -9.395 -10.735 41.254 1.00 95.75 375 LEU A CA 1
ATOM 2793 C C . LEU A 1 375 ? -9.311 -11.955 40.334 1.00 95.75 375 LEU A C 1
ATOM 2795 O O . LEU A 1 375 ? -9.247 -13.083 40.817 1.00 95.75 375 LEU A O 1
ATOM 2799 N N . GLU A 1 376 ? -9.236 -11.717 39.028 1.00 96.19 376 GLU A N 1
ATOM 2800 C CA . GLU A 1 376 ? -9.262 -12.740 37.983 1.00 96.19 376 GLU A CA 1
ATOM 2801 C C . GLU A 1 376 ? -8.102 -13.737 38.117 1.00 96.19 376 GLU A C 1
ATOM 2803 O O . GLU A 1 376 ? -8.265 -14.915 37.824 1.00 96.19 376 GLU A O 1
ATOM 2808 N N . GLY A 1 377 ? -6.944 -13.286 38.608 1.00 92.31 377 GLY A N 1
ATOM 2809 C CA . GLY A 1 377 ? -5.766 -14.138 38.785 1.00 92.31 377 GLY A CA 1
ATOM 2810 C C . GLY A 1 377 ? -5.710 -14.894 40.115 1.00 92.31 377 GLY A C 1
ATOM 2811 O O . GLY A 1 377 ? -4.858 -15.764 40.270 1.00 92.31 377 GLY A O 1
ATOM 2812 N N . LYS A 1 378 ? -6.559 -14.556 41.096 1.00 94.50 378 LYS A N 1
ATOM 2813 C CA . LYS A 1 378 ? -6.467 -15.103 42.465 1.00 94.50 378 LYS A CA 1
ATOM 2814 C C . LYS A 1 378 ? -7.703 -15.868 42.916 1.00 94.50 378 LYS A C 1
ATOM 2816 O O . LYS A 1 378 ? -7.570 -16.815 43.691 1.00 94.50 378 LYS A O 1
ATOM 2821 N N . VAL A 1 379 ? -8.886 -15.474 42.451 1.00 95.81 379 VAL A N 1
ATOM 2822 C CA . VAL A 1 379 ? -10.160 -15.952 43.001 1.00 95.81 379 VAL A CA 1
ATOM 2823 C C . VAL A 1 379 ? -10.334 -17.469 42.890 1.00 95.81 379 VAL A C 1
ATOM 2825 O O . VAL A 1 379 ? -10.760 -18.089 43.858 1.00 95.81 379 VAL A O 1
ATOM 2828 N N . GLU A 1 380 ? -9.899 -18.085 41.787 1.00 93.31 380 GLU A N 1
ATOM 2829 C CA . GLU A 1 380 ? -10.036 -19.533 41.546 1.00 93.31 380 GLU A CA 1
ATOM 2830 C C . GLU A 1 380 ? -9.268 -20.391 42.551 1.00 93.31 380 GLU A C 1
ATOM 2832 O O . GLU A 1 380 ? -9.713 -21.473 42.923 1.00 93.31 380 GLU A O 1
ATOM 2837 N N . SER A 1 381 ? -8.118 -19.891 43.007 1.00 93.19 381 SER A N 1
ATOM 2838 C CA . SER A 1 381 ? -7.292 -20.572 44.005 1.00 93.19 381 SER A CA 1
ATOM 2839 C C . SER A 1 381 ? -7.805 -20.389 45.436 1.00 93.19 381 SER A C 1
ATOM 2841 O O . SER A 1 381 ? -7.449 -21.169 46.316 1.00 93.19 381 SER A O 1
ATOM 2843 N N . ALA A 1 382 ? -8.624 -19.359 45.672 1.00 93.94 382 ALA A N 1
ATOM 2844 C CA . ALA A 1 382 ? -9.051 -18.938 47.004 1.00 93.94 382 ALA A CA 1
ATOM 2845 C C . ALA A 1 382 ? -10.500 -19.329 47.333 1.00 93.94 382 ALA A C 1
ATOM 2847 O O . ALA A 1 382 ? -10.810 -19.599 48.492 1.00 93.94 382 ALA A O 1
ATOM 2848 N N . ILE A 1 383 ? -11.389 -19.342 46.336 1.00 95.31 383 ILE A N 1
ATOM 2849 C CA . ILE A 1 383 ? -12.828 -19.546 46.516 1.00 95.31 383 ILE A CA 1
ATOM 2850 C C . ILE A 1 383 ? -13.311 -20.633 45.541 1.00 95.31 383 ILE A C 1
ATOM 2852 O O . ILE A 1 383 ? -13.181 -20.445 44.327 1.00 95.31 383 ILE A O 1
ATOM 2856 N N . PRO A 1 384 ? -13.906 -21.739 46.030 1.00 93.75 384 PRO A N 1
ATOM 2857 C CA . PRO A 1 384 ? -14.538 -22.752 45.184 1.00 93.75 384 PRO A CA 1
ATOM 2858 C C . PRO A 1 384 ? -15.650 -22.166 44.301 1.00 93.75 384 PRO A C 1
ATOM 2860 O O . PRO A 1 384 ? -16.382 -21.272 44.724 1.00 93.75 384 PRO A O 1
ATOM 2863 N N . ARG A 1 385 ? -15.810 -22.674 43.073 1.00 92.12 385 ARG A N 1
ATOM 2864 C CA . ARG A 1 385 ? -16.763 -22.119 42.086 1.00 92.12 385 ARG A CA 1
ATOM 2865 C C . ARG A 1 385 ? -18.241 -22.283 42.466 1.00 92.12 385 ARG A C 1
ATOM 2867 O O . ARG A 1 385 ? -19.087 -21.536 41.979 1.00 92.12 385 ARG A O 1
ATOM 2874 N N . ASP A 1 386 ? -18.554 -23.255 43.312 1.00 92.00 386 ASP A N 1
ATOM 2875 C CA . ASP A 1 386 ? -19.894 -23.539 43.828 1.00 92.00 386 ASP A CA 1
ATOM 2876 C C . ASP A 1 386 ? -20.230 -22.768 45.117 1.00 92.00 386 ASP A C 1
ATOM 2878 O O . ASP A 1 386 ? -21.392 -22.752 45.533 1.00 92.00 386 ASP A O 1
ATOM 2882 N N . ALA A 1 387 ? -19.251 -22.087 45.726 1.00 93.25 387 ALA A N 1
ATOM 2883 C CA . ALA A 1 387 ? -19.451 -21.317 46.946 1.00 93.25 387 ALA A CA 1
ATOM 2884 C C . ALA A 1 387 ? -20.427 -20.146 46.740 1.00 93.25 387 ALA A C 1
ATOM 2886 O O . ALA A 1 387 ? -20.434 -19.482 45.701 1.00 93.25 387 ALA A O 1
ATOM 2887 N N . ASN A 1 388 ? -21.216 -19.851 47.775 1.00 95.94 388 ASN A N 1
ATOM 2888 C CA . ASN A 1 388 ? -21.999 -18.620 47.846 1.00 95.94 388 ASN A CA 1
ATOM 2889 C C . ASN A 1 388 ? -21.060 -17.457 48.174 1.00 95.94 388 ASN A C 1
ATOM 2891 O O . ASN A 1 388 ? -20.426 -17.471 49.226 1.00 95.94 388 ASN A O 1
ATOM 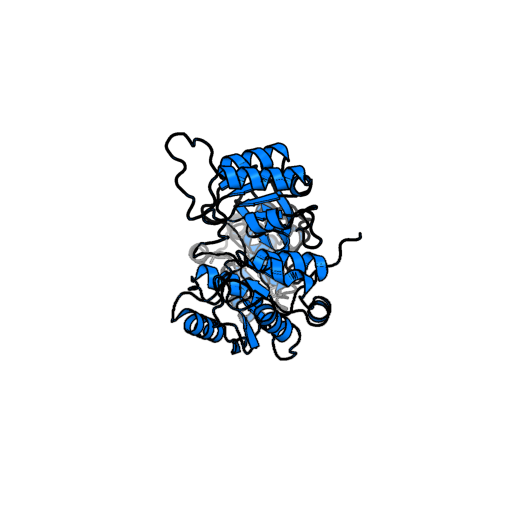2895 N N . VAL A 1 389 ? -20.975 -16.449 47.310 1.00 97.69 389 VAL A N 1
ATOM 2896 C CA . VAL A 1 389 ? -20.063 -15.310 47.477 1.00 97.69 389 VAL A CA 1
ATOM 2897 C C . VAL A 1 389 ? -20.848 -14.007 47.531 1.00 97.69 389 VAL A C 1
ATOM 2899 O O . VAL A 1 389 ? -21.600 -13.679 46.613 1.00 97.69 389 VAL A O 1
ATOM 2902 N N . VAL A 1 390 ? -20.635 -13.228 48.589 1.00 97.69 390 VAL A N 1
ATOM 2903 C CA . VAL A 1 390 ? -21.113 -11.847 48.691 1.00 97.69 390 VAL A CA 1
ATOM 2904 C C . VAL A 1 390 ? -19.916 -10.922 48.546 1.00 97.69 390 VAL A C 1
ATOM 2906 O O . VAL A 1 390 ? -18.989 -10.975 49.346 1.00 97.69 390 VAL A O 1
ATOM 2909 N N . ILE A 1 391 ? -19.921 -10.072 47.525 1.00 98.00 391 ILE A N 1
ATOM 2910 C CA . ILE A 1 391 ? -18.814 -9.161 47.230 1.00 98.00 391 ILE A CA 1
ATOM 2911 C C . ILE A 1 391 ? -19.178 -7.752 47.676 1.00 98.00 391 ILE A C 1
ATOM 2913 O O . ILE A 1 391 ? -20.260 -7.264 47.354 1.00 98.00 391 ILE A O 1
ATOM 2917 N N . TYR A 1 392 ? -18.260 -7.043 48.323 1.00 97.94 392 TYR A N 1
ATOM 2918 C CA .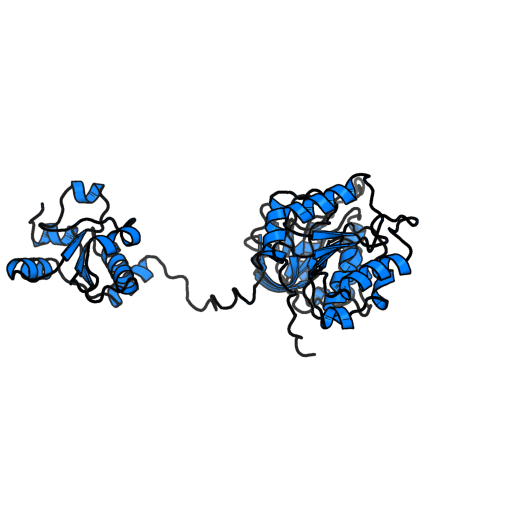 TYR A 1 392 ? -18.423 -5.620 48.593 1.00 97.94 392 TYR A CA 1
ATOM 2919 C C . TYR A 1 392 ? -17.195 -4.801 48.207 1.00 97.94 392 TYR A C 1
ATOM 2921 O O . TYR A 1 392 ? -16.066 -5.279 48.133 1.00 97.94 392 TYR A O 1
ATOM 2929 N N . CYS A 1 393 ? -17.441 -3.523 47.931 1.00 96.50 393 CYS A N 1
ATOM 2930 C CA . CYS A 1 393 ? -16.403 -2.516 47.758 1.00 96.50 393 CYS A CA 1
ATOM 2931 C C . CYS A 1 393 ? -16.715 -1.297 48.636 1.00 96.50 393 CYS A C 1
ATOM 2933 O O . CYS A 1 393 ? -17.520 -1.394 49.554 1.00 96.50 393 CYS A O 1
ATOM 2935 N N . ALA A 1 394 ? -16.141 -0.124 48.359 1.00 93.88 394 ALA A N 1
ATOM 2936 C CA . ALA A 1 394 ? -16.466 1.081 49.128 1.00 93.88 394 ALA A CA 1
ATOM 2937 C C . ALA A 1 394 ? -17.933 1.539 49.005 1.00 93.88 394 ALA A C 1
ATOM 2939 O O . ALA A 1 394 ? -18.456 2.089 49.963 1.00 93.88 394 ALA A O 1
ATOM 2940 N N . GLY A 1 395 ? -18.578 1.348 47.845 1.00 91.19 395 GLY A N 1
ATOM 2941 C CA . GLY A 1 395 ? -19.889 1.951 47.536 1.00 91.19 395 GLY A CA 1
ATOM 2942 C C . GLY A 1 395 ? -20.806 1.126 46.622 1.00 91.19 395 GLY A C 1
ATOM 2943 O O . GLY A 1 395 ? -21.695 1.681 45.986 1.00 91.19 395 GLY A O 1
ATOM 2944 N N . GLY A 1 396 ? -20.549 -0.172 46.451 1.00 89.19 396 GLY A N 1
ATOM 2945 C CA . GLY A 1 396 ? -21.385 -1.096 45.664 1.00 89.19 396 GLY A CA 1
ATOM 2946 C C . GLY A 1 396 ? -21.121 -1.175 44.147 1.00 89.19 396 GLY A C 1
ATOM 2947 O O . GLY A 1 396 ? -21.459 -2.172 43.520 1.00 89.19 396 GLY A O 1
ATOM 2948 N N . ASN A 1 397 ? -20.480 -0.182 43.515 1.00 91.81 397 ASN A N 1
ATOM 2949 C CA . ASN A 1 397 ? -20.276 -0.204 42.050 1.00 91.81 397 ASN A CA 1
ATOM 2950 C C . ASN A 1 397 ? -19.165 -1.175 41.601 1.00 91.81 397 ASN A C 1
ATOM 2952 O O . ASN A 1 397 ? -19.368 -1.988 40.701 1.00 91.81 397 ASN A O 1
ATOM 2956 N N . ARG A 1 398 ? -17.986 -1.124 42.244 1.00 94.69 398 ARG A N 1
ATOM 2957 C CA . ARG A 1 398 ? -16.867 -2.037 41.920 1.00 94.69 398 ARG A CA 1
ATOM 2958 C C . ARG A 1 398 ? -17.217 -3.502 42.212 1.00 94.69 398 ARG A C 1
ATOM 2960 O O . ARG A 1 398 ? -16.775 -4.380 41.479 1.00 94.69 398 ARG A O 1
ATOM 2967 N N . SER A 1 399 ? -18.014 -3.756 43.252 1.00 95.56 399 SER A N 1
ATOM 2968 C CA . SER A 1 399 ? -18.443 -5.105 43.631 1.00 95.56 399 SER A CA 1
ATOM 2969 C C . SER A 1 399 ? -19.470 -5.677 42.659 1.00 95.56 399 SER A C 1
ATOM 2971 O O . SER A 1 399 ? -19.375 -6.854 42.334 1.00 95.56 399 SER A O 1
ATOM 2973 N N . ALA A 1 400 ? -20.369 -4.855 42.105 1.00 95.00 400 ALA A N 1
ATOM 2974 C CA . ALA A 1 400 ? -21.272 -5.289 41.040 1.00 95.00 400 ALA A CA 1
ATOM 2975 C C . ALA A 1 400 ? -20.499 -5.734 39.785 1.00 95.00 400 ALA A C 1
ATOM 2977 O O . ALA A 1 400 ? -20.758 -6.806 39.245 1.00 95.00 400 ALA A O 1
ATOM 2978 N N . LEU A 1 401 ? -19.488 -4.967 39.355 1.00 95.38 401 LEU A N 1
ATOM 2979 C CA . LEU A 1 401 ? -18.625 -5.371 38.234 1.00 95.38 401 LEU A CA 1
ATOM 2980 C C . LEU A 1 401 ? -17.799 -6.628 38.542 1.00 95.38 401 LEU A C 1
ATOM 2982 O O . LEU A 1 401 ? -17.653 -7.496 37.680 1.00 95.38 401 LEU A O 1
ATOM 2986 N N . ALA A 1 402 ? -17.256 -6.734 39.758 1.00 96.25 402 ALA A N 1
ATOM 2987 C CA . ALA A 1 402 ? -16.546 -7.930 40.210 1.00 96.25 402 ALA A CA 1
ATOM 2988 C C . ALA A 1 402 ? -17.454 -9.167 40.171 1.00 96.25 402 ALA A C 1
ATOM 2990 O O . ALA A 1 402 ? -17.037 -10.212 39.684 1.00 96.25 402 ALA A O 1
ATOM 2991 N N . ALA A 1 403 ? -18.710 -9.029 40.601 1.00 96.06 403 ALA A N 1
ATOM 2992 C CA . ALA A 1 403 ? -19.681 -10.115 40.605 1.00 96.06 403 ALA A CA 1
ATOM 2993 C C . ALA A 1 403 ? -20.036 -10.588 39.190 1.00 96.06 403 ALA A C 1
ATOM 2995 O O . ALA A 1 403 ? -20.039 -11.791 38.943 1.00 96.06 403 ALA A O 1
ATOM 2996 N N . VAL A 1 404 ? -20.241 -9.663 38.240 1.00 95.25 404 VAL A N 1
ATOM 2997 C CA . VAL A 1 404 ? -20.419 -10.011 36.814 1.00 95.25 404 VAL A CA 1
ATOM 2998 C C . VAL A 1 404 ? -19.212 -10.781 36.288 1.00 95.25 404 VAL A C 1
ATOM 3000 O O . VAL A 1 404 ? -19.369 -11.781 35.591 1.00 95.25 404 VAL A O 1
ATOM 3003 N N . THR A 1 405 ? -18.007 -10.341 36.648 1.00 95.69 405 THR A N 1
ATOM 3004 C CA . THR A 1 405 ? -16.771 -10.998 36.211 1.00 95.69 405 THR A CA 1
ATOM 3005 C C . THR A 1 405 ? -16.664 -12.408 36.796 1.00 95.69 405 THR A C 1
ATOM 3007 O O . THR A 1 405 ? -16.410 -13.357 36.063 1.00 95.69 405 THR A O 1
ATOM 3010 N N . MET A 1 406 ? -16.947 -12.588 38.089 1.00 96.12 406 MET A N 1
ATOM 3011 C CA . MET A 1 406 ? -16.951 -13.915 38.714 1.00 96.12 406 MET A CA 1
ATOM 3012 C C . MET A 1 406 ? -18.023 -14.838 38.116 1.00 96.12 406 MET A C 1
ATOM 3014 O O . MET A 1 406 ? -17.743 -16.011 37.880 1.00 96.12 406 MET A O 1
ATOM 3018 N N . GLN A 1 407 ? -19.214 -14.333 37.779 1.00 94.06 407 GLN A N 1
ATOM 3019 C CA . GLN A 1 407 ? -20.212 -15.129 37.052 1.00 94.06 407 GLN A CA 1
ATOM 3020 C C . GLN A 1 407 ? -19.701 -15.584 35.678 1.00 94.06 407 GLN A C 1
ATOM 3022 O O . GLN A 1 407 ? -19.884 -16.743 35.312 1.00 94.06 407 GLN A O 1
ATOM 3027 N N . GLN A 1 408 ? -19.005 -14.715 34.935 1.00 93.25 408 GLN A N 1
ATOM 3028 C CA . GLN A 1 408 ? -18.369 -15.081 33.661 1.00 93.25 408 GLN A CA 1
ATOM 3029 C C . GLN A 1 408 ? -17.254 -16.120 33.838 1.00 93.25 408 GLN A C 1
ATOM 3031 O O . GLN A 1 408 ? -17.071 -16.976 32.977 1.00 93.25 408 GLN A O 1
ATOM 3036 N N . MET A 1 409 ? -16.551 -16.088 34.972 1.00 93.88 409 MET A N 1
ATOM 3037 C CA . MET A 1 409 ? -15.571 -17.106 35.364 1.00 93.88 409 MET A CA 1
ATOM 3038 C C . MET A 1 409 ? -16.222 -18.413 35.854 1.00 93.88 409 MET A C 1
ATOM 3040 O O . MET A 1 409 ? -15.514 -19.367 36.169 1.00 93.88 409 MET A O 1
ATOM 3044 N N . GLY A 1 410 ? -17.556 -18.498 35.895 1.00 92.62 410 GLY A N 1
ATOM 3045 C CA . GLY A 1 410 ? -18.300 -19.713 36.226 1.00 92.62 410 GLY A CA 1
ATOM 3046 C C . GLY A 1 410 ? -18.682 -19.868 37.699 1.00 92.62 410 GLY A C 1
ATOM 3047 O O . GLY A 1 410 ? -19.037 -20.974 38.100 1.00 92.62 410 GLY A O 1
ATOM 3048 N N . TYR A 1 411 ? -18.625 -18.802 38.504 1.00 95.94 411 TYR A N 1
ATOM 3049 C CA . TYR A 1 411 ? -19.187 -18.807 39.857 1.00 95.94 411 TYR A CA 1
ATOM 3050 C C . TYR A 1 411 ? -20.706 -18.641 39.789 1.00 95.94 411 TYR A C 1
ATOM 3052 O O . TYR A 1 411 ? -21.207 -17.598 39.367 1.00 95.94 411 TYR A O 1
ATOM 3060 N N . ALA A 1 412 ? -21.451 -19.664 40.207 1.00 86.44 412 ALA A N 1
ATOM 3061 C CA . ALA A 1 412 ? -22.907 -19.676 40.055 1.00 86.44 412 ALA A CA 1
ATOM 3062 C C . ALA A 1 412 ? -23.625 -18.744 41.049 1.00 86.44 412 ALA A C 1
ATOM 3064 O O . ALA A 1 412 ? -24.637 -18.131 40.710 1.00 86.44 412 ALA A O 1
ATOM 3065 N N . ASN A 1 413 ? -23.085 -18.609 42.264 1.00 94.00 413 ASN A N 1
ATOM 3066 C CA . ASN A 1 413 ? -23.786 -18.018 43.403 1.00 94.00 413 ASN A CA 1
ATOM 3067 C C . ASN A 1 413 ? -23.098 -16.739 43.895 1.00 94.00 413 ASN A C 1
ATOM 3069 O O . ASN A 1 413 ? -22.544 -16.705 44.991 1.00 94.00 413 ASN A O 1
ATOM 3073 N N . VAL A 1 414 ? -23.122 -15.675 43.089 1.00 96.56 414 VAL A N 1
ATOM 3074 C CA . VAL A 1 414 ? -22.458 -14.402 43.421 1.00 96.56 414 VAL A CA 1
ATOM 3075 C C . VAL A 1 414 ? -23.471 -13.271 43.580 1.00 96.56 414 VAL A C 1
ATOM 3077 O O . VAL A 1 414 ? -24.331 -13.075 42.723 1.00 96.56 414 VAL A O 1
ATOM 3080 N N . SER A 1 415 ? -23.360 -12.515 44.671 1.00 96.75 415 SER A N 1
ATOM 3081 C CA . SER A 1 415 ? -24.165 -11.320 44.961 1.00 96.75 415 SER A CA 1
ATOM 3082 C C . SER A 1 415 ? -23.269 -10.124 45.295 1.00 96.75 415 SER A C 1
ATOM 3084 O O . SER A 1 415 ? -22.137 -10.297 45.747 1.00 96.75 415 SER A O 1
ATOM 3086 N N . SER A 1 416 ? -23.761 -8.901 45.087 1.00 97.19 416 SER A N 1
ATOM 3087 C CA . SER A 1 416 ? -23.055 -7.661 45.450 1.00 97.19 416 SER A CA 1
ATOM 3088 C C . SER A 1 416 ? -23.726 -6.992 46.647 1.00 97.19 416 SER A C 1
ATOM 3090 O O . SER A 1 416 ? -24.942 -6.838 46.660 1.00 97.19 416 SER A O 1
ATOM 3092 N N . MET A 1 417 ? -22.955 -6.543 47.636 1.00 97.06 417 MET A N 1
ATOM 3093 C CA . MET A 1 417 ? -23.499 -5.775 48.754 1.00 97.06 417 MET A CA 1
ATOM 3094 C C . MET A 1 417 ? -23.773 -4.330 48.319 1.00 97.06 417 MET A C 1
ATOM 3096 O O . MET A 1 417 ? -22.840 -3.586 47.988 1.00 97.06 417 MET A O 1
ATOM 3100 N N . SER A 1 418 ? -25.046 -3.928 48.307 1.00 93.50 418 SER A N 1
ATOM 3101 C CA . SER A 1 418 ? -25.459 -2.560 47.981 1.00 93.50 418 SER A CA 1
ATOM 3102 C C . SER A 1 418 ? -24.868 -1.584 48.995 1.00 93.50 418 SER A C 1
ATOM 3104 O O . SER A 1 418 ? -24.788 -1.904 50.180 1.00 93.50 418 SER A O 1
ATOM 3106 N N . GLY A 1 419 ? -24.416 -0.410 48.547 1.00 89.50 419 GLY A N 1
ATOM 3107 C CA . GLY A 1 419 ? -23.832 0.587 49.455 1.00 89.50 419 GLY A CA 1
ATOM 3108 C C . GLY A 1 419 ? -22.411 0.281 49.941 1.00 89.50 419 GLY A C 1
ATOM 3109 O O . GLY A 1 419 ? -21.658 1.185 50.302 1.00 89.50 419 GLY A O 1
ATOM 3110 N N . GLY A 1 420 ? -21.988 -0.984 49.854 1.00 94.56 420 GLY A N 1
ATOM 3111 C CA . GLY A 1 420 ? -20.648 -1.431 50.208 1.00 94.56 420 GLY A CA 1
ATOM 3112 C C . GLY A 1 420 ? -20.276 -1.155 51.669 1.00 94.56 420 GLY A C 1
ATOM 3113 O O . GLY A 1 420 ? -21.122 -1.106 52.557 1.00 94.56 420 GLY A O 1
ATOM 3114 N N . PHE A 1 421 ? -18.981 -0.970 51.916 1.00 95.44 421 PHE A N 1
ATOM 3115 C CA . PHE A 1 421 ? -18.428 -0.738 53.251 1.00 95.44 421 PHE A CA 1
ATOM 3116 C C . PHE A 1 421 ? -18.949 0.547 53.911 1.00 95.44 421 PHE A C 1
ATOM 3118 O O . PHE A 1 421 ? -19.086 0.588 55.128 1.00 95.44 421 PHE A O 1
ATOM 3125 N N . ARG A 1 422 ? -19.247 1.596 53.129 1.00 93.25 422 ARG A N 1
ATOM 3126 C CA . ARG A 1 422 ? -19.764 2.865 53.669 1.00 93.25 422 ARG A CA 1
ATOM 3127 C C . ARG A 1 422 ? -21.097 2.666 54.381 1.00 93.25 422 ARG A C 1
ATOM 3129 O O . ARG A 1 422 ? -21.247 3.106 55.516 1.00 93.25 422 ARG A O 1
ATOM 3136 N N . ASP A 1 423 ? -22.025 1.966 53.739 1.00 94.12 423 ASP A N 1
ATOM 3137 C CA . ASP A 1 423 ? -23.350 1.737 54.316 1.00 94.12 423 ASP A CA 1
ATOM 3138 C C . ASP A 1 423 ? -23.276 0.713 55.451 1.00 94.12 423 ASP A C 1
ATOM 3140 O O . ASP A 1 423 ? -23.932 0.887 56.471 1.00 94.12 423 ASP A O 1
ATOM 3144 N N . TRP A 1 424 ? -22.383 -0.278 55.359 1.00 95.00 424 TRP A N 1
ATOM 3145 C CA . TRP A 1 424 ? -22.090 -1.164 56.489 1.00 95.00 424 TRP A CA 1
ATOM 3146 C C . TRP A 1 424 ? -21.617 -0.396 57.735 1.00 95.00 424 TRP A C 1
ATOM 3148 O O . TRP A 1 424 ? -22.158 -0.586 58.825 1.00 95.00 424 TRP A O 1
ATOM 3158 N N . ALA A 1 425 ? -20.639 0.501 57.584 1.00 91.88 425 ALA A N 1
ATOM 3159 C CA . ALA A 1 425 ? -20.111 1.295 58.692 1.00 91.88 425 ALA A CA 1
ATOM 3160 C C . ALA A 1 425 ? -21.169 2.235 59.296 1.00 91.88 425 ALA A C 1
ATOM 3162 O O . ALA A 1 425 ? -21.176 2.450 60.504 1.00 91.88 425 ALA A O 1
ATOM 3163 N N . ASN A 1 426 ? -22.080 2.761 58.474 1.00 90.75 426 ASN A N 1
ATOM 3164 C CA . ASN A 1 426 ? -23.146 3.652 58.933 1.00 90.75 426 ASN A CA 1
ATOM 3165 C C . ASN A 1 426 ? -24.318 2.909 59.592 1.00 90.75 426 ASN A C 1
ATOM 3167 O O . ASN A 1 426 ? -24.896 3.410 60.553 1.00 90.75 426 ASN A O 1
ATOM 3171 N N . GLU A 1 427 ? -24.710 1.749 59.060 1.00 91.50 427 GLU A N 1
ATOM 3172 C CA . GLU A 1 427 ? -25.919 1.040 59.491 1.00 91.50 427 GLU A CA 1
ATOM 3173 C C . GLU A 1 427 ? -25.671 -0.019 60.564 1.00 91.50 427 GLU A C 1
ATOM 3175 O O . GLU A 1 427 ? -26.549 -0.252 61.395 1.00 91.50 427 GLU A O 1
ATOM 3180 N N . ILE A 1 428 ? -24.515 -0.684 60.517 1.00 91.94 428 ILE A N 1
ATOM 3181 C CA . ILE A 1 428 ? -24.160 -1.793 61.411 1.00 91.94 428 ILE A CA 1
ATOM 3182 C C . ILE A 1 428 ? -23.096 -1.345 62.417 1.00 91.94 428 ILE A C 1
ATOM 3184 O O . ILE A 1 428 ? -23.216 -1.634 63.604 1.00 91.94 428 ILE A O 1
ATOM 3188 N N . GLY A 1 429 ? -22.070 -0.623 61.954 1.00 82.81 429 GLY A N 1
ATOM 3189 C CA . GLY A 1 429 ? -21.018 -0.041 62.801 1.00 82.81 429 GLY A CA 1
ATOM 3190 C C . GLY A 1 429 ? -19.925 -1.007 63.280 1.00 82.81 429 GLY A C 1
ATOM 3191 O O . GLY A 1 429 ? -19.003 -0.584 63.969 1.00 82.81 429 GLY A O 1
ATOM 3192 N N . ASP A 1 430 ? -20.003 -2.284 62.908 1.00 81.38 430 ASP A N 1
ATOM 3193 C CA . ASP A 1 430 ? -19.074 -3.342 63.326 1.00 81.38 430 ASP A CA 1
ATOM 3194 C C . ASP A 1 430 ? -17.945 -3.511 62.291 1.00 81.38 430 ASP A C 1
ATOM 3196 O O . ASP A 1 430 ? -18.215 -3.913 61.162 1.00 81.38 430 ASP A O 1
ATOM 3200 N N . VAL A 1 431 ? -16.696 -3.171 62.618 1.00 87.19 431 VAL A N 1
ATOM 3201 C CA . VAL A 1 431 ? -15.551 -3.213 61.681 1.00 87.19 431 VAL A CA 1
ATOM 3202 C C . VAL A 1 431 ? -14.329 -3.870 62.330 1.00 87.19 431 VAL A C 1
ATOM 3204 O O . VAL A 1 431 ? -14.079 -3.662 63.515 1.00 87.19 431 VAL A O 1
ATOM 3207 N N . GLU A 1 432 ? -13.593 -4.666 61.548 1.00 84.31 432 GLU A N 1
ATOM 3208 C CA . GLU A 1 432 ? -12.338 -5.349 61.923 1.00 84.31 432 GLU A CA 1
ATOM 3209 C C . GLU A 1 432 ? -11.109 -4.542 61.508 1.00 84.31 432 GLU A C 1
ATOM 3211 O O . GLU A 1 432 ? -11.101 -4.055 60.347 1.00 84.31 432 GLU A O 1
#

Mean predicted aligned error: 13.8 Å

Foldseek 3Di:
DPPPDQAEAAFQEQAAEEEEAALAFADDDPCLVVQLCVVCVVVNYHYDYFPQRNAHDPRGSDPLVRSLCSQQCLLQDPRHQAYAYSDHGHDNLVNLVVHPLVSCLVRPHEYEEADNCLLVQLSNCLRRSYWYKHAHHSSDDADPQRVVLVCQVRHVLHKSWWAQVPKAWLAFDKAKAFEWEGELVSQLVCQPPSSHIQQAQYAYEYEYEAEELVVLLVSVVSCVVSVSLLRHQHYEYAYYYNHDDPPDPDPDDSSNSVSVSCVVSVHIYMYHGQHDDDNNHHIDTGGFMWMAGSVRRTITGDRPVCVVPDPPPDDDQDLVNVLVVLPVVAAEDELVRVVVCVVVVPFAAEEEQEDPVVCVVWDAPRHDYDHLVCCVVPVVVPDPLAGAYEYFYQAQRSQSVSQVVSVVVRRPHYHYYHGGPVNNCVPVVDTD

Sequence (432 aa):
MTASSLHLPPRLAAGARVALIAPAGPLAGDDDLDRAVEQSRALGWEPLIGDHAAGRHTYFSGDDAQRLHDLNAAIAHDAIDGIWCLRGGYGVMRLLDGIDYDMLRRHPKPLIGYSDVTAIHAAVSARCGLVSYHGPMARAPLSAFGMRSLKAAVIEGGESCGKADGARTLHGGTATGRLAGGNLALVASLCGTPYAVDLDGAILFLEDVNEPVYRIDRMFQQLLLSGGLRKCAGLVLGAFTEMPDQGSDAGRTVEDNFREVAAMLGIPCIAGAPIGHIDDQWTLPIGQVATLDADTCELRTTHPEIAHSHPRKHPMKSGTDLYAEAKSRIREVSPREVKAMQERGEAFTLLDVRDQNEVNLGKVPGAMHISRGTLEGKVESAIPRDANVVIYCAGGNRSALAAVTMQQMGYANVSSMSGGFRDWANEIGDVE

Secondary structure (DSSP, 8-state):
---PPPBPPPP--TT-EEEEE-SSSPP-STTHHHHHHHHHHHTT-EEEE-TTTT--BTTBSS-HHHHHHHHHHHHH-TT--EEEES--SS-GGGTGGGS-HHHHHHS---EEE-GGGHHHHHHHHHHH-B-EEE---TTSPPPHHHHHHHHIIIII-S----B-TT-EEEE--EEEEEEEEEEHHHHHHTTTSTT----TTEEEEEEEES--HHHHHHHHHHHHHTSSGGG-SEEEEEEEESPPP--TT----HHHHHHHHHHHHT--EEE--S-SSSSS---EEETSEEEEETTTTEEEE--TTTTTS----S----HHHHHHHHHHHSEEE-HHHHHHHHHTT---EEEE-S-HHHHTT---TT-EE--GGGHHHHHHHHS-TTSEEEEE-SSSHHHHHHHHHHHHTT-SEEEEETTHHHHHHHHT----

Nearest PDB structures (foldseek):
  3sr3-assembly1_B  TM=9.221E-01  e=7.206E-27  Bacillus anthracis str. Ames
  2aum-assembly1_A  TM=8.759E-01  e=6.444E-27  Pseudomonas aeruginosa
  2aun-assembly1_A  TM=8.752E-01  e=6.444E-27  Pseudomonas aeruginosa
  1zrs-assembly1_A  TM=8.765E-01  e=1.127E-26  Pseudomonas aeruginosa
  6uuk-assembly1_A  TM=8.617E-01  e=1.340E-22  Oxalobacter formigenes OXCC13